Protein AF-A0A852RSP9-F1 (afdb_monomer_lite)

Organism: NCBI:txid349522

Sequence (579 aa):
MTDPERLFARLVAGRPARLRELGADLVLEDTKITEAVDQLTAGLAGVRWNGGIAVLACLGAGQRVFVASCLTSWRLYRTGRVLDRLAGQVDAIEEWARSTIKVWRRRDPALDAGQVDSLRAAVNFALVQEYVVYAALLASARTEVTTADDELLDWLEDGAADDYRWALAYGGGRGPRVPDAAVNGDDGGWTPQGLGYDPASGNYLTTSYRTNVGDPEEADDDYDDSQLTITDPRTGEVVNQVRLGGAGNLSLGPSHAGGVEVVGNHVYVVGGGKLYDYDLAKINAAAPGATVHPTVVNESLPATSYATAADGKLYLGKWDKEGKEDAVWVYDIGPDGRPDLSSGQRYDAPAGANGVAVLPGNRLVFSVNHGRGESGALESYVVRDGELDHAGSIPVANLPEELIVTDDGRLVGINESGATDYAPWDTDGGERDGTYGDEDDGVGDTGGSEGRDLEDFWARTHLFDLPVGAFDSEGYYVEPITLDQGALDAFAAADGLDAVRARLSGLHLPASLLGEVGGADELSAAVDAALESARSDLAKLAPAADRMGSELRATSSDYSAADIASGLLLNLLLTRILQ

Structure (mmCIF, N/CA/C/O backbone):
data_AF-A0A852RSP9-F1
#
_entry.id   AF-A0A852RSP9-F1
#
loop_
_atom_site.group_PDB
_atom_site.id
_atom_site.type_symbol
_atom_site.label_atom_id
_atom_site.label_alt_id
_atom_site.label_comp_id
_atom_site.label_asym_id
_atom_site.label_entity_id
_atom_site.label_seq_id
_atom_site.pdbx_PDB_ins_code
_atom_site.Cartn_x
_atom_site.Cartn_y
_atom_site.Cartn_z
_atom_site.occupancy
_atom_site.B_iso_or_equiv
_atom_site.auth_seq_id
_atom_site.auth_comp_id
_atom_site.auth_asym_id
_atom_site.auth_atom_id
_atom_site.pdbx_PDB_model_num
ATOM 1 N N . MET A 1 1 ? -26.899 10.732 40.893 1.00 59.34 1 MET A N 1
ATOM 2 C CA . MET A 1 1 ? -25.906 10.045 40.039 1.00 59.34 1 MET A CA 1
ATOM 3 C C . MET A 1 1 ? -26.645 9.274 38.963 1.00 59.34 1 MET A C 1
ATOM 5 O O . MET A 1 1 ? -27.692 8.718 39.273 1.00 59.34 1 MET A O 1
ATOM 9 N N . THR A 1 2 ? -26.136 9.279 37.732 1.00 75.19 2 THR A N 1
ATOM 10 C CA . THR A 1 2 ? -26.677 8.500 36.606 1.00 75.19 2 THR A CA 1
ATOM 11 C C . THR A 1 2 ? -26.614 7.000 36.920 1.00 75.19 2 THR A C 1
ATOM 13 O O . THR A 1 2 ? -25.762 6.566 37.693 1.00 75.19 2 THR A O 1
ATOM 16 N N . ASP A 1 3 ? -27.538 6.213 36.378 1.00 88.50 3 ASP A N 1
ATOM 17 C CA . ASP A 1 3 ? -27.479 4.750 36.446 1.00 88.50 3 ASP A CA 1
ATOM 18 C C . ASP A 1 3 ? -26.295 4.237 35.594 1.00 88.50 3 ASP A C 1
ATOM 20 O O . ASP A 1 3 ? -26.243 4.602 34.412 1.00 88.50 3 ASP A O 1
ATOM 24 N N . PRO A 1 4 ? -25.371 3.414 36.141 1.00 94.94 4 PRO A N 1
ATOM 25 C CA . PRO A 1 4 ? -24.279 2.808 35.376 1.00 94.94 4 PRO A CA 1
ATOM 26 C C . PRO A 1 4 ? -24.732 2.107 34.095 1.00 94.94 4 PRO A C 1
ATOM 28 O O . PRO A 1 4 ? -24.025 2.147 33.091 1.00 94.94 4 PRO A O 1
ATOM 31 N N . GLU A 1 5 ? -25.935 1.524 34.090 1.00 96.31 5 GLU A N 1
ATOM 32 C CA . GLU A 1 5 ? -26.492 0.851 32.911 1.00 96.31 5 GLU A CA 1
ATOM 33 C C . GLU A 1 5 ? -26.697 1.806 31.729 1.00 96.31 5 GLU A C 1
ATOM 35 O O . GLU A 1 5 ? -26.507 1.422 30.576 1.00 96.31 5 GLU A O 1
ATOM 40 N N . ARG A 1 6 ? -27.024 3.077 31.997 1.00 93.69 6 ARG A N 1
ATOM 41 C CA . ARG A 1 6 ? -27.204 4.083 30.945 1.00 93.69 6 ARG A CA 1
ATOM 42 C C . ARG A 1 6 ? -25.874 4.501 30.326 1.00 93.69 6 ARG A C 1
ATOM 44 O O . ARG A 1 6 ? -25.823 4.718 29.123 1.00 93.69 6 ARG A O 1
ATOM 51 N N . LEU A 1 7 ? -24.813 4.633 31.124 1.00 92.38 7 LEU A N 1
ATOM 52 C CA . LEU A 1 7 ? -23.476 4.941 30.601 1.00 92.38 7 LEU A CA 1
ATOM 53 C C . LEU A 1 7 ? -22.919 3.764 29.800 1.00 92.38 7 LEU A C 1
ATOM 55 O O . LEU A 1 7 ? -22.446 3.959 28.686 1.00 92.38 7 LEU A O 1
ATOM 59 N N . PHE A 1 8 ? -23.068 2.547 30.329 1.00 95.44 8 PHE A N 1
ATOM 60 C CA . PHE A 1 8 ? -22.711 1.323 29.621 1.00 95.44 8 PHE A CA 1
ATOM 61 C C . PHE A 1 8 ? -23.414 1.227 28.261 1.00 95.44 8 PHE A C 1
ATOM 63 O O . PHE A 1 8 ? -22.747 1.024 27.254 1.00 95.44 8 PHE A O 1
ATOM 70 N N . ALA A 1 9 ? -24.737 1.429 28.215 1.00 94.56 9 ALA A N 1
ATOM 71 C CA . ALA A 1 9 ? -25.510 1.338 26.976 1.00 94.56 9 ALA A CA 1
ATOM 72 C C . ALA A 1 9 ? -25.016 2.297 25.880 1.00 94.56 9 ALA A C 1
ATOM 74 O O . ALA A 1 9 ? -25.044 1.935 24.710 1.00 94.56 9 ALA A O 1
ATOM 75 N N . ARG A 1 10 ? -24.539 3.490 26.255 1.00 92.12 10 ARG A N 1
ATOM 76 C CA . ARG A 1 10 ? -24.008 4.485 25.312 1.00 92.12 10 ARG A CA 1
ATOM 77 C C . ARG A 1 10 ? -22.654 4.083 24.734 1.00 92.12 10 ARG A C 1
ATOM 79 O O . ARG A 1 10 ? -22.448 4.263 23.539 1.00 92.12 10 ARG A O 1
ATOM 86 N N . LEU A 1 11 ? -21.771 3.528 25.569 1.00 91.56 11 LEU A N 1
ATOM 87 C CA . LEU A 1 11 ? -20.441 3.056 25.162 1.00 91.56 11 LEU A CA 1
ATOM 88 C C . LEU A 1 11 ? -20.522 1.872 24.191 1.00 91.56 11 LEU A C 1
ATOM 90 O O . LEU A 1 11 ? -19.771 1.821 23.230 1.00 91.56 11 LEU A O 1
ATOM 94 N N . VAL A 1 12 ? -21.465 0.949 24.405 1.00 94.06 12 VAL A N 1
ATOM 95 C CA . VAL A 1 12 ? -21.597 -0.277 23.588 1.00 94.06 12 VAL A CA 1
ATOM 96 C C . VAL A 1 12 ? -22.614 -0.157 22.446 1.00 94.06 12 VAL A C 1
ATOM 98 O O . VAL A 1 12 ? -23.044 -1.162 21.882 1.00 94.06 12 VAL A O 1
ATOM 101 N N . ALA A 1 13 ? -23.066 1.060 22.135 1.00 93.06 13 ALA A N 1
ATOM 102 C CA . ALA A 1 13 ? -24.007 1.300 21.039 1.00 93.06 13 ALA A CA 1
ATOM 103 C C . ALA A 1 13 ? -23.329 1.309 19.655 1.00 93.06 13 ALA A C 1
ATOM 105 O O . ALA A 1 13 ? -24.030 1.216 18.644 1.00 93.06 13 ALA A O 1
ATOM 106 N N . GLY A 1 14 ? -21.995 1.412 19.613 1.00 91.31 14 GLY A N 1
ATOM 107 C CA . GLY A 1 14 ? -21.205 1.391 18.384 1.00 91.31 14 GLY A CA 1
ATOM 108 C C . GLY A 1 14 ? -21.302 0.072 17.610 1.00 91.31 14 GLY A C 1
ATOM 109 O O . GLY A 1 14 ? -21.803 -0.945 18.095 1.00 91.31 14 GLY A O 1
ATOM 110 N N . ARG A 1 15 ? -20.856 0.102 16.351 1.00 95.19 15 ARG A N 1
ATOM 111 C CA . ARG A 1 15 ? -20.900 -1.027 15.410 1.00 95.19 15 ARG A CA 1
ATOM 112 C C . ARG A 1 15 ? -19.532 -1.225 14.742 1.00 95.19 15 ARG A C 1
ATOM 114 O O . ARG A 1 15 ? -19.425 -0.995 13.539 1.00 95.19 15 ARG A O 1
ATOM 121 N N . PRO A 1 16 ? -18.509 -1.687 15.481 1.00 94.38 16 PRO A N 1
ATOM 122 C CA . PRO A 1 16 ? -17.137 -1.813 14.977 1.00 94.38 16 PRO A CA 1
ATOM 123 C C . PRO A 1 16 ? -17.039 -2.655 13.698 1.00 94.38 16 PRO A C 1
ATOM 125 O O . PRO A 1 16 ? -16.385 -2.245 12.749 1.00 94.38 16 PRO A O 1
ATOM 128 N N . ALA A 1 17 ? -17.792 -3.754 13.588 1.00 95.06 17 ALA A N 1
ATOM 129 C CA . ALA A 1 17 ? -17.849 -4.541 12.350 1.00 95.06 17 ALA A CA 1
ATOM 130 C C . ALA A 1 17 ? -18.277 -3.721 11.114 1.00 95.06 17 ALA A C 1
ATOM 132 O O . ALA A 1 17 ? -17.710 -3.889 10.044 1.00 95.06 17 ALA A O 1
ATOM 133 N N . ARG A 1 18 ? -19.233 -2.791 11.260 1.00 95.88 18 ARG A N 1
ATOM 134 C CA . ARG A 1 18 ? -19.660 -1.917 10.154 1.00 95.88 18 ARG A CA 1
ATOM 135 C C . ARG A 1 18 ? -18.637 -0.830 9.832 1.00 95.88 18 ARG A C 1
ATOM 137 O O . ARG A 1 18 ? -18.562 -0.416 8.684 1.00 95.88 18 ARG A O 1
ATOM 144 N N . LEU A 1 19 ? -17.870 -0.374 10.825 1.00 95.56 19 LEU A N 1
ATOM 145 C CA . LEU A 1 19 ? -16.755 0.550 10.594 1.00 95.56 19 LEU A CA 1
ATOM 146 C C . LEU A 1 19 ? -15.660 -0.126 9.760 1.00 95.56 19 LEU A C 1
ATOM 148 O O . LEU A 1 19 ? -15.193 0.478 8.802 1.00 95.56 19 LEU A O 1
ATOM 152 N N . ARG A 1 20 ? -15.333 -1.392 10.062 1.00 94.56 20 ARG A N 1
ATOM 153 C CA . ARG A 1 20 ? -14.396 -2.196 9.257 1.00 94.56 20 ARG A CA 1
ATOM 154 C C . ARG A 1 20 ? -14.881 -2.410 7.837 1.00 94.56 20 ARG A C 1
ATOM 156 O O . ARG A 1 20 ? -14.113 -2.211 6.912 1.00 94.56 20 ARG A O 1
ATOM 163 N N . GLU A 1 21 ? -16.147 -2.788 7.665 1.00 95.06 21 GLU A N 1
ATOM 164 C CA . GLU A 1 21 ? -16.733 -2.970 6.331 1.00 95.06 21 GLU A CA 1
ATOM 165 C C . GLU A 1 21 ? -16.636 -1.684 5.501 1.00 95.06 21 GLU A C 1
ATOM 167 O O . GLU A 1 21 ? -16.167 -1.729 4.371 1.00 95.06 21 GLU A O 1
ATOM 172 N N . LEU A 1 22 ? -16.999 -0.530 6.078 1.00 96.06 22 LEU A N 1
ATOM 173 C CA . LEU A 1 22 ? -16.849 0.752 5.390 1.00 96.06 22 LEU A CA 1
ATOM 174 C C . LEU A 1 22 ? -15.375 1.065 5.097 1.00 96.06 22 LEU A C 1
ATOM 176 O O . LEU A 1 22 ? -15.063 1.518 4.003 1.00 96.06 22 LEU A O 1
ATOM 180 N N . GLY A 1 23 ? -14.470 0.818 6.046 1.00 94.38 23 GLY A N 1
ATOM 181 C CA . GLY A 1 23 ? -13.035 1.008 5.838 1.00 94.38 23 GLY A CA 1
ATOM 182 C C . GLY A 1 23 ? -12.486 0.152 4.692 1.00 94.38 23 GLY A C 1
ATOM 183 O O . GLY A 1 23 ? -11.782 0.670 3.828 1.00 94.38 23 GLY A O 1
ATOM 184 N N . ALA A 1 24 ? -12.877 -1.122 4.637 1.00 92.31 24 ALA A N 1
ATOM 185 C CA . ALA A 1 24 ? -12.516 -2.057 3.575 1.00 92.31 24 ALA A CA 1
ATOM 186 C C . ALA A 1 24 ? -13.104 -1.649 2.216 1.00 92.31 24 ALA A C 1
ATOM 188 O O . ALA A 1 24 ? -12.398 -1.702 1.212 1.00 92.31 24 ALA A O 1
ATOM 189 N N . ASP A 1 25 ? -14.354 -1.175 2.177 1.00 94.69 25 ASP A N 1
ATOM 190 C CA . ASP A 1 25 ? -14.963 -0.642 0.954 1.00 94.69 25 ASP A CA 1
ATOM 191 C C . ASP A 1 25 ? -14.161 0.555 0.408 1.00 94.69 25 ASP A C 1
ATOM 193 O O . ASP A 1 25 ? -13.967 0.660 -0.801 1.00 94.69 25 ASP A O 1
ATOM 197 N N . LEU A 1 26 ? -13.649 1.442 1.272 1.00 95.00 26 LEU A N 1
ATOM 198 C CA . LEU A 1 26 ? -12.832 2.586 0.841 1.00 95.00 26 LEU A CA 1
ATOM 199 C C . LEU A 1 26 ? -11.457 2.174 0.311 1.00 95.00 26 LEU A C 1
ATOM 201 O O . LEU A 1 26 ? -11.027 2.718 -0.705 1.00 95.00 26 LEU A O 1
ATOM 205 N N . VAL A 1 27 ? -10.797 1.207 0.952 1.00 92.00 27 VAL A N 1
ATOM 206 C CA . VAL A 1 27 ? -9.530 0.639 0.456 1.00 92.00 27 VAL A CA 1
ATOM 207 C C . VAL A 1 27 ? -9.746 -0.068 -0.886 1.00 92.00 27 VAL A C 1
ATOM 209 O O . VAL A 1 27 ? -8.961 0.103 -1.810 1.00 92.00 27 VAL A O 1
ATOM 212 N N . LEU A 1 28 ? -10.861 -0.780 -1.055 1.00 91.94 28 LEU A N 1
ATOM 213 C CA . LEU A 1 28 ? -11.203 -1.403 -2.332 1.00 91.94 28 LEU A CA 1
ATOM 214 C C . LEU A 1 28 ? -11.433 -0.368 -3.447 1.00 91.94 28 LEU A C 1
ATOM 216 O O . LEU A 1 28 ? -11.097 -0.619 -4.606 1.00 91.94 28 LEU A O 1
ATOM 220 N N . GLU A 1 29 ? -12.046 0.776 -3.140 1.00 94.56 29 GLU A N 1
ATOM 221 C CA . GLU A 1 29 ? -12.207 1.850 -4.123 1.00 94.56 29 GLU A CA 1
ATOM 222 C C . GLU A 1 29 ? -10.884 2.570 -4.440 1.00 94.56 29 GLU A C 1
ATOM 224 O O . GLU A 1 29 ? -10.704 2.961 -5.592 1.00 94.56 29 GLU A O 1
ATOM 229 N N . ASP A 1 30 ? -9.950 2.682 -3.488 1.00 93.88 30 ASP A N 1
ATOM 230 C CA . ASP A 1 30 ? -8.555 3.086 -3.745 1.00 93.88 30 ASP A CA 1
ATOM 231 C C . ASP A 1 30 ? -7.888 2.152 -4.768 1.00 93.88 30 ASP A C 1
ATOM 233 O O . ASP A 1 30 ? -7.460 2.624 -5.821 1.00 93.88 30 ASP A O 1
ATOM 237 N N . THR A 1 31 ? -7.916 0.831 -4.552 1.00 91.44 31 THR A N 1
ATOM 238 C CA . THR A 1 31 ? -7.343 -0.149 -5.497 1.00 91.44 31 THR A CA 1
ATOM 239 C C . THR A 1 31 ? -7.889 0.038 -6.918 1.00 91.44 31 THR A C 1
ATOM 241 O O . THR A 1 31 ? -7.130 0.067 -7.884 1.00 91.44 31 THR A O 1
ATOM 244 N N . LYS A 1 32 ? -9.201 0.262 -7.069 1.00 93.75 32 LYS A N 1
ATOM 245 C CA . LYS A 1 32 ? -9.833 0.462 -8.388 1.00 93.75 32 LYS A CA 1
ATOM 246 C C . LYS A 1 32 ? -9.451 1.782 -9.062 1.00 93.75 32 LYS A C 1
ATOM 248 O O . LYS A 1 32 ? -9.444 1.849 -10.291 1.00 93.75 32 LYS A O 1
ATOM 253 N N . ILE A 1 33 ? -9.174 2.841 -8.295 1.00 95.31 33 ILE A N 1
ATOM 254 C CA . ILE A 1 33 ? -8.622 4.086 -8.852 1.00 95.31 33 ILE A CA 1
ATOM 255 C C . ILE A 1 33 ? -7.197 3.828 -9.343 1.00 95.31 33 ILE A C 1
ATOM 257 O O . ILE A 1 33 ? -6.879 4.210 -10.469 1.00 95.31 33 ILE A O 1
ATOM 261 N N . THR A 1 34 ? -6.365 3.158 -8.541 1.00 92.94 34 THR A N 1
ATOM 262 C CA . THR A 1 34 ? -4.991 2.797 -8.917 1.00 92.94 34 THR A CA 1
ATOM 263 C C . THR A 1 34 ? -4.964 1.978 -10.208 1.00 92.94 34 THR A C 1
ATOM 265 O O . THR A 1 34 ? -4.282 2.382 -11.148 1.00 92.94 34 THR A O 1
ATOM 268 N N . GLU A 1 35 ? -5.785 0.928 -10.318 1.00 92.12 35 GLU A N 1
ATOM 269 C CA . GLU A 1 35 ? -5.919 0.105 -11.533 1.00 92.12 35 GLU A CA 1
ATOM 270 C C . GLU A 1 35 ? -6.304 0.934 -12.770 1.00 92.12 35 GLU A C 1
ATOM 272 O O . GLU A 1 35 ? -5.680 0.817 -13.826 1.00 92.12 35 GLU A O 1
ATOM 277 N N . ALA A 1 36 ? -7.319 1.799 -12.651 1.00 94.00 36 ALA A N 1
ATOM 278 C CA . ALA A 1 36 ? -7.775 2.636 -13.761 1.00 94.00 36 ALA A CA 1
ATOM 279 C C . ALA A 1 36 ? -6.674 3.596 -14.243 1.00 94.00 36 ALA A C 1
ATOM 281 O O . ALA A 1 36 ? -6.517 3.844 -15.438 1.00 94.00 36 ALA A O 1
ATOM 282 N N . VAL A 1 37 ? -5.901 4.142 -13.309 1.00 92.19 37 VAL A N 1
ATOM 283 C CA . VAL A 1 37 ? -4.845 5.115 -13.593 1.00 92.19 37 VAL A CA 1
ATOM 284 C C . VAL A 1 37 ? -3.585 4.441 -14.139 1.00 92.19 37 VAL A C 1
ATOM 286 O O . VAL A 1 37 ? -2.944 5.004 -15.024 1.00 92.19 37 VAL A O 1
ATOM 289 N N . ASP A 1 38 ? -3.269 3.229 -13.686 1.00 90.62 38 ASP A N 1
ATOM 290 C CA . ASP A 1 38 ? -2.176 2.420 -14.234 1.00 90.62 38 ASP A CA 1
ATOM 291 C C . ASP A 1 38 ? -2.481 1.946 -15.653 1.00 90.62 38 ASP A C 1
ATOM 293 O O . ASP A 1 38 ? -1.607 1.941 -16.521 1.00 90.62 38 ASP A O 1
ATOM 297 N N . GLN A 1 39 ? -3.744 1.621 -15.936 1.00 89.38 39 GLN A N 1
ATOM 298 C CA . GLN A 1 39 ? -4.170 1.349 -17.303 1.00 89.38 39 GLN A CA 1
ATOM 299 C C . GLN A 1 39 ? -3.977 2.579 -18.201 1.00 89.38 39 GLN A C 1
ATOM 301 O O . GLN A 1 39 ? -3.492 2.452 -19.327 1.00 89.38 39 GLN A O 1
ATOM 306 N N . LEU A 1 40 ? -4.310 3.777 -17.708 1.00 89.00 40 LEU A N 1
ATOM 307 C CA . LEU A 1 40 ? -4.083 5.017 -18.445 1.00 89.00 40 LEU A CA 1
ATOM 308 C C . LEU A 1 40 ? -2.592 5.229 -18.754 1.00 89.00 40 LEU A C 1
ATOM 310 O O . LEU A 1 40 ? -2.252 5.527 -19.901 1.00 89.00 40 LEU A O 1
ATOM 314 N N . THR A 1 41 ? -1.700 5.093 -17.770 1.00 89.00 41 THR A N 1
ATOM 315 C CA . THR A 1 41 ? -0.255 5.275 -17.993 1.00 89.00 41 THR A CA 1
ATOM 316 C C . THR A 1 41 ? 0.330 4.208 -18.897 1.00 89.00 41 THR A C 1
ATOM 318 O O . THR A 1 41 ? 1.095 4.562 -19.791 1.00 89.00 41 THR A O 1
ATOM 321 N N . ALA A 1 42 ? -0.063 2.943 -18.745 1.00 83.75 42 ALA A N 1
ATOM 322 C CA . ALA A 1 42 ? 0.347 1.870 -19.647 1.00 83.75 42 ALA A CA 1
ATOM 323 C C . ALA A 1 42 ? -0.085 2.157 -21.094 1.00 83.75 42 ALA A C 1
ATOM 325 O O . ALA A 1 42 ? 0.718 2.040 -22.025 1.00 83.75 42 ALA A O 1
ATOM 326 N N . GLY A 1 43 ? -1.327 2.619 -21.276 1.00 80.62 43 GLY A N 1
ATOM 327 C CA . GLY A 1 43 ? -1.841 3.064 -22.567 1.00 80.62 43 GLY A CA 1
ATOM 328 C C . GLY A 1 43 ? -0.985 4.181 -23.160 1.00 80.62 43 GLY A C 1
ATOM 329 O O . GLY A 1 43 ? -0.524 4.067 -24.293 1.00 80.62 43 GLY A O 1
ATOM 330 N N . LEU A 1 44 ? -0.707 5.234 -22.384 1.00 81.62 44 LEU A N 1
ATOM 331 C CA . LEU A 1 44 ? 0.101 6.380 -22.816 1.00 81.62 44 LEU A CA 1
ATOM 332 C C . LEU A 1 44 ? 1.568 6.025 -23.099 1.00 81.62 44 LEU A C 1
ATOM 334 O O . LEU A 1 44 ? 2.129 6.550 -24.061 1.00 81.62 44 LEU A O 1
ATOM 338 N N . ALA A 1 45 ? 2.174 5.129 -22.318 1.00 78.44 45 ALA A N 1
ATOM 339 C CA . ALA A 1 45 ? 3.533 4.629 -22.536 1.00 78.44 45 ALA A CA 1
ATOM 340 C C . ALA A 1 45 ? 3.645 3.858 -23.864 1.00 78.44 45 ALA A C 1
ATOM 342 O O . ALA A 1 45 ? 4.662 3.927 -24.556 1.00 78.44 45 ALA A O 1
ATOM 343 N N . GLY A 1 46 ? 2.572 3.163 -24.259 1.00 72.19 46 GLY A N 1
ATOM 344 C CA . GLY A 1 46 ? 2.475 2.473 -25.545 1.00 72.19 46 GLY A CA 1
ATOM 345 C C . GLY A 1 46 ? 2.240 3.399 -26.747 1.00 72.19 46 GLY A C 1
ATOM 346 O O . GLY A 1 46 ? 2.492 3.001 -27.893 1.00 72.19 46 GLY A O 1
ATOM 347 N N . VAL A 1 47 ? 1.780 4.637 -26.527 1.00 71.31 47 VAL A N 1
ATOM 348 C CA . VAL A 1 47 ? 1.490 5.590 -27.607 1.00 71.31 47 VAL A CA 1
ATOM 349 C C . VAL A 1 47 ? 2.776 6.137 -28.213 1.00 71.31 47 VAL A C 1
ATOM 351 O O . VAL A 1 47 ? 3.742 6.486 -27.538 1.00 71.31 47 VAL A O 1
ATOM 354 N N . ARG A 1 48 ? 2.766 6.287 -29.537 1.00 72.12 48 ARG A N 1
ATOM 355 C CA . ARG A 1 48 ? 3.870 6.879 -30.284 1.00 72.12 48 ARG A CA 1
ATOM 356 C C . ARG A 1 48 ? 3.405 8.047 -31.112 1.00 72.12 48 ARG A C 1
ATOM 358 O O . ARG A 1 48 ? 2.331 8.031 -31.705 1.00 72.12 48 ARG A O 1
ATOM 365 N N . TRP A 1 49 ? 4.262 9.052 -31.173 1.00 62.28 49 TRP A N 1
ATOM 366 C CA . TRP A 1 49 ? 3.891 10.366 -31.651 1.00 62.28 49 TRP A CA 1
ATOM 367 C C . TRP A 1 49 ? 4.852 10.867 -32.725 1.00 62.28 49 TRP A C 1
ATOM 369 O O . TRP A 1 49 ? 6.063 10.716 -32.590 1.00 62.28 49 TRP A O 1
ATOM 379 N N . ASN A 1 50 ? 4.327 11.547 -33.748 1.00 49.69 50 ASN A N 1
ATOM 380 C CA . ASN A 1 50 ? 5.126 12.232 -34.768 1.00 49.69 50 ASN A CA 1
ATOM 381 C C . ASN A 1 50 ? 4.868 13.756 -34.737 1.00 49.69 50 ASN A C 1
ATOM 383 O O . ASN A 1 50 ? 4.154 14.286 -35.586 1.00 49.69 50 ASN A O 1
ATOM 387 N N . GLY A 1 51 ? 5.455 14.483 -33.776 1.00 49.31 51 GLY A N 1
ATOM 388 C CA . GLY A 1 51 ? 5.438 15.961 -33.729 1.00 49.31 51 GLY A CA 1
ATOM 389 C C . GLY A 1 51 ? 5.311 16.546 -32.316 1.00 49.31 51 GLY A C 1
ATOM 390 O O . GLY A 1 51 ? 4.431 16.156 -31.572 1.00 49.31 51 GLY A O 1
ATOM 391 N N . GLY A 1 52 ? 6.164 17.502 -31.930 1.00 48.09 52 GLY A N 1
ATOM 392 C CA . GLY A 1 52 ? 6.448 17.794 -30.510 1.00 48.09 52 GLY A CA 1
ATOM 393 C C . GLY A 1 52 ? 5.369 18.474 -29.646 1.00 48.09 52 GLY A C 1
ATOM 394 O O . GLY A 1 52 ? 5.413 18.318 -28.435 1.00 48.09 52 GLY A O 1
ATOM 395 N N . ILE A 1 53 ? 4.405 19.224 -30.196 1.00 52.84 53 ILE A N 1
ATOM 396 C CA . ILE A 1 53 ? 3.509 20.063 -29.357 1.00 52.84 53 ILE A CA 1
ATOM 397 C C . ILE A 1 53 ? 2.276 19.300 -28.839 1.00 52.84 53 ILE A C 1
ATOM 399 O O . ILE A 1 53 ? 1.918 19.453 -27.674 1.00 52.84 53 ILE A O 1
ATOM 403 N N . ALA A 1 54 ? 1.640 18.463 -29.668 1.00 57.28 54 ALA A N 1
ATOM 404 C CA . ALA A 1 54 ? 0.461 17.686 -29.257 1.00 57.28 54 ALA A CA 1
ATOM 405 C C . ALA A 1 54 ? 0.804 16.638 -28.179 1.00 57.28 54 ALA A C 1
ATOM 407 O O . ALA A 1 54 ? 0.023 16.406 -27.261 1.00 57.28 54 ALA A O 1
ATOM 408 N N . VAL A 1 55 ? 2.021 16.092 -28.242 1.00 65.25 55 VAL A N 1
ATOM 409 C CA . VAL A 1 55 ? 2.575 15.142 -27.265 1.00 65.25 55 VAL A CA 1
ATOM 410 C C . VAL A 1 55 ? 2.679 15.765 -25.890 1.00 65.25 55 VAL A C 1
ATOM 412 O O . VAL A 1 55 ? 2.179 15.208 -24.924 1.00 65.25 55 VAL A O 1
ATOM 415 N N . LEU A 1 56 ? 3.298 16.943 -25.801 1.00 64.12 56 LEU A N 1
ATOM 416 C CA . LEU A 1 56 ? 3.507 17.619 -24.523 1.00 64.12 56 LEU A CA 1
ATOM 417 C C . LEU A 1 56 ? 2.174 17.991 -23.863 1.00 64.12 56 LEU A C 1
ATOM 419 O O . LEU A 1 56 ? 2.040 17.886 -22.646 1.00 64.12 56 LEU A O 1
ATOM 423 N N . ALA A 1 57 ? 1.172 18.375 -24.659 1.00 64.88 57 ALA A N 1
ATOM 424 C CA . ALA A 1 57 ? -0.168 18.651 -24.153 1.00 64.88 57 ALA A CA 1
ATOM 425 C C . ALA A 1 57 ? -0.860 17.384 -23.617 1.00 64.88 57 ALA A C 1
ATOM 427 O O . ALA A 1 57 ? -1.395 17.424 -22.507 1.00 64.88 57 ALA A O 1
ATOM 428 N N . CYS A 1 58 ? -0.807 16.270 -24.359 1.00 73.12 58 CYS A N 1
ATOM 429 C CA . CYS A 1 58 ? -1.402 14.996 -23.948 1.00 73.12 58 CYS A CA 1
ATOM 430 C C . CYS A 1 58 ? -0.692 14.403 -22.725 1.00 73.12 58 CYS A C 1
ATOM 432 O O . CYS A 1 58 ? -1.349 14.057 -21.749 1.00 73.12 58 CYS A O 1
ATOM 434 N N . LEU A 1 59 ? 0.643 14.343 -22.731 1.00 79.62 59 LEU A N 1
ATOM 435 C CA . LEU A 1 59 ? 1.418 13.820 -21.606 1.00 79.62 59 LEU A CA 1
ATOM 436 C C . LEU A 1 59 ? 1.263 14.695 -20.359 1.00 79.62 59 LEU A C 1
ATOM 438 O O . LEU A 1 59 ? 1.128 14.163 -19.263 1.00 79.62 59 LEU A O 1
ATOM 442 N N . GLY A 1 60 ? 1.202 16.021 -20.509 1.00 77.38 60 GLY A N 1
ATOM 443 C CA . GLY A 1 60 ? 0.919 16.917 -19.388 1.00 77.38 60 GLY A CA 1
ATOM 444 C C . GLY A 1 60 ? -0.518 16.794 -18.865 1.00 77.38 60 GLY A C 1
ATOM 445 O O . GLY A 1 60 ? -0.760 16.980 -17.674 1.00 77.38 60 GLY A O 1
ATOM 446 N N . ALA A 1 61 ? -1.494 16.487 -19.726 1.00 80.19 61 ALA A N 1
ATOM 447 C CA . ALA A 1 61 ? -2.859 16.180 -19.296 1.00 80.19 61 ALA A CA 1
ATOM 448 C C . ALA A 1 61 ? -2.934 14.836 -18.561 1.00 80.19 61 ALA A C 1
ATOM 450 O O . ALA A 1 61 ? -3.557 14.777 -17.502 1.00 80.19 61 ALA A O 1
ATOM 451 N N . GLY A 1 62 ? -2.248 13.810 -19.073 1.00 85.56 62 GLY A N 1
ATOM 452 C CA . GLY A 1 62 ? -2.100 12.508 -18.428 1.00 85.56 62 GLY A CA 1
ATOM 453 C C . GLY A 1 62 ? -1.481 12.625 -17.040 1.00 85.56 62 GLY A C 1
ATOM 454 O O . GLY A 1 62 ? -2.063 12.118 -16.089 1.00 85.56 62 GLY A O 1
ATOM 455 N N . GLN A 1 63 ? -0.404 13.404 -16.890 1.00 89.94 63 GLN A N 1
ATOM 456 C CA . GLN A 1 63 ? 0.230 13.648 -15.590 1.00 89.94 63 GLN A CA 1
ATOM 457 C C . GLN A 1 63 ? -0.747 14.272 -14.588 1.00 89.94 63 GLN A C 1
ATOM 459 O O . GLN A 1 63 ? -0.845 13.815 -13.456 1.00 89.94 63 GLN A O 1
ATOM 464 N N . ARG A 1 64 ? -1.519 15.288 -15.001 1.00 89.94 64 ARG A N 1
ATOM 465 C CA . ARG A 1 64 ? -2.517 15.917 -14.118 1.00 89.94 64 ARG A CA 1
ATOM 466 C C . ARG A 1 64 ? -3.604 14.939 -13.682 1.00 89.94 64 ARG A C 1
ATOM 468 O O . ARG A 1 64 ? -4.021 14.989 -12.531 1.00 89.94 64 ARG A O 1
ATOM 475 N N . VAL A 1 65 ? -4.077 14.082 -14.591 1.00 90.81 65 VAL A N 1
ATOM 476 C CA . VAL A 1 65 ? -5.058 13.040 -14.250 1.00 90.81 65 VAL A CA 1
ATOM 477 C C . VAL A 1 65 ? -4.434 12.021 -13.302 1.00 90.81 65 VAL A C 1
ATOM 479 O O . VAL A 1 65 ? -5.067 11.681 -12.308 1.00 90.81 65 VAL A O 1
ATOM 482 N N . PHE A 1 66 ? -3.202 11.584 -13.569 1.00 92.31 66 PHE A N 1
ATOM 483 C CA . PHE A 1 66 ? -2.467 10.629 -12.746 1.00 92.31 66 PHE A CA 1
ATOM 484 C C . PHE A 1 66 ? -2.282 11.146 -11.317 1.00 92.31 66 PHE A C 1
ATOM 486 O O . PHE A 1 66 ? -2.834 10.561 -10.392 1.00 92.31 66 PHE A O 1
ATOM 493 N N . VAL A 1 67 ? -1.615 12.293 -11.146 1.00 93.69 67 VAL A N 1
ATOM 494 C CA . VAL A 1 67 ? -1.302 12.882 -9.831 1.00 93.69 67 VAL A CA 1
ATOM 495 C C . VAL A 1 67 ? -2.573 13.137 -9.018 1.00 93.69 67 VAL A C 1
ATOM 497 O O . VAL A 1 67 ? -2.695 12.676 -7.886 1.00 93.69 67 VAL A O 1
ATOM 500 N N . ALA A 1 68 ? -3.579 13.792 -9.606 1.00 94.75 68 ALA A N 1
ATOM 501 C CA . ALA A 1 68 ? -4.827 14.070 -8.895 1.00 94.75 68 ALA A CA 1
ATOM 502 C C . ALA A 1 68 ? -5.600 12.790 -8.526 1.00 94.75 68 ALA A C 1
ATOM 504 O O . ALA A 1 68 ? -6.270 12.744 -7.489 1.00 94.75 68 ALA A O 1
ATOM 505 N N . SER A 1 69 ? -5.498 11.739 -9.346 1.00 95.62 69 SER A N 1
ATOM 506 C CA . SER A 1 69 ? -6.069 10.438 -9.002 1.00 95.62 69 SER A CA 1
ATOM 507 C C . SER A 1 69 ? -5.290 9.773 -7.870 1.00 95.62 69 SER A C 1
ATOM 509 O O . SER A 1 69 ? -5.934 9.280 -6.952 1.00 95.62 69 SER A O 1
ATOM 511 N N . CYS A 1 70 ? -3.951 9.832 -7.856 1.00 94.00 70 CYS A N 1
ATOM 512 C CA . CYS A 1 70 ? -3.118 9.333 -6.752 1.00 94.00 70 CYS A CA 1
ATOM 513 C C . CYS A 1 70 ? -3.499 9.970 -5.412 1.00 94.00 70 CYS A C 1
ATOM 515 O O . CYS A 1 70 ? -3.714 9.252 -4.438 1.00 94.00 70 CYS A O 1
ATOM 517 N N . LEU A 1 71 ? -3.669 11.296 -5.374 1.00 93.69 71 LEU A N 1
ATOM 518 C CA . LEU A 1 71 ? -4.106 12.006 -4.167 1.00 93.69 71 LEU A CA 1
ATOM 519 C C . LEU A 1 71 ? -5.521 11.610 -3.737 1.00 93.69 71 LEU A C 1
ATOM 521 O O . LEU A 1 71 ? -5.792 11.439 -2.549 1.00 93.69 71 LEU A O 1
ATOM 525 N N . THR A 1 72 ? -6.437 11.456 -4.696 1.00 95.31 72 THR A N 1
ATOM 526 C CA . THR A 1 72 ? -7.809 11.007 -4.414 1.00 95.31 72 THR A CA 1
ATOM 527 C C . THR A 1 72 ? -7.801 9.600 -3.815 1.00 95.31 72 THR A C 1
ATOM 529 O O . THR A 1 72 ? -8.434 9.368 -2.786 1.00 95.31 72 THR A O 1
ATOM 532 N N . SER A 1 73 ? -7.036 8.695 -4.426 1.00 94.88 73 SER A N 1
ATOM 533 C CA . SER A 1 73 ? -6.807 7.320 -3.978 1.00 94.88 73 SER A CA 1
ATOM 534 C C . SER A 1 73 ? -6.243 7.290 -2.556 1.00 94.88 73 SER A C 1
ATOM 536 O O . SER A 1 73 ? -6.813 6.673 -1.659 1.00 94.88 73 SER A O 1
ATOM 538 N N . TRP A 1 74 ? -5.188 8.071 -2.308 1.00 93.62 74 TRP A N 1
ATOM 539 C CA . TRP A 1 74 ? -4.545 8.191 -1.002 1.00 93.62 74 TRP A CA 1
ATOM 540 C C . TRP A 1 74 ? -5.507 8.663 0.096 1.00 93.62 74 TRP A C 1
ATOM 542 O O . TRP A 1 74 ? -5.540 8.074 1.175 1.00 93.62 74 TRP A O 1
ATOM 552 N N . ARG A 1 75 ? -6.358 9.663 -0.176 1.00 93.12 75 ARG A N 1
ATOM 553 C CA . ARG A 1 75 ? -7.367 10.131 0.796 1.00 93.12 75 ARG A CA 1
ATOM 554 C C . ARG A 1 75 ? -8.372 9.035 1.155 1.00 93.12 75 ARG A C 1
ATOM 556 O O . ARG A 1 75 ? -8.756 8.926 2.323 1.00 93.12 75 ARG A O 1
ATOM 563 N N . LEU A 1 76 ? -8.806 8.238 0.174 1.00 94.50 76 LEU A N 1
ATOM 564 C CA . LEU A 1 76 ? -9.715 7.110 0.407 1.00 94.50 76 LEU A CA 1
ATOM 565 C C . LEU A 1 76 ? -9.039 6.027 1.244 1.00 94.50 76 LEU A C 1
ATOM 567 O O . LEU A 1 76 ? -9.604 5.624 2.261 1.00 94.50 76 LEU A O 1
ATOM 571 N N . TYR A 1 77 ? -7.820 5.630 0.868 1.00 93.19 77 TYR A N 1
ATOM 572 C CA . TYR A 1 77 ? -7.026 4.660 1.615 1.00 93.19 77 TYR A CA 1
ATOM 573 C C . TYR A 1 77 ? -6.846 5.093 3.072 1.00 93.19 77 TYR A C 1
ATOM 575 O O . TYR A 1 77 ? -7.241 4.373 3.989 1.00 93.19 77 TYR A O 1
ATOM 583 N N . ARG A 1 78 ? -6.347 6.316 3.294 1.00 91.38 78 ARG A N 1
ATOM 584 C CA . ARG A 1 78 ? -6.127 6.876 4.631 1.00 91.38 78 ARG A CA 1
ATOM 585 C C . ARG A 1 78 ? -7.409 6.888 5.460 1.00 91.38 78 ARG A C 1
ATOM 587 O O . ARG A 1 78 ? -7.407 6.429 6.599 1.00 91.38 78 ARG A O 1
ATOM 594 N N . THR A 1 79 ? -8.522 7.345 4.884 1.00 94.44 79 THR A N 1
ATOM 595 C CA . THR A 1 79 ? -9.829 7.329 5.566 1.00 94.44 79 THR A CA 1
ATOM 596 C C . THR A 1 79 ? -10.239 5.902 5.937 1.00 94.44 79 THR A C 1
ATOM 598 O O . THR A 1 79 ? -10.685 5.663 7.059 1.00 94.44 79 THR A O 1
ATOM 601 N N . GLY A 1 80 ? -10.048 4.940 5.030 1.00 94.12 80 GLY A N 1
ATOM 602 C CA . GLY A 1 80 ? -10.335 3.531 5.281 1.00 94.12 80 GLY A CA 1
ATOM 603 C C . GLY A 1 80 ? -9.521 2.952 6.440 1.00 94.12 80 GLY A C 1
ATOM 604 O O . GLY A 1 80 ? -10.092 2.322 7.333 1.00 94.12 80 GLY A O 1
ATOM 605 N N . ARG A 1 81 ? -8.212 3.235 6.488 1.00 91.00 81 ARG A N 1
ATOM 606 C CA . ARG A 1 81 ? -7.317 2.795 7.575 1.00 91.00 81 ARG A CA 1
ATOM 607 C C . ARG A 1 81 ? -7.677 3.419 8.924 1.00 91.00 81 ARG A C 1
ATOM 609 O O . ARG A 1 81 ? -7.698 2.707 9.927 1.00 91.00 81 ARG A O 1
ATOM 616 N N . VAL A 1 82 ? -8.044 4.704 8.959 1.00 92.38 82 VAL A N 1
ATOM 617 C CA . VAL A 1 82 ? -8.518 5.365 10.190 1.00 92.38 82 VAL A CA 1
ATOM 618 C C . VAL A 1 82 ? -9.771 4.674 10.740 1.00 92.38 82 VAL A C 1
ATOM 620 O O . VAL A 1 82 ? -9.866 4.433 11.945 1.00 92.38 82 VAL A O 1
ATOM 623 N N . LEU A 1 83 ? -10.726 4.316 9.875 1.00 95.12 83 LEU A N 1
ATOM 624 C CA . LEU A 1 83 ? -11.949 3.622 10.294 1.00 95.12 83 LEU A CA 1
ATOM 625 C C . LEU A 1 83 ? -11.683 2.205 10.807 1.00 95.12 83 LEU A C 1
ATOM 627 O O . LEU A 1 83 ? -12.305 1.794 11.788 1.00 95.12 83 LEU A O 1
ATOM 631 N N . ASP A 1 84 ? -10.759 1.478 10.181 1.00 92.12 84 ASP A N 1
ATOM 632 C CA . ASP A 1 84 ? -10.354 0.142 10.621 1.00 92.12 84 ASP A CA 1
ATOM 633 C C . ASP A 1 84 ? -9.664 0.181 11.997 1.00 92.12 84 ASP A C 1
ATOM 635 O O . ASP A 1 84 ? -10.066 -0.534 12.923 1.00 92.12 84 ASP A O 1
ATOM 639 N N . ARG A 1 85 ? -8.713 1.110 12.192 1.00 90.75 85 ARG A N 1
ATOM 640 C CA . ARG A 1 85 ? -8.047 1.319 13.490 1.00 90.75 85 ARG A CA 1
ATOM 641 C C . ARG A 1 85 ? -9.053 1.695 14.576 1.00 90.75 85 ARG A C 1
ATOM 643 O O . ARG A 1 85 ? -9.057 1.104 15.660 1.00 90.75 85 ARG A O 1
ATOM 650 N N . LEU A 1 86 ? -9.951 2.633 14.270 1.00 94.31 86 LEU A N 1
ATOM 651 C CA . LEU A 1 86 ? -11.017 3.038 15.180 1.00 94.31 86 LEU A CA 1
ATOM 652 C C . LEU A 1 86 ? -11.919 1.852 15.535 1.00 94.31 86 LEU A C 1
ATOM 654 O O . LEU A 1 86 ? -12.271 1.687 16.698 1.00 94.31 86 LEU A O 1
ATOM 658 N N . ALA A 1 87 ? -12.266 0.987 14.580 1.00 95.06 87 ALA A N 1
ATOM 659 C CA . ALA A 1 87 ? -13.067 -0.200 14.858 1.00 95.06 87 ALA A CA 1
ATOM 660 C C . ALA A 1 87 ? -12.405 -1.131 15.887 1.00 95.06 87 ALA A C 1
ATOM 662 O O . ALA A 1 87 ? -13.087 -1.624 16.787 1.00 95.06 87 ALA A O 1
ATOM 663 N N . GLY A 1 88 ? -11.085 -1.335 15.791 1.00 92.25 88 GLY A N 1
ATOM 664 C CA . GLY A 1 88 ? -10.308 -2.076 16.790 1.00 92.25 88 GLY A CA 1
ATOM 665 C C . GLY A 1 88 ? -10.386 -1.451 18.185 1.00 92.25 88 GLY A C 1
ATOM 666 O O . GLY A 1 88 ? -10.647 -2.143 19.169 1.00 92.25 88 GLY A O 1
ATOM 667 N N . GLN A 1 89 ? -10.252 -0.127 18.272 1.00 92.25 89 GLN A N 1
ATOM 668 C CA . GLN A 1 89 ? -10.365 0.599 19.540 1.00 92.25 89 GLN A CA 1
ATOM 669 C C . GLN A 1 89 ? -11.782 0.534 20.130 1.00 92.25 89 GLN A C 1
ATOM 671 O O . GLN A 1 89 ? -11.948 0.389 21.341 1.00 92.25 89 GLN A O 1
ATOM 676 N N . VAL A 1 90 ? -12.814 0.591 19.285 1.00 92.75 90 VAL A N 1
ATOM 677 C CA . VAL A 1 90 ? -14.215 0.461 19.711 1.00 92.75 90 VAL A CA 1
ATOM 678 C C . VAL A 1 90 ? -14.502 -0.933 20.269 1.00 92.75 90 VAL A C 1
ATOM 680 O O . VAL A 1 90 ? -15.181 -1.036 21.291 1.00 92.75 90 VAL A O 1
ATOM 683 N N . ASP A 1 91 ? -13.959 -1.993 19.664 1.00 94.19 91 ASP A N 1
ATOM 684 C CA . ASP A 1 91 ? -14.061 -3.350 20.216 1.00 94.19 91 ASP A CA 1
ATOM 685 C C . ASP A 1 91 ? -13.401 -3.450 21.600 1.00 94.19 91 ASP A C 1
ATOM 687 O O . ASP A 1 91 ? -14.001 -3.995 22.532 1.00 94.19 91 ASP A O 1
ATOM 691 N N . ALA A 1 92 ? -12.210 -2.865 21.769 1.00 92.56 92 ALA A N 1
ATOM 692 C CA . ALA A 1 92 ? -11.510 -2.844 23.055 1.00 92.56 92 ALA A CA 1
ATOM 693 C C . ALA A 1 92 ? -12.310 -2.094 24.138 1.00 92.56 92 ALA A C 1
ATOM 695 O O . ALA A 1 92 ? -12.474 -2.594 25.256 1.00 92.56 92 ALA A O 1
ATOM 696 N N . ILE A 1 93 ? -12.883 -0.934 23.797 1.00 93.31 93 ILE A N 1
ATOM 697 C CA . ILE A 1 93 ? -13.766 -0.162 24.687 1.00 93.31 93 ILE A CA 1
ATOM 698 C C . ILE A 1 93 ? -15.011 -0.973 25.055 1.00 93.31 93 ILE A C 1
ATOM 700 O O . ILE A 1 93 ? -15.431 -0.986 26.217 1.00 93.31 93 ILE A O 1
ATOM 704 N N . GLU A 1 94 ? -15.620 -1.664 24.090 1.00 93.56 94 GLU A N 1
ATOM 705 C CA . GLU A 1 94 ? -16.794 -2.496 24.335 1.00 93.56 94 GLU A CA 1
ATOM 706 C C . GLU A 1 94 ? -16.469 -3.647 25.299 1.00 93.56 94 GLU A C 1
ATOM 708 O O . GLU A 1 94 ? -17.212 -3.884 26.263 1.00 93.56 94 GLU A O 1
ATOM 713 N N . GLU A 1 95 ? -15.359 -4.352 25.078 1.00 95.00 95 GLU A N 1
ATOM 714 C CA . GLU A 1 95 ? -14.900 -5.427 25.954 1.00 95.00 95 GLU A CA 1
ATOM 715 C C . GLU A 1 95 ? -14.627 -4.917 27.375 1.00 95.00 95 GLU A C 1
ATOM 717 O O . GLU A 1 95 ? -15.115 -5.496 28.362 1.00 95.00 95 GLU A O 1
ATOM 722 N N . TRP A 1 96 ? -13.919 -3.793 27.487 1.00 95.69 96 TRP A N 1
ATOM 723 C CA . TRP A 1 96 ? -13.631 -3.149 28.760 1.00 95.69 96 TRP A CA 1
ATOM 724 C C . TRP A 1 96 ? -14.922 -2.743 29.486 1.00 95.69 96 TRP A C 1
ATOM 726 O O . TRP A 1 96 ? -15.138 -3.112 30.647 1.00 95.69 96 TRP A O 1
ATOM 736 N N . ALA A 1 97 ? -15.857 -2.081 28.796 1.00 95.56 97 ALA A N 1
ATOM 737 C CA . ALA A 1 97 ? -17.125 -1.633 29.370 1.00 95.56 97 ALA A CA 1
ATOM 738 C C . ALA A 1 97 ? -17.985 -2.817 29.841 1.00 95.56 97 ALA A C 1
ATOM 740 O O . ALA A 1 97 ? -18.612 -2.760 30.909 1.00 95.56 97 ALA A O 1
ATOM 741 N N . ARG A 1 98 ? -17.987 -3.926 29.085 1.00 96.62 98 ARG A N 1
ATOM 742 C CA . ARG A 1 98 ? -18.646 -5.187 29.468 1.00 96.62 98 ARG A CA 1
ATOM 743 C C . ARG A 1 98 ? -18.031 -5.787 30.725 1.00 96.62 98 ARG A C 1
ATOM 745 O O . ARG A 1 98 ? -18.764 -6.354 31.540 1.00 96.62 98 ARG A O 1
ATOM 752 N N . SER A 1 99 ? -16.721 -5.688 30.895 1.00 96.38 99 SER A N 1
ATOM 753 C CA . SER A 1 99 ? -16.026 -6.152 32.097 1.00 96.38 99 SER A CA 1
ATOM 754 C C . SER A 1 99 ? -16.335 -5.266 33.306 1.00 96.38 99 SER A C 1
ATOM 756 O O . SER A 1 99 ? -16.719 -5.783 34.358 1.00 96.38 99 SER A O 1
ATOM 758 N N . THR A 1 100 ? -16.328 -3.947 33.133 1.00 97.12 100 THR A N 1
ATOM 759 C CA . THR A 1 100 ? -16.648 -2.971 34.184 1.00 97.12 100 THR A CA 1
ATOM 760 C C . THR A 1 100 ? -18.098 -3.088 34.672 1.00 97.12 100 THR A C 1
ATOM 762 O O . THR A 1 100 ? -18.347 -3.198 35.876 1.00 97.12 100 THR A O 1
ATOM 765 N N . ILE A 1 101 ? -19.089 -3.161 33.771 1.00 97.88 101 ILE A N 1
ATOM 766 C CA . ILE A 1 101 ? -20.507 -3.245 34.175 1.00 97.88 101 ILE A CA 1
ATOM 767 C C . ILE A 1 101 ? -20.852 -4.572 34.874 1.00 97.88 101 ILE A C 1
ATOM 769 O O . ILE A 1 101 ? -21.785 -4.626 35.682 1.00 97.88 101 ILE A O 1
ATOM 773 N N . LYS A 1 102 ? -20.101 -5.659 34.619 1.00 97.25 102 LYS A N 1
ATOM 774 C CA . LYS A 1 102 ? -20.294 -6.941 35.326 1.00 97.25 102 LYS A CA 1
ATOM 775 C C . LYS A 1 102 ? -20.131 -6.772 36.835 1.00 97.25 102 LYS A C 1
ATOM 777 O O . LYS A 1 102 ? -20.859 -7.437 37.568 1.00 97.25 102 LYS A O 1
ATOM 782 N N . VAL A 1 103 ? -19.254 -5.878 37.297 1.00 95.44 103 VAL A N 1
ATOM 783 C CA . VAL A 1 103 ? -19.066 -5.590 38.729 1.00 95.44 103 VAL A CA 1
ATOM 784 C C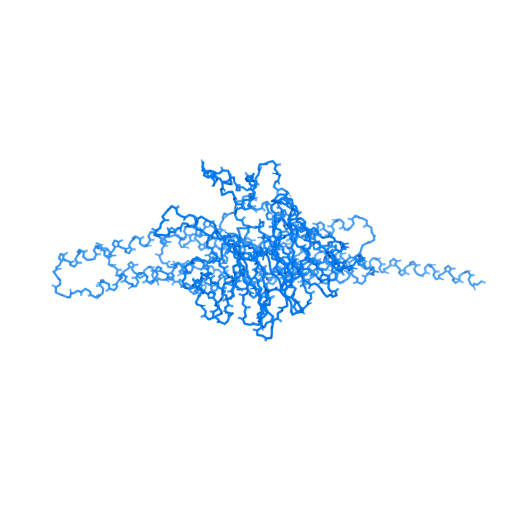 . VAL A 1 103 ? -20.355 -5.032 39.344 1.00 95.44 103 VAL A C 1
ATOM 786 O O . VAL A 1 103 ? -20.807 -5.508 40.383 1.00 95.44 103 VAL A O 1
ATOM 789 N N . TRP A 1 104 ? -21.013 -4.089 38.664 1.00 96.56 104 TRP A N 1
ATOM 790 C CA . TRP A 1 104 ? -22.299 -3.527 39.097 1.00 96.56 104 TRP A CA 1
ATOM 791 C C . TRP A 1 104 ? -23.438 -4.557 39.088 1.00 96.56 104 TRP A C 1
ATOM 793 O O . TRP A 1 104 ? -24.241 -4.636 40.027 1.00 96.56 104 TRP A O 1
ATOM 803 N N . ARG A 1 105 ? -23.507 -5.368 38.026 1.00 96.88 105 ARG A N 1
ATOM 804 C CA . ARG A 1 105 ? -24.556 -6.382 37.829 1.00 96.88 105 ARG A CA 1
ATOM 805 C C . ARG A 1 105 ? -24.424 -7.574 38.776 1.00 96.88 105 ARG A C 1
ATOM 807 O O . ARG A 1 105 ? -25.439 -8.150 39.151 1.00 96.88 105 ARG A O 1
ATOM 814 N N . ARG A 1 106 ? -23.198 -7.933 39.168 1.00 95.62 106 ARG A N 1
ATOM 815 C CA . ARG A 1 106 ? -22.885 -9.048 40.083 1.00 95.62 106 ARG A CA 1
ATOM 816 C C . ARG A 1 106 ? -22.657 -8.608 41.529 1.00 95.62 106 ARG A C 1
ATOM 818 O O . ARG A 1 106 ? -22.112 -9.380 42.313 1.00 95.62 106 ARG A O 1
ATOM 825 N N . ARG A 1 107 ? -23.039 -7.378 41.882 1.00 94.81 107 ARG A N 1
ATOM 826 C CA . ARG A 1 107 ? -22.899 -6.876 43.252 1.00 94.81 107 ARG A CA 1
ATOM 827 C C . ARG A 1 107 ? -23.570 -7.817 44.256 1.00 94.81 107 ARG A C 1
ATOM 829 O O . ARG A 1 107 ? -24.624 -8.387 43.964 1.00 94.81 107 ARG A O 1
ATOM 836 N N . ASP A 1 108 ? -22.976 -7.933 45.438 1.00 94.00 108 ASP A N 1
ATOM 837 C CA . ASP A 1 108 ? -23.540 -8.735 46.519 1.00 94.00 108 ASP A CA 1
ATOM 838 C C . ASP A 1 108 ? -24.897 -8.137 46.954 1.00 94.00 108 ASP A C 1
ATOM 840 O O . ASP A 1 108 ? -24.965 -6.948 47.288 1.00 94.00 108 ASP A O 1
ATOM 844 N N . PRO A 1 109 ? -25.998 -8.911 46.932 1.00 92.19 109 PRO A N 1
ATOM 845 C CA . PRO A 1 109 ? -27.296 -8.434 47.402 1.00 92.19 109 PRO A CA 1
ATOM 846 C C . PRO A 1 109 ? -27.319 -8.083 48.900 1.00 92.19 109 PRO A C 1
ATOM 848 O O . PRO A 1 109 ? -28.271 -7.440 49.335 1.00 92.19 109 PRO A O 1
ATOM 851 N N . ALA A 1 110 ? -26.311 -8.487 49.681 1.00 95.12 110 ALA A N 1
ATOM 852 C CA . ALA A 1 110 ? -26.181 -8.174 51.102 1.00 95.12 110 ALA A CA 1
ATOM 853 C C . ALA A 1 110 ? -25.566 -6.790 51.399 1.00 95.12 110 ALA A C 1
ATOM 855 O O . ALA A 1 110 ? -25.522 -6.402 52.567 1.00 95.12 110 ALA A O 1
ATOM 856 N N . LEU A 1 111 ? -25.099 -6.047 50.384 1.00 94.19 111 LEU A N 1
ATOM 857 C CA . LEU A 1 111 ? -24.543 -4.701 50.575 1.00 94.19 111 LEU A CA 1
ATOM 858 C C . LEU A 1 111 ? -25.583 -3.735 51.158 1.00 94.19 111 LEU A C 1
ATOM 860 O O . LEU A 1 111 ? -26.738 -3.703 50.724 1.00 94.19 111 LEU A O 1
ATOM 864 N N . ASP A 1 112 ? -25.154 -2.891 52.097 1.00 96.12 112 ASP A N 1
ATOM 865 C CA . ASP A 1 112 ? -25.989 -1.805 52.605 1.00 96.12 112 ASP A CA 1
ATOM 866 C C . ASP A 1 112 ? -26.135 -0.658 51.584 1.00 96.12 112 ASP A C 1
ATOM 868 O O . ASP A 1 112 ? -25.447 -0.590 50.561 1.00 96.12 112 ASP A O 1
ATOM 872 N N . ALA A 1 113 ? -27.055 0.272 51.853 1.00 93.69 113 ALA A N 1
ATOM 873 C CA . ALA A 1 113 ? -27.349 1.371 50.934 1.00 93.69 113 ALA A CA 1
ATOM 874 C C . ALA A 1 113 ? -26.130 2.273 50.650 1.00 93.69 113 ALA A C 1
ATOM 876 O O . ALA A 1 113 ? -25.934 2.686 49.508 1.00 93.69 113 ALA A O 1
ATOM 877 N N . GLY A 1 114 ? -25.290 2.547 51.655 1.00 95.12 114 GLY A N 1
ATOM 878 C CA . GLY A 1 114 ? -24.091 3.373 51.489 1.00 95.12 114 GLY A CA 1
ATOM 879 C C . GLY A 1 114 ? -23.015 2.671 50.659 1.00 95.12 114 GLY A C 1
ATOM 880 O O . GLY A 1 114 ? -22.363 3.293 49.817 1.00 95.12 114 GLY A O 1
ATOM 881 N N . GLN A 1 115 ? -22.865 1.359 50.838 1.00 95.62 115 GLN A N 1
ATOM 882 C CA . GLN A 1 115 ? -21.972 0.527 50.034 1.00 95.62 115 GLN A CA 1
ATOM 883 C C . GLN A 1 115 ? -22.438 0.424 48.575 1.00 95.62 115 GLN A C 1
ATOM 885 O O . GLN A 1 115 ? -21.621 0.556 47.662 1.00 95.62 115 GLN A O 1
ATOM 890 N N . VAL A 1 116 ? -23.743 0.254 48.330 1.00 94.69 116 VAL A N 1
ATOM 891 C CA . VAL A 1 116 ? -24.316 0.261 46.972 1.00 94.69 116 VAL A CA 1
ATOM 892 C C . VAL A 1 116 ? -24.095 1.610 46.289 1.00 94.69 116 VAL A C 1
ATOM 894 O O . VAL A 1 116 ? -23.736 1.648 45.111 1.00 94.69 116 VAL A O 1
ATOM 897 N N . ASP A 1 117 ? -24.278 2.718 47.009 1.00 94.75 117 ASP A N 1
ATOM 898 C CA . ASP A 1 117 ? -24.045 4.060 46.474 1.00 94.75 117 ASP A CA 1
ATOM 899 C C . ASP A 1 117 ? -22.567 4.292 46.133 1.00 94.75 117 ASP A C 1
ATOM 901 O O . ASP A 1 117 ? -22.267 4.855 45.077 1.00 94.75 117 ASP A O 1
ATOM 905 N N . SER A 1 118 ? -21.656 3.792 46.972 1.00 94.81 118 SER A N 1
ATOM 906 C CA . SER A 1 118 ? -20.207 3.860 46.745 1.00 94.81 118 SER A CA 1
ATOM 907 C C . SER A 1 118 ? -19.786 3.031 45.528 1.00 94.81 118 SER A C 1
ATOM 909 O O . SER A 1 118 ? -19.048 3.519 44.673 1.00 94.81 118 SER A O 1
ATOM 911 N N . LEU A 1 119 ? -20.316 1.810 45.386 1.00 95.44 119 LEU A N 1
ATOM 912 C CA . LEU A 1 119 ? -20.084 0.973 44.207 1.00 95.44 119 LEU A CA 1
ATOM 913 C C . LEU A 1 119 ? -20.636 1.629 42.935 1.00 95.44 119 LEU A C 1
ATOM 915 O O . LEU A 1 119 ? -19.969 1.635 41.902 1.00 95.44 119 LEU A O 1
ATOM 919 N N . ARG A 1 120 ? -21.837 2.221 43.009 1.00 96.25 120 ARG A N 1
ATOM 920 C CA . ARG A 1 120 ? -22.428 2.958 41.885 1.00 96.25 120 ARG A CA 1
ATOM 921 C C . ARG A 1 120 ? -21.532 4.119 41.463 1.00 96.25 120 ARG A C 1
ATOM 923 O O . ARG A 1 120 ? -21.332 4.320 40.270 1.00 96.25 120 ARG A O 1
ATOM 930 N N . ALA A 1 121 ? -21.007 4.879 42.425 1.00 95.75 121 ALA A N 1
ATOM 931 C CA . ALA A 1 121 ? -20.098 5.988 42.159 1.00 95.75 121 ALA A CA 1
ATOM 932 C C . ALA A 1 121 ? -18.801 5.511 41.490 1.00 95.75 121 ALA A C 1
ATOM 934 O O . ALA A 1 121 ? -18.402 6.095 40.488 1.00 95.75 121 ALA A O 1
ATOM 935 N N . ALA A 1 122 ? -18.197 4.424 41.983 1.00 96.31 122 ALA A N 1
ATOM 936 C CA . ALA A 1 122 ? -16.970 3.860 41.423 1.00 96.31 122 ALA A CA 1
ATOM 937 C C . ALA A 1 122 ? -17.155 3.355 39.981 1.00 96.31 122 ALA A C 1
ATOM 939 O O . ALA A 1 122 ? -16.369 3.701 39.102 1.00 96.31 122 ALA A O 1
ATOM 940 N N . VAL A 1 123 ? -18.224 2.596 39.710 1.00 97.38 123 VAL A N 1
ATOM 941 C CA . VAL A 1 123 ? -18.511 2.094 38.354 1.00 97.38 123 VAL A CA 1
ATOM 942 C C . VAL A 1 123 ? -18.848 3.243 37.405 1.00 97.38 123 VAL A C 1
ATOM 944 O O . VAL A 1 123 ? -18.351 3.271 36.284 1.00 97.38 123 VAL A O 1
ATOM 947 N N . ASN A 1 124 ? -19.647 4.220 37.845 1.00 97.25 124 ASN A N 1
ATOM 948 C CA . ASN A 1 124 ? -19.909 5.416 37.045 1.00 97.25 124 ASN A CA 1
ATOM 949 C C . ASN A 1 124 ? -18.627 6.185 36.738 1.00 97.25 124 ASN A C 1
ATOM 951 O O . ASN A 1 124 ? -18.455 6.618 35.607 1.00 97.25 124 ASN A O 1
ATOM 955 N N . PHE A 1 125 ? -17.747 6.367 37.725 1.00 96.25 125 PHE A N 1
ATOM 956 C CA . PHE A 1 125 ? -16.476 7.053 37.526 1.00 96.25 125 PHE A CA 1
ATOM 957 C C . PHE A 1 125 ? -15.644 6.351 36.453 1.00 96.25 125 PHE A C 1
ATOM 959 O O . PHE A 1 125 ? -15.232 7.005 35.503 1.00 96.25 125 PHE A O 1
ATOM 966 N N . ALA A 1 126 ? -15.489 5.028 36.551 1.00 96.44 126 ALA A N 1
ATOM 967 C CA . ALA A 1 126 ? -14.778 4.240 35.551 1.00 96.44 126 ALA A CA 1
ATOM 968 C C . ALA A 1 126 ? -15.399 4.405 34.149 1.00 96.44 126 ALA A C 1
ATOM 970 O O . ALA A 1 126 ? -14.704 4.781 33.213 1.00 96.44 126 ALA A O 1
ATOM 971 N N . LEU A 1 127 ? -16.714 4.202 34.001 1.00 96.31 127 LEU A N 1
ATOM 972 C CA . LEU A 1 127 ? -17.391 4.336 32.701 1.00 96.31 127 LEU A CA 1
ATOM 973 C C . LEU A 1 127 ? -17.317 5.766 32.130 1.00 96.31 127 LEU A C 1
ATOM 975 O O . LEU A 1 127 ? -17.296 5.936 30.916 1.00 96.31 127 LEU A O 1
ATOM 979 N N . VAL A 1 128 ? -17.294 6.800 32.980 1.00 95.31 128 VAL A N 1
ATOM 980 C CA . VAL A 1 128 ? -17.119 8.194 32.538 1.00 95.31 128 VAL A CA 1
ATOM 981 C C . VAL A 1 128 ? -15.702 8.445 32.028 1.00 95.31 128 VAL A C 1
ATOM 983 O O . VAL A 1 128 ? -15.567 9.148 31.033 1.00 95.31 128 VAL A O 1
ATOM 986 N N . GLN A 1 129 ? -14.668 7.884 32.666 1.00 94.62 129 GLN A N 1
ATOM 987 C CA . GLN A 1 129 ? -13.294 7.991 32.156 1.00 94.62 129 GLN A CA 1
ATOM 988 C C . GLN A 1 129 ? -13.194 7.382 30.757 1.00 94.62 129 GLN A C 1
ATOM 990 O O . GLN A 1 129 ? -12.725 8.045 29.837 1.00 94.62 129 GLN A O 1
ATOM 995 N N . GLU A 1 130 ? -13.756 6.188 30.565 1.00 94.50 130 GLU A N 1
ATOM 996 C CA . GLU A 1 130 ? -13.740 5.529 29.256 1.00 94.50 130 GLU A CA 1
ATOM 997 C C . GLU A 1 130 ? -14.525 6.305 28.194 1.00 94.50 130 GLU A C 1
ATOM 999 O O . GLU A 1 130 ? -14.127 6.390 27.039 1.00 94.50 130 GLU A O 1
ATOM 1004 N N . TYR A 1 131 ? -15.629 6.945 28.584 1.00 94.06 131 TYR A N 1
ATOM 1005 C CA . TYR A 1 131 ? -16.376 7.822 27.685 1.00 94.06 131 TYR A CA 1
ATOM 1006 C C . TYR A 1 131 ? -15.533 9.016 27.207 1.00 94.06 131 TYR A C 1
ATOM 1008 O O . TYR A 1 131 ? -15.663 9.433 26.057 1.00 94.06 131 TYR A O 1
ATOM 1016 N N . VAL A 1 132 ? -14.678 9.573 28.071 1.00 94.38 132 VAL A N 1
ATOM 1017 C CA . VAL A 1 132 ? -13.751 10.656 27.700 1.00 94.38 132 VAL A CA 1
ATOM 1018 C C . VAL A 1 132 ? -12.662 10.142 26.760 1.00 94.38 132 VAL A C 1
ATOM 1020 O O . VAL A 1 132 ? -12.383 10.809 25.767 1.00 94.38 132 VAL A O 1
ATOM 1023 N N . VAL A 1 133 ? -12.106 8.954 27.026 1.00 94.44 133 VAL A N 1
ATOM 1024 C CA . VAL A 1 133 ? -11.137 8.295 26.132 1.00 94.44 133 VAL A CA 1
ATOM 1025 C C . VAL A 1 133 ? -11.754 8.083 24.753 1.00 94.44 133 VAL A C 1
ATOM 1027 O O . VAL A 1 133 ? -11.193 8.530 23.758 1.00 94.44 133 VAL A O 1
ATOM 1030 N N . TYR A 1 134 ? -12.955 7.506 24.684 1.00 95.69 134 TYR A N 1
ATOM 1031 C CA . TYR A 1 134 ? -13.627 7.272 23.409 1.00 95.69 134 TYR A CA 1
ATOM 1032 C C . TYR A 1 134 ? -13.902 8.587 22.656 1.00 95.69 134 TYR A C 1
ATOM 1034 O O . TYR A 1 134 ? -13.611 8.694 21.467 1.00 95.69 134 TYR A O 1
ATOM 1042 N N . ALA A 1 135 ? -14.374 9.636 23.336 1.00 95.62 135 ALA A N 1
ATOM 1043 C CA . ALA A 1 135 ? -14.563 10.942 22.700 1.00 95.62 135 ALA A CA 1
ATOM 1044 C C . ALA A 1 135 ? -13.251 11.532 22.140 1.00 95.62 135 ALA A C 1
ATOM 1046 O O . ALA A 1 135 ? -13.259 12.137 21.068 1.00 95.62 135 ALA A O 1
ATOM 1047 N N . ALA A 1 136 ? -12.124 11.341 22.834 1.00 95.44 136 ALA A N 1
ATOM 1048 C CA . ALA A 1 136 ? -10.810 11.766 22.355 1.00 95.44 136 ALA A CA 1
ATOM 1049 C C . ALA A 1 136 ? -10.353 10.964 21.124 1.00 95.44 136 ALA A C 1
ATOM 1051 O O . ALA A 1 136 ? -9.835 11.556 20.181 1.00 95.44 136 ALA A O 1
ATOM 1052 N N . LEU A 1 137 ? -10.614 9.653 21.085 1.00 95.31 137 LEU A N 1
ATOM 1053 C CA . LEU A 1 137 ? -10.329 8.814 19.915 1.00 95.31 137 LEU A CA 1
ATOM 1054 C C . LEU A 1 137 ? -11.140 9.246 18.687 1.00 95.31 137 LEU A C 1
ATOM 1056 O O . LEU A 1 137 ? -10.584 9.371 17.600 1.00 95.31 137 LEU A O 1
ATOM 1060 N N . LEU A 1 138 ? -12.433 9.551 18.859 1.00 96.88 138 LEU A N 1
ATOM 1061 C CA . LEU A 1 138 ? -13.266 10.088 17.775 1.00 96.88 138 LEU A CA 1
ATOM 1062 C C . LEU A 1 138 ? -12.741 11.439 17.267 1.00 96.88 138 LEU A C 1
ATOM 1064 O O . LEU A 1 138 ? -12.764 11.700 16.064 1.00 96.88 138 LEU A O 1
ATOM 1068 N N . ALA A 1 139 ? -12.244 12.291 18.168 1.00 95.50 139 ALA A N 1
ATOM 1069 C CA . ALA A 1 139 ? -11.619 13.557 17.797 1.00 95.50 139 ALA A CA 1
ATOM 1070 C C . ALA A 1 139 ? -10.287 13.360 17.047 1.00 95.50 139 ALA A C 1
ATOM 1072 O O . ALA A 1 139 ? -10.063 14.061 16.063 1.00 95.50 139 ALA A O 1
ATOM 1073 N N . SER A 1 140 ? -9.448 12.401 17.458 1.00 93.50 140 SER A N 1
ATOM 1074 C CA . SER A 1 140 ? -8.208 12.039 16.748 1.00 93.50 140 SER A CA 1
ATOM 1075 C C . SER A 1 140 ? -8.508 11.550 15.336 1.00 93.50 140 SER A C 1
ATOM 1077 O O . SER A 1 140 ? -8.033 12.143 14.372 1.00 93.50 140 SER A O 1
ATOM 1079 N N . ALA A 1 141 ? -9.406 10.568 15.205 1.00 94.62 141 ALA A N 1
ATOM 1080 C CA . ALA A 1 141 ? -9.825 10.029 13.915 1.00 94.62 141 ALA A CA 1
ATOM 1081 C C . ALA A 1 141 ? -10.372 11.125 12.987 1.00 94.62 141 ALA A C 1
ATOM 1083 O O . ALA A 1 141 ? -10.088 11.145 11.792 1.00 94.62 141 ALA A O 1
ATOM 1084 N N . ARG A 1 142 ? -11.130 12.084 13.533 1.00 95.94 142 ARG A N 1
ATOM 1085 C CA . ARG A 1 142 ? -11.625 13.228 12.761 1.00 95.94 142 ARG A CA 1
ATOM 1086 C C . ARG A 1 142 ? -10.477 14.090 12.242 1.00 95.94 142 ARG A C 1
ATOM 1088 O O . ARG A 1 142 ? -10.517 14.496 11.082 1.00 95.94 142 ARG A O 1
ATOM 1095 N N . THR A 1 143 ? -9.510 14.418 13.094 1.00 93.06 143 THR A N 1
ATOM 1096 C CA . THR A 1 143 ? -8.330 15.192 12.693 1.00 93.06 143 THR A CA 1
ATOM 1097 C C . THR A 1 143 ? -7.603 14.459 11.573 1.00 93.06 143 THR A C 1
ATOM 1099 O O . THR A 1 143 ? -7.468 15.013 10.491 1.00 93.06 143 THR A O 1
ATOM 1102 N N . GLU A 1 144 ? -7.296 13.177 11.751 1.00 89.94 144 GLU A N 1
ATOM 1103 C CA . GLU A 1 144 ? -6.616 12.356 10.742 1.00 89.94 144 GLU A CA 1
ATOM 1104 C C . GLU A 1 144 ? -7.361 12.297 9.395 1.00 89.94 144 GLU A C 1
ATOM 1106 O O . GLU A 1 144 ? -6.734 12.356 8.343 1.00 89.94 144 GLU A O 1
ATOM 1111 N N . VAL A 1 145 ? -8.697 12.251 9.396 1.00 92.19 145 VAL A N 1
ATOM 1112 C CA . VAL A 1 145 ? -9.498 12.289 8.155 1.00 92.19 145 VAL A CA 1
ATOM 1113 C C . VAL A 1 145 ? -9.492 13.670 7.487 1.00 92.19 145 VAL A C 1
ATOM 1115 O O . VAL A 1 145 ? -9.614 13.764 6.267 1.00 92.19 145 VAL A O 1
ATOM 1118 N N . THR A 1 146 ? -9.390 14.755 8.258 1.00 89.00 146 THR A N 1
ATOM 1119 C CA . THR A 1 146 ? -9.594 16.126 7.745 1.00 89.00 146 THR A CA 1
ATOM 1120 C C . THR A 1 146 ? -8.319 16.917 7.508 1.00 89.00 146 THR A C 1
ATOM 1122 O O . THR A 1 146 ? -8.364 17.901 6.771 1.00 89.00 146 THR A O 1
ATOM 1125 N N . THR A 1 147 ? -7.202 16.517 8.108 1.00 83.06 147 THR A N 1
ATOM 1126 C CA . THR A 1 147 ? -5.937 17.247 8.030 1.00 83.06 147 THR A CA 1
ATOM 1127 C C . THR A 1 147 ? -4.863 16.379 7.397 1.00 83.06 147 THR A C 1
ATOM 1129 O O . THR A 1 147 ? -4.564 15.288 7.886 1.00 83.06 147 THR A O 1
ATOM 1132 N N . ALA A 1 148 ? -4.263 16.872 6.324 1.00 78.44 148 ALA A N 1
ATOM 1133 C CA . ALA A 1 148 ? -2.977 16.421 5.812 1.00 78.44 148 ALA A CA 1
ATOM 1134 C C . ALA A 1 148 ? -2.015 17.606 5.921 1.00 78.44 148 ALA A C 1
ATOM 1136 O O . ALA A 1 148 ? -2.467 18.742 5.775 1.00 78.44 148 ALA A O 1
ATOM 1137 N N . ASP A 1 149 ? -0.752 17.338 6.234 1.00 79.81 149 ASP A N 1
ATOM 1138 C CA . ASP A 1 149 ? 0.291 18.359 6.172 1.00 79.81 149 ASP A CA 1
ATOM 1139 C C . ASP A 1 149 ? 0.462 18.815 4.715 1.00 79.81 149 ASP A C 1
ATOM 1141 O O . ASP A 1 149 ? 0.388 17.979 3.811 1.00 79.81 149 ASP A O 1
ATOM 1145 N N . ASP A 1 150 ? 0.654 20.113 4.488 1.00 81.75 150 ASP A N 1
ATOM 1146 C CA . ASP A 1 150 ? 0.910 20.644 3.147 1.00 81.75 150 ASP A CA 1
ATOM 1147 C C . ASP A 1 150 ? 2.235 20.068 2.608 1.00 81.75 150 ASP A C 1
ATOM 1149 O O . ASP A 1 150 ? 2.288 19.677 1.446 1.00 81.75 150 ASP A O 1
ATOM 1153 N N . GLU A 1 151 ? 3.251 19.879 3.462 1.00 80.56 151 GLU A N 1
ATOM 1154 C CA . GLU A 1 151 ? 4.529 19.263 3.061 1.00 80.56 151 GLU A CA 1
ATOM 1155 C C . GLU A 1 151 ? 4.365 17.787 2.662 1.00 80.56 151 GLU A C 1
ATOM 1157 O O . GLU A 1 151 ? 4.948 17.333 1.679 1.00 80.56 151 GLU A O 1
ATOM 1162 N N . LEU A 1 152 ? 3.507 17.036 3.364 1.00 82.62 152 LEU A N 1
ATOM 1163 C CA . LEU A 1 152 ? 3.151 15.662 2.985 1.00 82.62 152 LEU A CA 1
ATOM 1164 C C . LEU A 1 152 ? 2.413 15.626 1.642 1.00 82.62 152 LEU A C 1
ATOM 1166 O O . LEU A 1 152 ? 2.613 14.703 0.853 1.00 82.62 152 LEU A O 1
ATOM 1170 N N . LEU A 1 153 ? 1.524 16.589 1.390 1.00 86.56 153 LEU A N 1
ATOM 1171 C CA . LEU A 1 153 ? 0.802 16.665 0.122 1.00 86.56 153 LEU A CA 1
ATOM 1172 C C . LEU A 1 153 ? 1.742 16.996 -1.038 1.00 86.56 153 LEU A C 1
ATOM 1174 O O . LEU A 1 153 ? 1.644 16.331 -2.066 1.00 86.56 153 LEU A O 1
ATOM 1178 N N . ASP A 1 154 ? 2.663 17.941 -0.860 1.00 86.50 154 ASP A N 1
ATOM 1179 C CA . ASP A 1 154 ? 3.671 18.283 -1.868 1.00 86.50 154 ASP A CA 1
ATOM 1180 C C . ASP A 1 154 ? 4.577 17.073 -2.163 1.00 86.50 154 ASP A C 1
ATOM 1182 O O . ASP A 1 154 ? 4.753 16.694 -3.321 1.00 86.50 154 ASP A O 1
ATOM 1186 N N . TRP A 1 155 ? 5.030 16.363 -1.123 1.00 85.06 155 TRP A N 1
ATOM 1187 C CA . TRP A 1 155 ? 5.823 15.137 -1.266 1.00 85.06 155 TRP A CA 1
ATOM 1188 C C . TRP A 1 155 ? 5.108 14.043 -2.075 1.00 85.06 155 TRP A C 1
ATOM 1190 O O . TRP A 1 155 ? 5.690 13.394 -2.949 1.00 85.06 155 TRP A O 1
ATOM 1200 N N . LEU A 1 156 ? 3.810 13.855 -1.815 1.00 89.06 156 LEU A N 1
ATOM 1201 C CA . LEU A 1 156 ? 2.957 12.928 -2.559 1.00 89.06 156 LEU A CA 1
ATOM 1202 C C . LEU A 1 156 ? 2.746 13.367 -4.014 1.00 89.06 156 LEU A C 1
ATOM 1204 O O . LEU A 1 156 ? 2.676 12.516 -4.906 1.00 89.06 156 LEU A O 1
ATOM 1208 N N . GLU A 1 157 ? 2.586 14.669 -4.253 1.00 90.44 157 GLU A N 1
ATOM 1209 C CA . GLU A 1 157 ? 2.393 15.238 -5.587 1.00 90.44 157 GLU A CA 1
ATOM 1210 C C . GLU A 1 157 ? 3.635 15.056 -6.462 1.00 90.44 157 GLU A C 1
ATOM 1212 O O . GLU A 1 157 ? 3.511 14.578 -7.599 1.00 90.44 157 GLU A O 1
ATOM 1217 N N . ASP A 1 158 ? 4.813 15.359 -5.919 1.00 89.12 158 ASP A N 1
ATOM 1218 C CA . ASP A 1 158 ? 6.093 15.229 -6.611 1.00 89.12 158 ASP A CA 1
ATOM 1219 C C . ASP A 1 158 ? 6.434 13.758 -6.877 1.00 89.12 158 ASP A C 1
ATOM 1221 O O . ASP A 1 158 ? 6.674 13.380 -8.030 1.00 89.12 158 ASP A O 1
ATOM 1225 N N . GLY A 1 159 ? 6.297 12.888 -5.868 1.00 89.81 159 GLY A N 1
ATOM 1226 C CA . GLY A 1 159 ? 6.504 11.448 -6.033 1.00 89.81 159 GLY A CA 1
ATOM 1227 C C . GLY A 1 159 ? 5.561 10.820 -7.069 1.00 89.81 159 GLY A C 1
ATOM 1228 O O . GLY A 1 159 ? 5.988 10.039 -7.922 1.00 89.81 159 GLY A O 1
ATOM 1229 N N . ALA A 1 160 ? 4.283 11.220 -7.093 1.00 92.00 160 ALA A N 1
ATOM 1230 C CA . ALA A 1 160 ? 3.342 10.768 -8.121 1.00 92.00 160 ALA A CA 1
ATOM 1231 C C . ALA A 1 160 ? 3.692 11.307 -9.522 1.00 92.00 160 ALA A C 1
ATOM 1233 O O . ALA A 1 160 ? 3.441 10.644 -10.535 1.00 92.00 160 ALA A O 1
ATOM 1234 N N . ALA A 1 161 ? 4.253 12.512 -9.615 1.00 90.88 161 ALA A N 1
ATOM 1235 C CA . ALA A 1 161 ? 4.713 13.067 -10.880 1.00 90.88 161 ALA A CA 1
ATOM 1236 C C . ALA A 1 161 ? 5.945 12.324 -11.421 1.00 90.88 161 ALA A C 1
ATOM 1238 O O . ALA A 1 161 ? 6.055 12.151 -12.642 1.00 90.88 161 ALA A O 1
ATOM 1239 N N . ASP A 1 162 ? 6.844 11.882 -10.544 1.00 90.69 162 ASP A N 1
ATOM 1240 C CA . ASP A 1 162 ? 8.003 11.062 -10.897 1.00 90.69 162 ASP A CA 1
ATOM 1241 C C . ASP A 1 162 ? 7.593 9.638 -11.286 1.00 90.69 162 ASP A C 1
ATOM 1243 O O . ASP A 1 162 ? 8.029 9.146 -12.329 1.00 90.69 162 ASP A O 1
ATOM 1247 N N . ASP A 1 163 ? 6.657 9.023 -10.556 1.00 91.06 163 ASP A N 1
ATOM 1248 C CA . ASP A 1 163 ? 6.059 7.727 -10.905 1.00 91.06 163 ASP A CA 1
ATOM 1249 C C . ASP A 1 163 ? 5.456 7.740 -12.307 1.00 91.06 163 ASP A C 1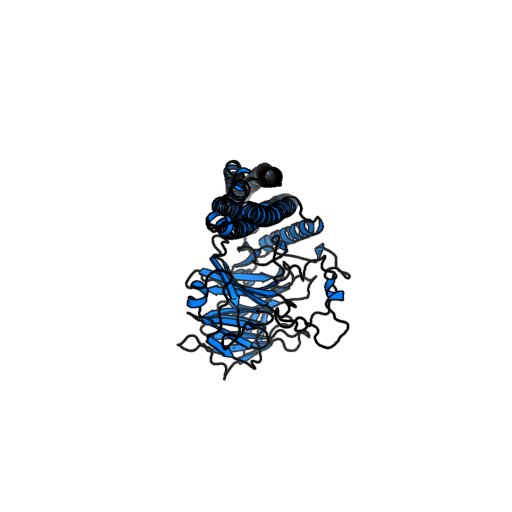
ATOM 1251 O O . ASP A 1 163 ? 5.692 6.828 -13.101 1.00 91.06 163 ASP A O 1
ATOM 1255 N N . TYR A 1 164 ? 4.723 8.803 -12.647 1.00 90.50 164 TYR A N 1
ATOM 1256 C CA . TYR A 1 164 ? 4.164 8.979 -13.982 1.00 90.50 164 TYR A CA 1
ATOM 1257 C C . TYR A 1 164 ? 5.257 9.020 -15.059 1.00 90.50 164 TYR A C 1
ATOM 1259 O O . TYR A 1 164 ? 5.160 8.335 -16.080 1.00 90.50 164 TYR A O 1
ATOM 1267 N N . ARG A 1 165 ? 6.313 9.815 -14.845 1.00 87.50 165 ARG A N 1
ATOM 1268 C CA . ARG A 1 165 ? 7.426 9.941 -15.800 1.00 87.50 165 ARG A CA 1
ATOM 1269 C C . ARG A 1 165 ? 8.175 8.621 -15.958 1.00 87.50 165 ARG A C 1
ATOM 1271 O O . ARG A 1 165 ? 8.503 8.236 -17.080 1.00 87.50 165 ARG A O 1
ATOM 1278 N N . TRP A 1 166 ? 8.397 7.922 -14.854 1.00 87.06 166 TRP A N 1
ATOM 1279 C CA . TRP A 1 166 ? 9.051 6.624 -14.827 1.00 87.06 166 TRP A CA 1
ATOM 1280 C C . TRP A 1 166 ? 8.222 5.542 -15.528 1.00 87.06 166 TRP A C 1
ATOM 1282 O O . TRP A 1 166 ? 8.754 4.813 -16.365 1.00 87.06 166 TRP A O 1
ATOM 1292 N N . ALA A 1 167 ? 6.910 5.492 -15.282 1.00 86.94 167 ALA A N 1
ATOM 1293 C CA . ALA A 1 167 ? 5.996 4.567 -15.948 1.00 86.94 167 ALA A CA 1
ATOM 1294 C C . ALA A 1 167 ? 6.003 4.761 -17.472 1.00 86.94 167 ALA A C 1
ATOM 1296 O O . ALA A 1 167 ? 6.090 3.792 -18.225 1.00 86.94 167 ALA A O 1
ATOM 1297 N N . LEU A 1 168 ? 5.996 6.013 -17.944 1.00 82.81 168 LEU A N 1
ATOM 1298 C CA . LEU A 1 168 ? 6.097 6.313 -19.375 1.00 82.81 168 LEU A CA 1
ATOM 1299 C C . LEU A 1 168 ? 7.446 5.912 -19.986 1.00 82.81 168 LEU A C 1
ATOM 1301 O O . LEU A 1 168 ? 7.493 5.522 -21.153 1.00 82.81 168 LEU A O 1
ATOM 1305 N N . ALA A 1 169 ? 8.537 6.039 -19.230 1.00 81.56 169 ALA A N 1
ATOM 1306 C CA . ALA A 1 169 ? 9.880 5.744 -19.715 1.00 81.56 169 ALA A CA 1
ATOM 1307 C C . ALA A 1 169 ? 10.172 4.236 -19.768 1.00 81.56 169 ALA A C 1
ATOM 1309 O O . ALA A 1 169 ? 10.783 3.770 -20.731 1.00 81.56 169 ALA A O 1
ATOM 1310 N N . TYR A 1 170 ? 9.718 3.481 -18.763 1.00 81.50 170 TYR A N 1
ATOM 1311 C CA . TYR A 1 170 ? 10.133 2.090 -18.543 1.00 81.50 170 TYR A CA 1
ATOM 1312 C C . TYR A 1 170 ? 8.986 1.071 -18.620 1.00 81.50 170 TYR A C 1
ATOM 1314 O O . TYR A 1 170 ? 9.239 -0.131 -18.631 1.00 81.50 170 TYR A O 1
ATOM 1322 N N . GLY A 1 171 ? 7.730 1.519 -18.731 1.00 75.94 171 GLY A N 1
ATOM 1323 C CA . GLY A 1 171 ? 6.555 0.640 -18.794 1.00 75.94 171 GLY A CA 1
ATOM 1324 C C . GLY A 1 171 ? 6.196 -0.013 -17.456 1.00 75.94 171 GLY A C 1
ATOM 1325 O O . GLY A 1 171 ? 5.544 -1.057 -17.446 1.00 75.94 171 GLY A O 1
ATOM 1326 N N . GLY A 1 172 ? 6.656 0.565 -16.345 1.00 72.75 172 GLY A N 1
ATOM 1327 C CA . GLY A 1 172 ? 6.342 0.090 -15.003 1.00 72.75 172 GLY A CA 1
ATOM 1328 C C . GLY A 1 172 ? 4.994 0.589 -14.480 1.00 72.75 172 GLY A C 1
ATOM 1329 O O . GLY A 1 172 ? 4.471 1.601 -14.945 1.00 72.75 172 GLY A O 1
ATOM 1330 N N . GLY A 1 173 ? 4.439 -0.139 -13.517 1.00 81.75 173 GLY A N 1
ATOM 1331 C CA . GLY A 1 173 ? 3.186 0.172 -12.831 1.00 81.75 173 GLY A CA 1
ATOM 1332 C C . GLY A 1 173 ? 3.367 0.251 -11.318 1.00 81.75 173 GLY A C 1
ATOM 1333 O O . GLY A 1 173 ? 4.494 0.223 -10.808 1.00 81.75 173 GLY A O 1
ATOM 1334 N N . ARG A 1 174 ? 2.245 0.351 -10.607 1.00 88.94 174 ARG A N 1
ATOM 1335 C CA . ARG A 1 174 ? 2.201 0.304 -9.148 1.00 88.94 174 ARG A CA 1
ATOM 1336 C C . ARG A 1 174 ? 1.672 -1.059 -8.707 1.00 88.94 174 ARG A C 1
ATOM 1338 O O . ARG A 1 174 ? 0.650 -1.531 -9.195 1.00 88.94 174 ARG A O 1
ATOM 1345 N N . GLY A 1 175 ? 2.391 -1.692 -7.786 1.00 87.12 175 GLY A N 1
ATOM 1346 C CA . GLY A 1 175 ? 1.911 -2.844 -7.030 1.00 87.12 175 GLY A CA 1
ATOM 1347 C C . GLY A 1 175 ? 0.954 -2.414 -5.909 1.00 87.12 175 GLY A C 1
ATOM 1348 O O . GLY A 1 175 ? 0.449 -1.290 -5.926 1.00 87.12 175 GLY A O 1
ATOM 1349 N N . PRO A 1 176 ? 0.698 -3.268 -4.902 1.00 89.75 176 PRO A N 1
ATOM 1350 C CA . PRO A 1 176 ? -0.042 -2.856 -3.713 1.00 89.75 176 PRO A CA 1
ATOM 1351 C C . PRO A 1 176 ? 0.695 -1.737 -2.960 1.00 89.75 176 PRO A C 1
ATOM 1353 O O . PRO A 1 176 ? 1.898 -1.515 -3.141 1.00 89.75 176 PRO A O 1
ATOM 1356 N N . ARG A 1 177 ? -0.033 -1.026 -2.091 1.00 91.44 177 ARG A N 1
ATOM 1357 C CA . ARG A 1 177 ? 0.569 -0.023 -1.204 1.00 91.44 177 ARG A CA 1
ATOM 1358 C C . ARG A 1 177 ? 1.656 -0.649 -0.338 1.00 91.44 177 ARG A C 1
ATOM 1360 O O . ARG A 1 177 ? 1.491 -1.770 0.141 1.00 91.44 177 ARG A O 1
ATOM 1367 N N . VAL A 1 178 ? 2.734 0.099 -0.118 1.00 90.69 178 VAL A N 1
ATOM 1368 C CA . VAL A 1 178 ? 3.778 -0.291 0.835 1.00 90.69 178 VAL A CA 1
ATOM 1369 C C . VAL A 1 178 ? 3.147 -0.296 2.233 1.00 90.69 178 VAL A C 1
ATOM 1371 O O . VAL A 1 178 ? 2.645 0.752 2.664 1.00 90.69 178 VAL A O 1
ATOM 1374 N N . PRO A 1 179 ? 3.076 -1.445 2.928 1.00 86.25 179 PRO A N 1
ATOM 1375 C CA . PRO A 1 179 ? 2.574 -1.456 4.293 1.00 86.25 179 PRO A CA 1
ATOM 1376 C C . PRO A 1 179 ? 3.526 -0.655 5.182 1.00 86.25 179 PRO A C 1
ATOM 1378 O O . PRO A 1 179 ? 4.691 -0.479 4.839 1.00 86.25 179 PRO A O 1
ATOM 1381 N N . ASP A 1 180 ? 3.025 -0.180 6.322 1.00 84.56 180 ASP A N 1
ATOM 1382 C CA . ASP A 1 180 ? 3.891 0.392 7.355 1.00 84.56 180 ASP A CA 1
ATOM 1383 C C . ASP A 1 180 ? 4.712 1.613 6.876 1.00 84.56 180 ASP A C 1
ATOM 1385 O O . ASP A 1 180 ? 5.814 1.842 7.346 1.00 84.56 180 ASP A O 1
ATOM 1389 N N . ALA A 1 181 ? 4.178 2.403 5.934 1.00 84.75 181 ALA A N 1
ATOM 1390 C CA . ALA A 1 181 ? 4.829 3.599 5.393 1.00 84.75 181 ALA A CA 1
ATOM 1391 C C . ALA A 1 181 ? 4.058 4.881 5.764 1.00 84.75 181 ALA A C 1
ATOM 1393 O O . ALA A 1 181 ? 2.854 4.991 5.502 1.00 84.75 181 ALA A O 1
ATOM 1394 N N . ALA A 1 182 ? 4.747 5.880 6.319 1.00 80.75 182 ALA A N 1
ATOM 1395 C CA . ALA A 1 182 ? 4.177 7.162 6.745 1.00 80.75 182 ALA A CA 1
ATOM 1396 C C . ALA A 1 182 ? 3.488 7.910 5.609 1.00 80.75 182 ALA A C 1
ATOM 1398 O O . ALA A 1 182 ? 2.426 8.507 5.792 1.00 80.75 182 ALA A O 1
ATOM 1399 N N . VAL A 1 183 ? 4.050 7.812 4.404 1.00 81.00 183 VAL A N 1
ATOM 1400 C CA . VAL A 1 183 ? 3.496 8.386 3.177 1.00 81.00 183 VAL A CA 1
ATOM 1401 C C . VAL A 1 183 ? 2.091 7.841 2.870 1.00 81.00 183 VAL A C 1
ATOM 1403 O O . VAL A 1 183 ? 1.303 8.491 2.190 1.00 81.00 183 VAL A O 1
ATOM 1406 N N . ASN A 1 184 ? 1.709 6.685 3.428 1.00 84.50 184 ASN A N 1
ATOM 1407 C CA . ASN A 1 184 ? 0.358 6.120 3.353 1.00 84.50 184 ASN A CA 1
ATOM 1408 C C . ASN A 1 184 ? -0.586 6.587 4.485 1.00 84.50 184 ASN A C 1
ATOM 1410 O O . ASN A 1 184 ? -1.760 6.208 4.509 1.00 84.50 184 ASN A O 1
ATOM 1414 N N . GLY A 1 185 ? -0.117 7.472 5.368 1.00 67.75 185 GLY A N 1
ATOM 1415 C CA . GLY A 1 185 ? -0.908 8.233 6.336 1.00 67.75 185 GLY A CA 1
ATOM 1416 C C . GLY A 1 185 ? -0.815 7.774 7.794 1.00 67.75 185 GLY A C 1
ATOM 1417 O O . GLY A 1 185 ? -1.399 8.453 8.638 1.00 67.75 185 GLY A O 1
ATOM 1418 N N . ASP A 1 186 ? -0.144 6.652 8.071 1.00 71.81 186 ASP A N 1
ATOM 1419 C CA . ASP A 1 186 ? 0.286 6.175 9.398 1.00 71.81 186 ASP A CA 1
ATOM 1420 C C . ASP A 1 186 ? 1.126 4.897 9.221 1.00 71.81 186 ASP A C 1
ATOM 1422 O O . ASP A 1 186 ? 0.608 3.888 8.736 1.00 71.81 186 ASP A O 1
ATOM 1426 N N . ASP A 1 187 ? 2.393 4.927 9.624 1.00 7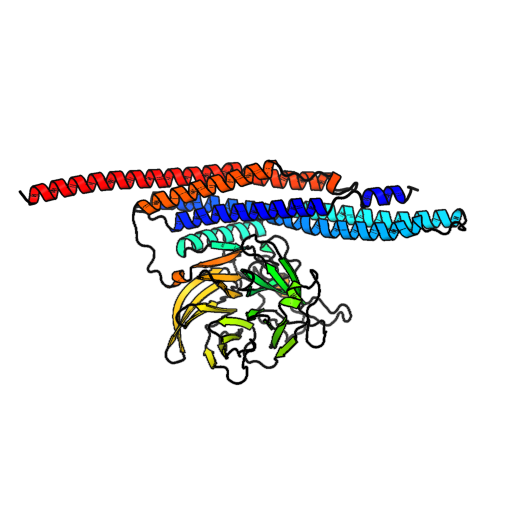3.75 187 ASP A N 1
ATOM 1427 C CA . ASP A 1 187 ? 3.260 3.745 9.725 1.00 73.75 187 ASP A CA 1
ATOM 1428 C C . ASP A 1 187 ? 3.252 3.129 11.130 1.00 73.75 187 ASP A C 1
ATOM 1430 O O . ASP A 1 187 ? 3.830 2.072 11.363 1.00 73.75 187 ASP A O 1
ATOM 1434 N N . GLY A 1 188 ? 2.619 3.779 12.108 1.00 75.06 188 GLY A N 1
ATOM 1435 C CA . GLY A 1 188 ? 2.717 3.406 13.510 1.00 75.06 188 GLY A CA 1
ATOM 1436 C C . GLY A 1 188 ? 4.143 3.463 14.064 1.00 75.06 188 GLY A C 1
ATOM 1437 O O . GLY A 1 188 ? 4.375 2.831 15.095 1.00 75.06 188 GLY A O 1
ATOM 1438 N N . GLY A 1 189 ? 5.072 4.165 13.408 1.00 78.31 189 GLY A N 1
ATOM 1439 C CA . GLY A 1 189 ? 6.504 4.199 13.710 1.00 78.31 189 GLY A CA 1
ATOM 1440 C C . GLY A 1 189 ? 7.304 3.022 13.147 1.00 78.31 189 GLY A C 1
ATOM 1441 O O . GLY A 1 189 ? 8.370 2.732 13.672 1.00 78.31 189 GLY A O 1
ATOM 1442 N N . TRP A 1 190 ? 6.762 2.285 12.174 1.00 86.75 190 TRP A N 1
ATOM 1443 C CA . TRP A 1 190 ? 7.481 1.241 11.439 1.00 86.75 190 TRP A CA 1
ATOM 1444 C C . TRP A 1 190 ? 8.201 1.786 10.210 1.00 86.75 190 TRP A C 1
ATOM 1446 O O . TRP A 1 190 ? 7.721 2.702 9.553 1.00 86.75 190 TRP A O 1
ATOM 1456 N N . THR A 1 191 ? 9.288 1.114 9.854 1.00 89.06 191 THR A N 1
ATOM 1457 C CA . THR A 1 191 ? 10.049 1.363 8.636 1.00 89.06 191 THR A CA 1
ATOM 1458 C C . THR A 1 191 ? 10.075 0.077 7.805 1.00 89.06 191 THR A C 1
ATOM 1460 O O . THR A 1 191 ? 10.573 -0.944 8.288 1.00 89.06 191 THR A O 1
ATOM 1463 N N . PRO A 1 192 ? 9.465 0.054 6.604 1.00 92.00 192 PRO A N 1
ATOM 1464 C CA . PRO A 1 192 ? 9.400 -1.132 5.763 1.00 92.00 192 PRO A CA 1
ATOM 1465 C C . PRO A 1 192 ? 10.701 -1.296 4.978 1.00 92.00 192 PRO A C 1
ATOM 1467 O O . PRO A 1 192 ? 11.143 -0.348 4.341 1.00 92.00 192 PRO A O 1
ATOM 1470 N N . GLN A 1 193 ? 11.270 -2.501 4.982 1.00 90.62 193 GLN A N 1
ATOM 1471 C CA . GLN A 1 193 ? 12.607 -2.743 4.433 1.00 90.62 193 GLN A CA 1
ATOM 1472 C C . GLN A 1 193 ? 12.640 -3.962 3.506 1.00 90.62 193 GLN A C 1
ATOM 1474 O O . GLN A 1 193 ? 12.976 -3.845 2.329 1.00 90.62 193 GLN A O 1
ATOM 1479 N N . GLY A 1 194 ? 12.247 -5.142 3.992 1.00 94.62 194 GLY A N 1
ATOM 1480 C CA . GLY A 1 194 ? 12.298 -6.358 3.182 1.00 94.62 194 GLY A CA 1
ATOM 1481 C C . GLY A 1 194 ? 11.048 -6.608 2.346 1.00 94.62 194 GLY A C 1
ATOM 1482 O O . GLY A 1 194 ? 9.938 -6.222 2.714 1.00 94.62 194 GLY A O 1
ATOM 1483 N N . LEU A 1 195 ? 11.215 -7.329 1.238 1.00 96.75 195 LEU A N 1
ATOM 1484 C CA . LEU A 1 195 ? 10.139 -7.778 0.358 1.00 96.75 195 LEU A CA 1
ATOM 1485 C C . LEU A 1 195 ? 10.415 -9.207 -0.121 1.00 96.75 195 LEU A C 1
ATOM 1487 O O . LEU A 1 195 ? 11.499 -9.496 -0.609 1.00 96.75 195 LEU A O 1
ATOM 1491 N N . GLY A 1 196 ? 9.406 -10.069 -0.017 1.00 96.38 196 GLY A N 1
ATOM 1492 C CA . GLY A 1 196 ? 9.442 -11.474 -0.413 1.00 96.38 196 GLY A CA 1
ATOM 1493 C C . GLY A 1 196 ? 8.149 -11.902 -1.108 1.00 96.38 196 GLY A C 1
ATOM 1494 O O . GLY A 1 196 ? 7.116 -11.235 -1.004 1.00 96.38 196 GLY A O 1
ATOM 1495 N N . TYR A 1 197 ? 8.193 -13.036 -1.806 1.00 95.88 197 TYR A N 1
ATOM 1496 C CA . TYR A 1 197 ? 7.066 -13.593 -2.557 1.00 95.88 197 TYR A CA 1
ATOM 1497 C C . TYR A 1 197 ? 6.799 -15.039 -2.140 1.00 95.88 197 TYR A C 1
ATOM 1499 O O . TYR A 1 197 ? 7.702 -15.866 -2.195 1.00 95.88 197 TYR A O 1
ATOM 1507 N N . ASP A 1 198 ? 5.562 -15.365 -1.756 1.00 95.94 198 ASP A N 1
ATOM 1508 C CA . ASP A 1 198 ? 5.139 -16.759 -1.604 1.00 95.94 198 ASP A CA 1
ATOM 1509 C C . ASP A 1 198 ? 4.507 -17.258 -2.917 1.00 95.94 198 ASP A C 1
ATOM 1511 O O . ASP A 1 198 ? 3.340 -16.949 -3.180 1.00 95.94 198 ASP A O 1
ATOM 1515 N N . PRO A 1 199 ? 5.205 -18.083 -3.721 1.00 91.88 199 PRO A N 1
ATOM 1516 C CA . PRO A 1 199 ? 4.674 -18.575 -4.993 1.00 91.88 199 PRO A CA 1
ATOM 1517 C C . PRO A 1 199 ? 3.466 -19.509 -4.823 1.00 91.88 199 PRO A C 1
ATOM 1519 O O . PRO A 1 199 ? 2.691 -19.705 -5.758 1.00 91.88 199 PRO A O 1
ATOM 1522 N N . ALA A 1 200 ? 3.264 -20.109 -3.642 1.00 92.94 200 ALA A N 1
ATOM 1523 C CA . ALA A 1 200 ? 2.144 -21.021 -3.424 1.00 92.94 200 ALA A CA 1
ATOM 1524 C C . ALA A 1 200 ? 0.807 -20.281 -3.270 1.00 92.94 200 ALA A C 1
ATOM 1526 O O . ALA A 1 200 ? -0.225 -20.771 -3.741 1.00 92.94 200 ALA A O 1
ATOM 1527 N N . SER A 1 201 ? 0.814 -19.129 -2.596 1.00 93.19 201 SER A N 1
ATOM 1528 C CA . SER A 1 201 ? -0.377 -18.291 -2.402 1.00 93.19 201 SER A CA 1
ATOM 1529 C C . SER A 1 201 ? -0.454 -17.110 -3.369 1.00 93.19 201 SER A C 1
ATOM 1531 O O . SER A 1 201 ? -1.551 -16.621 -3.636 1.00 93.19 201 SER A O 1
ATOM 1533 N N . GLY A 1 202 ? 0.683 -16.682 -3.918 1.00 94.62 202 GLY A N 1
ATOM 1534 C CA . GLY A 1 202 ? 0.824 -15.455 -4.690 1.00 94.62 202 GLY A CA 1
ATOM 1535 C C . GLY A 1 202 ? 0.916 -14.192 -3.829 1.00 94.62 202 GLY A C 1
ATOM 1536 O O . GLY A 1 202 ? 0.818 -13.102 -4.383 1.00 94.62 202 GLY A O 1
ATOM 1537 N N . ASN A 1 203 ? 1.068 -14.317 -2.506 1.00 96.38 203 ASN A N 1
ATOM 1538 C CA . ASN A 1 203 ? 1.113 -13.179 -1.589 1.00 96.38 203 ASN A CA 1
ATOM 1539 C C . ASN A 1 203 ? 2.513 -12.566 -1.483 1.00 96.38 203 ASN A C 1
ATOM 1541 O O . ASN A 1 203 ? 3.526 -13.248 -1.658 1.00 96.38 203 ASN A O 1
ATOM 1545 N N . TYR A 1 204 ? 2.556 -11.285 -1.125 1.00 96.94 204 TYR A N 1
ATOM 1546 C CA . TYR A 1 204 ? 3.787 -10.573 -0.789 1.00 96.94 204 TYR A CA 1
ATOM 1547 C C . TYR A 1 204 ? 4.010 -10.587 0.717 1.00 96.94 204 TYR A C 1
ATOM 1549 O O . TYR A 1 204 ? 3.057 -10.495 1.491 1.00 96.94 204 TYR A O 1
ATOM 1557 N N . LEU A 1 205 ? 5.269 -10.716 1.123 1.00 97.62 205 LEU A N 1
ATOM 1558 C CA . LEU A 1 205 ? 5.713 -10.643 2.507 1.00 97.62 205 LEU A CA 1
ATOM 1559 C C . LEU A 1 205 ? 6.589 -9.402 2.636 1.00 97.62 205 LEU A C 1
ATOM 1561 O O . LEU A 1 205 ? 7.566 -9.275 1.909 1.00 97.62 205 LEU A O 1
ATOM 1565 N N . THR A 1 206 ? 6.256 -8.504 3.551 1.00 97.00 206 THR A N 1
ATOM 1566 C CA . THR A 1 206 ? 7.049 -7.306 3.832 1.00 97.00 206 THR A CA 1
ATOM 1567 C C . THR A 1 206 ? 7.510 -7.347 5.272 1.00 97.00 206 THR A C 1
ATOM 1569 O O . THR A 1 206 ? 6.688 -7.532 6.171 1.00 97.00 206 THR A O 1
ATOM 1572 N N . THR A 1 207 ? 8.809 -7.193 5.498 1.00 96.06 207 THR A N 1
ATOM 1573 C CA . THR A 1 207 ? 9.350 -6.985 6.841 1.00 96.06 207 THR A CA 1
ATOM 1574 C C . THR A 1 207 ? 9.488 -5.501 7.122 1.00 96.06 207 THR A C 1
ATOM 1576 O O . THR A 1 207 ? 9.801 -4.700 6.239 1.00 96.06 207 THR A O 1
ATOM 1579 N N . SER A 1 208 ? 9.240 -5.141 8.374 1.00 93.62 208 SER A N 1
ATOM 1580 C CA . SER A 1 208 ? 9.407 -3.777 8.863 1.00 93.62 208 SER A CA 1
ATOM 1581 C C . SER A 1 208 ? 10.046 -3.810 10.238 1.00 93.62 208 SER A C 1
ATOM 1583 O O . SER A 1 208 ? 9.791 -4.746 11.004 1.00 93.62 208 SER A O 1
ATOM 1585 N N . TYR A 1 209 ? 10.815 -2.778 10.568 1.00 89.88 209 TYR A N 1
ATOM 1586 C CA . TYR A 1 209 ? 11.444 -2.621 11.876 1.00 89.88 209 TYR A CA 1
ATOM 1587 C C . TYR A 1 209 ? 11.024 -1.316 12.564 1.00 89.88 209 TYR A C 1
ATOM 1589 O O . TYR A 1 209 ? 10.490 -0.410 11.926 1.00 89.88 209 TYR A O 1
ATOM 1597 N N . ARG A 1 210 ? 11.244 -1.236 13.876 1.00 85.00 210 ARG A N 1
ATOM 1598 C CA . ARG A 1 210 ? 11.279 0.017 14.644 1.00 85.00 210 ARG A CA 1
ATOM 1599 C C . ARG A 1 210 ? 12.510 0.008 15.511 1.00 85.00 210 ARG A C 1
ATOM 1601 O O . ARG A 1 210 ? 12.751 -1.011 16.148 1.00 85.00 210 ARG A O 1
ATOM 1608 N N . THR A 1 211 ? 13.197 1.131 15.602 1.00 75.12 211 THR A N 1
ATOM 1609 C CA . THR A 1 211 ? 14.321 1.303 16.522 1.00 75.12 211 THR A CA 1
ATOM 1610 C C . THR A 1 211 ? 13.860 1.892 17.855 1.00 75.12 211 THR A C 1
ATOM 1612 O O . THR A 1 211 ? 12.769 2.465 17.952 1.00 75.12 211 THR A O 1
ATOM 1615 N N . ASN A 1 212 ? 14.682 1.738 18.896 1.00 66.38 212 ASN A N 1
ATOM 1616 C CA . ASN A 1 212 ? 14.538 2.412 20.195 1.00 66.38 212 ASN A CA 1
ATOM 1617 C C . ASN A 1 212 ? 13.155 2.244 20.855 1.00 66.38 212 ASN A C 1
ATOM 1619 O O . ASN A 1 212 ? 12.627 3.158 21.494 1.00 66.38 212 ASN A O 1
ATOM 1623 N N . VAL A 1 213 ? 12.530 1.071 20.712 1.00 60.72 213 VAL A N 1
ATOM 1624 C CA . VAL A 1 213 ? 11.216 0.806 21.334 1.00 60.72 213 VAL A CA 1
ATOM 1625 C C . VAL A 1 213 ? 11.298 0.612 22.855 1.00 60.72 213 VAL A C 1
ATOM 1627 O O . VAL A 1 213 ? 10.255 0.633 23.517 1.00 60.72 213 VAL A O 1
ATOM 1630 N N . GLY A 1 214 ? 12.515 0.478 23.397 1.00 54.28 214 GLY A N 1
ATOM 1631 C CA . GLY A 1 214 ? 12.814 0.201 24.803 1.00 54.28 214 GLY A CA 1
ATOM 1632 C C . GLY A 1 214 ? 12.386 -1.204 25.240 1.00 54.28 214 GLY A C 1
ATOM 1633 O O . GLY A 1 214 ? 11.370 -1.734 24.779 1.00 54.28 214 GLY A O 1
ATOM 1634 N N . ASP A 1 215 ? 13.112 -1.824 26.172 1.00 50.81 215 ASP A N 1
ATOM 1635 C CA . ASP A 1 215 ? 12.562 -2.973 26.899 1.00 50.81 215 ASP A CA 1
ATOM 1636 C C . ASP A 1 215 ? 11.492 -2.467 27.896 1.00 50.81 215 ASP A C 1
ATOM 1638 O O . ASP A 1 215 ? 11.795 -1.645 28.770 1.00 50.81 215 ASP A O 1
ATOM 1642 N N . PRO A 1 216 ? 10.225 -2.931 27.837 1.00 46.16 216 PRO A N 1
ATOM 1643 C CA . PRO A 1 216 ? 9.238 -2.615 28.870 1.00 46.16 216 PRO A CA 1
ATOM 1644 C C . PRO A 1 216 ? 9.663 -3.045 30.290 1.00 46.16 216 PRO A C 1
ATOM 1646 O O . PRO A 1 216 ? 9.069 -2.563 31.262 1.00 46.16 216 PRO A O 1
ATOM 1649 N N . GLU A 1 217 ? 10.654 -3.932 30.433 1.00 50.12 217 GLU A N 1
ATOM 1650 C CA . GLU A 1 217 ? 11.254 -4.343 31.707 1.00 50.12 217 GLU A CA 1
ATOM 1651 C C . GLU A 1 217 ? 12.567 -3.604 32.054 1.00 50.12 217 GLU A C 1
ATOM 1653 O O . GLU A 1 217 ? 12.879 -3.488 33.244 1.00 50.12 217 GLU A O 1
ATOM 1658 N N . GLU A 1 218 ? 13.274 -3.020 31.077 1.00 51.91 218 GLU A N 1
ATOM 1659 C CA . GLU A 1 218 ? 14.524 -2.263 31.262 1.00 51.91 218 GLU A CA 1
ATOM 1660 C C . GLU A 1 218 ? 14.565 -1.007 30.363 1.00 51.91 218 GLU A C 1
ATOM 1662 O O . GLU A 1 218 ? 14.962 -1.035 29.206 1.00 51.91 218 GLU A O 1
ATOM 1667 N N . ALA A 1 219 ? 14.188 0.143 30.931 1.00 45.88 219 ALA A N 1
ATOM 1668 C CA . ALA A 1 219 ? 14.071 1.425 30.221 1.00 45.88 219 ALA A CA 1
ATOM 1669 C C . ALA A 1 219 ? 15.398 2.037 29.705 1.00 45.88 219 ALA A C 1
ATOM 1671 O O . ALA A 1 219 ? 15.363 3.147 29.180 1.00 45.88 219 ALA A O 1
ATOM 1672 N N . ASP A 1 220 ? 16.530 1.349 29.893 1.00 49.97 220 ASP A N 1
ATOM 1673 C CA . ASP A 1 220 ? 17.874 1.788 29.485 1.00 49.97 220 ASP A CA 1
ATOM 1674 C C . ASP A 1 220 ? 18.451 0.931 28.328 1.00 49.97 220 ASP A C 1
ATOM 1676 O O . ASP A 1 220 ? 19.607 1.138 27.966 1.00 49.97 220 ASP A O 1
ATOM 1680 N N . ASP A 1 221 ? 17.694 -0.032 27.775 1.00 52.22 221 ASP A N 1
ATOM 1681 C CA . ASP A 1 221 ? 18.129 -0.875 26.646 1.00 52.22 221 ASP A CA 1
ATOM 1682 C C . ASP A 1 221 ? 17.321 -0.512 25.385 1.00 52.22 221 ASP A C 1
ATOM 1684 O O . ASP A 1 221 ? 16.107 -0.749 25.308 1.00 52.22 221 ASP A O 1
ATOM 1688 N N . ASP A 1 222 ? 17.986 0.112 24.412 1.00 55.91 222 ASP A N 1
ATOM 1689 C CA . ASP A 1 222 ? 17.426 0.409 23.095 1.00 55.91 222 ASP A CA 1
ATOM 1690 C C . ASP A 1 222 ? 17.347 -0.900 22.288 1.00 55.91 222 ASP A C 1
ATOM 1692 O O . ASP A 1 222 ? 18.356 -1.495 21.913 1.00 55.91 222 ASP A O 1
ATOM 1696 N N . TYR A 1 223 ? 16.128 -1.399 22.065 1.00 66.06 223 TYR A N 1
ATOM 1697 C CA . TYR A 1 223 ? 15.853 -2.604 21.273 1.00 66.06 223 TYR A CA 1
ATOM 1698 C C . TYR A 1 223 ? 15.139 -2.249 19.964 1.00 66.06 223 TYR A C 1
ATOM 1700 O O . TYR A 1 223 ? 14.331 -1.318 19.936 1.00 66.06 223 TYR A O 1
ATOM 1708 N N . ASP A 1 224 ? 15.377 -3.052 18.922 1.00 73.88 224 ASP A N 1
ATOM 1709 C CA . ASP A 1 224 ? 14.667 -2.980 17.645 1.00 73.88 224 ASP A CA 1
ATOM 1710 C C . ASP A 1 224 ? 13.554 -4.027 17.542 1.00 73.88 224 ASP A C 1
ATOM 1712 O O . ASP A 1 224 ? 13.830 -5.225 17.509 1.00 73.88 224 ASP A O 1
ATOM 1716 N N . ASP A 1 225 ? 12.297 -3.608 17.395 1.00 83.94 225 ASP A N 1
ATOM 1717 C CA . ASP A 1 225 ? 11.197 -4.535 17.102 1.00 83.94 225 ASP A CA 1
ATOM 1718 C C . ASP A 1 225 ? 11.107 -4.811 15.600 1.00 83.94 225 ASP A C 1
ATOM 1720 O O . ASP A 1 225 ? 11.398 -3.942 14.782 1.00 83.94 225 ASP A O 1
ATOM 1724 N N . SER A 1 226 ? 10.643 -6.007 15.241 1.00 91.31 226 SER A N 1
ATOM 1725 C CA . SER A 1 226 ? 10.474 -6.426 13.851 1.00 91.31 226 SER A CA 1
ATOM 1726 C C . SER A 1 226 ? 9.154 -7.146 13.638 1.00 91.31 226 SER A C 1
ATOM 1728 O O . SER A 1 226 ? 8.685 -7.939 14.463 1.00 91.31 226 SER A O 1
ATOM 1730 N N . GLN A 1 227 ? 8.550 -6.910 12.482 1.00 93.75 227 GLN A N 1
ATOM 1731 C CA . GLN A 1 227 ? 7.301 -7.542 12.089 1.00 93.75 227 GLN A CA 1
ATOM 1732 C C . GLN A 1 227 ? 7.339 -8.029 10.647 1.00 93.75 227 GLN A C 1
ATOM 1734 O O . GLN A 1 227 ? 8.212 -7.658 9.867 1.00 93.75 227 GLN A O 1
ATOM 1739 N N . LEU A 1 228 ? 6.363 -8.867 10.310 1.00 96.88 228 LEU A N 1
ATOM 1740 C CA . LEU A 1 228 ? 6.128 -9.342 8.958 1.00 96.88 228 LEU A CA 1
ATOM 1741 C C . LEU A 1 228 ? 4.652 -9.175 8.603 1.00 96.88 228 LEU A C 1
ATOM 1743 O O . LEU A 1 228 ? 3.776 -9.703 9.295 1.00 96.88 228 LEU A O 1
ATOM 1747 N N . THR A 1 229 ? 4.398 -8.459 7.515 1.00 96.38 229 THR A N 1
ATOM 1748 C CA . THR A 1 229 ? 3.080 -8.196 6.939 1.00 96.38 229 THR A CA 1
ATOM 1749 C C . THR A 1 229 ? 2.910 -9.047 5.679 1.00 96.38 229 THR A C 1
ATOM 1751 O O . THR A 1 229 ? 3.781 -9.056 4.816 1.00 96.38 229 THR A O 1
ATOM 1754 N N . ILE A 1 230 ? 1.797 -9.776 5.566 1.00 97.00 230 ILE A N 1
ATOM 1755 C CA . ILE A 1 230 ? 1.421 -10.543 4.372 1.00 97.00 230 ILE A CA 1
ATOM 1756 C C . ILE A 1 230 ? 0.316 -9.789 3.644 1.00 97.00 230 ILE A C 1
ATOM 1758 O O . ILE A 1 230 ? -0.750 -9.567 4.221 1.00 97.00 230 ILE A O 1
ATOM 1762 N N . THR A 1 231 ? 0.538 -9.470 2.375 1.00 94.88 231 THR A N 1
ATOM 1763 C CA . THR A 1 231 ? -0.395 -8.713 1.535 1.00 94.88 231 THR A CA 1
ATOM 1764 C C . THR A 1 231 ? -0.796 -9.537 0.317 1.00 94.88 231 THR A C 1
ATOM 1766 O O . THR A 1 231 ? 0.065 -10.087 -0.369 1.00 94.88 231 THR A O 1
ATOM 1769 N N . ASP A 1 232 ? -2.093 -9.605 0.019 1.00 92.88 232 ASP A N 1
ATOM 1770 C CA . ASP A 1 232 ? -2.574 -10.104 -1.272 1.00 92.88 232 ASP A CA 1
ATOM 1771 C C . ASP A 1 232 ? -2.375 -9.001 -2.323 1.00 92.88 232 ASP A C 1
ATOM 1773 O O . ASP A 1 232 ? -3.062 -7.974 -2.272 1.00 92.88 232 ASP A O 1
ATOM 1777 N N . PRO A 1 233 ? -1.467 -9.175 -3.299 1.00 89.00 233 PRO A N 1
ATOM 1778 C CA . PRO A 1 233 ? -1.162 -8.125 -4.263 1.00 89.00 233 PRO A CA 1
ATOM 1779 C C . PRO A 1 233 ? -2.319 -7.815 -5.213 1.00 89.00 233 PRO A C 1
ATOM 1781 O O . PRO A 1 233 ? -2.324 -6.755 -5.831 1.00 89.00 233 PRO A O 1
ATOM 1784 N N . ARG A 1 234 ? -3.311 -8.707 -5.347 1.00 84.75 234 ARG A N 1
ATOM 1785 C CA . ARG A 1 234 ? -4.464 -8.487 -6.232 1.00 84.75 234 ARG A CA 1
ATOM 1786 C C . ARG A 1 234 ? -5.484 -7.539 -5.626 1.00 84.75 234 ARG A C 1
ATOM 1788 O O . ARG A 1 234 ? -6.192 -6.856 -6.358 1.00 84.75 234 ARG A O 1
ATOM 1795 N N . THR A 1 235 ? -5.636 -7.581 -4.310 1.00 80.94 235 THR A N 1
ATOM 1796 C CA . THR A 1 235 ? -6.647 -6.802 -3.587 1.00 80.94 235 THR A CA 1
ATOM 1797 C C . THR A 1 235 ? -6.028 -5.639 -2.819 1.00 80.94 235 THR A C 1
ATOM 1799 O O . THR A 1 235 ? -6.721 -4.657 -2.552 1.00 80.94 235 THR A O 1
ATOM 1802 N N . GLY A 1 236 ? -4.735 -5.732 -2.493 1.00 81.44 236 GLY A N 1
ATOM 1803 C CA . GLY A 1 236 ? -4.043 -4.851 -1.556 1.00 81.44 236 GLY A CA 1
ATOM 1804 C C . GLY A 1 236 ? -4.392 -5.140 -0.092 1.00 81.44 236 GLY A C 1
ATOM 1805 O O . GLY A 1 236 ? -4.009 -4.370 0.785 1.00 81.44 236 GLY A O 1
ATOM 1806 N N . GLU A 1 237 ? -5.139 -6.214 0.190 1.00 85.56 237 GLU A N 1
ATOM 1807 C CA . GLU A 1 237 ? -5.557 -6.568 1.545 1.00 85.56 237 GLU A CA 1
ATOM 1808 C C . GLU A 1 237 ? -4.385 -7.145 2.347 1.00 85.56 237 GLU A C 1
ATOM 1810 O O . GLU A 1 237 ? -3.684 -8.051 1.891 1.00 85.56 237 GLU A O 1
ATOM 1815 N N . VAL A 1 238 ? -4.214 -6.658 3.578 1.00 89.31 238 VAL A N 1
ATOM 1816 C CA . VAL A 1 238 ? -3.322 -7.281 4.561 1.00 89.31 238 VAL A CA 1
ATOM 1817 C C . VAL A 1 238 ? -3.987 -8.554 5.080 1.00 89.31 238 VAL A C 1
ATOM 1819 O O . VAL A 1 238 ? -4.938 -8.504 5.860 1.00 89.31 238 VAL A O 1
ATOM 1822 N N . VAL A 1 239 ? -3.472 -9.702 4.648 1.00 92.88 239 VAL A N 1
ATOM 1823 C CA . VAL A 1 239 ? -3.963 -11.043 4.994 1.00 92.88 239 VAL A CA 1
ATOM 1824 C C . VAL A 1 239 ? -3.589 -11.410 6.428 1.00 92.88 239 VAL A C 1
ATOM 1826 O O . VAL A 1 239 ? -4.387 -12.006 7.153 1.00 92.88 239 VAL A O 1
ATOM 1829 N N . ASN A 1 240 ? -2.365 -11.080 6.840 1.00 94.75 240 ASN A N 1
ATOM 1830 C CA . ASN A 1 240 ? -1.904 -11.271 8.209 1.00 94.75 240 ASN A CA 1
ATOM 1831 C C . ASN A 1 240 ? -0.759 -10.308 8.535 1.00 94.75 240 ASN A C 1
ATOM 1833 O O . ASN A 1 240 ? -0.067 -9.832 7.641 1.00 94.75 240 ASN A O 1
ATOM 1837 N N . GLN A 1 241 ? -0.528 -10.064 9.819 1.00 95.06 241 GLN A N 1
ATOM 1838 C CA . GLN A 1 241 ? 0.626 -9.316 10.308 1.00 95.06 241 GLN A CA 1
ATOM 1839 C C . GLN A 1 241 ? 1.070 -9.935 11.631 1.00 95.06 241 GLN A C 1
ATOM 1841 O O . GLN A 1 241 ? 0.243 -10.143 12.517 1.00 95.06 241 GLN A O 1
ATOM 1846 N N . VAL A 1 242 ? 2.352 -10.257 11.774 1.00 95.62 242 VAL A N 1
ATOM 1847 C CA . VAL A 1 242 ? 2.905 -10.935 12.959 1.00 95.62 242 VAL A CA 1
ATOM 1848 C C . VAL A 1 242 ? 4.164 -10.240 13.453 1.00 95.62 242 VAL A C 1
ATOM 1850 O O . VAL A 1 242 ? 4.878 -9.617 12.673 1.00 95.62 242 VAL A O 1
ATOM 1853 N N . ARG A 1 243 ? 4.468 -10.384 14.744 1.00 94.12 243 ARG A N 1
ATOM 1854 C CA . ARG A 1 243 ? 5.770 -9.998 15.304 1.00 94.12 243 ARG A CA 1
ATOM 1855 C C . ARG A 1 243 ? 6.797 -11.101 15.068 1.00 94.12 243 ARG A C 1
ATOM 1857 O O . ARG A 1 243 ? 6.474 -12.284 15.214 1.00 94.12 243 ARG A O 1
ATOM 1864 N N . LEU A 1 244 ? 8.028 -10.725 14.747 1.00 93.75 244 LEU A N 1
ATOM 1865 C CA . LEU A 1 244 ? 9.143 -11.649 14.566 1.00 93.75 244 LEU A CA 1
ATOM 1866 C C . LEU A 1 244 ? 9.948 -11.730 15.866 1.00 93.75 244 LEU A C 1
ATOM 1868 O O . LEU A 1 244 ? 10.501 -10.737 16.314 1.00 93.75 244 LEU A O 1
ATOM 1872 N N . GLY A 1 245 ? 9.989 -12.908 16.488 1.00 90.81 245 GLY A N 1
ATOM 1873 C CA . GLY A 1 245 ? 10.731 -13.143 17.730 1.00 90.81 245 GLY A CA 1
ATOM 1874 C C . GLY A 1 245 ? 12.082 -13.831 17.521 1.00 90.81 245 GLY A C 1
ATOM 1875 O O . GLY A 1 245 ? 12.424 -14.267 16.428 1.00 90.81 245 GLY A O 1
ATOM 1876 N N . GLY A 1 246 ? 12.842 -14.002 18.599 1.00 85.81 246 GLY A N 1
ATOM 1877 C CA . GLY A 1 246 ? 14.162 -14.637 18.595 1.00 85.81 246 GLY A CA 1
ATOM 1878 C C . GLY A 1 246 ? 14.164 -16.145 18.831 1.00 85.81 246 GLY A C 1
ATOM 1879 O O . GLY A 1 246 ? 13.145 -16.769 19.155 1.00 85.81 246 GLY A O 1
ATOM 1880 N N . ALA A 1 247 ? 15.353 -16.746 18.723 1.00 79.69 247 ALA A N 1
ATOM 1881 C CA . ALA A 1 247 ? 15.574 -18.153 19.057 1.00 79.69 247 ALA A CA 1
ATOM 1882 C C . ALA A 1 247 ? 15.194 -18.461 20.516 1.00 79.69 247 ALA A C 1
ATOM 1884 O O . ALA A 1 247 ? 15.377 -17.644 21.412 1.00 79.69 247 ALA A O 1
ATOM 1885 N N . GLY A 1 248 ? 14.700 -19.676 20.779 1.00 69.25 248 GLY A N 1
ATOM 1886 C CA . GLY A 1 248 ? 14.434 -20.132 22.150 1.00 69.25 248 GLY A CA 1
ATOM 1887 C C . GLY A 1 248 ? 13.252 -19.448 22.850 1.00 69.25 248 GLY A C 1
ATOM 1888 O O . GLY A 1 248 ? 13.203 -19.470 24.077 1.00 69.25 248 GLY A O 1
ATOM 1889 N N . ASN A 1 249 ? 12.300 -18.892 22.090 1.00 63.53 249 ASN A N 1
ATOM 1890 C CA . ASN A 1 249 ? 11.174 -18.076 22.576 1.00 63.53 249 ASN A CA 1
ATOM 1891 C C . ASN A 1 249 ? 11.597 -16.750 23.229 1.00 63.53 249 ASN A C 1
ATOM 1893 O O . ASN A 1 249 ? 10.890 -16.234 24.093 1.00 63.53 249 ASN A O 1
ATOM 1897 N N . LEU A 1 250 ? 12.754 -16.214 22.843 1.00 67.56 250 LEU A N 1
ATOM 1898 C CA . LEU A 1 250 ? 13.135 -14.856 23.212 1.00 67.56 250 LEU A CA 1
ATOM 1899 C C . LEU A 1 250 ? 12.289 -13.854 22.419 1.00 67.56 250 LEU A C 1
ATOM 1901 O O . LEU A 1 250 ? 11.923 -14.119 21.272 1.00 67.56 250 LEU A O 1
ATOM 1905 N N . SER A 1 251 ? 11.975 -12.714 23.031 1.00 62.59 251 SER A N 1
ATOM 1906 C CA . SER A 1 251 ? 11.278 -11.603 22.373 1.00 62.59 251 SER A CA 1
ATOM 1907 C C . SER A 1 251 ? 12.108 -11.003 21.239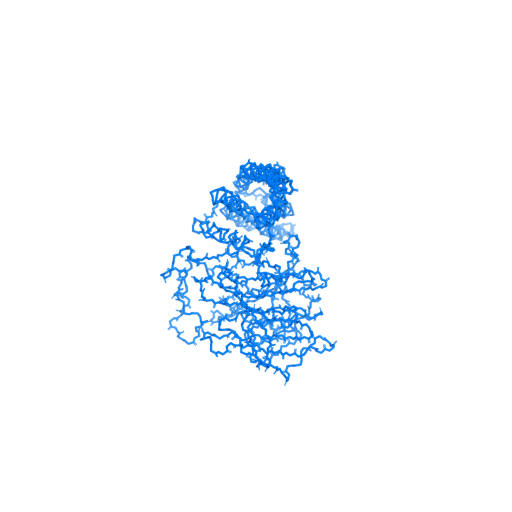 1.00 62.59 251 SER A C 1
ATOM 1909 O O . SER A 1 251 ? 11.538 -10.668 20.211 1.00 62.59 251 SER A O 1
ATOM 1911 N N . LEU A 1 252 ? 13.433 -10.948 21.406 1.00 72.50 252 LEU A N 1
ATOM 1912 C CA . LEU A 1 252 ? 14.347 -10.230 20.515 1.00 72.50 252 LEU A CA 1
ATOM 1913 C C . LEU A 1 252 ? 14.485 -10.922 19.151 1.00 72.50 252 LEU A C 1
ATOM 1915 O O . LEU A 1 252 ? 15.193 -11.926 19.027 1.00 72.50 252 LEU A O 1
ATOM 1919 N N . GLY A 1 253 ? 13.768 -10.409 18.155 1.00 81.31 253 GLY A N 1
ATOM 1920 C CA . GLY A 1 253 ? 13.800 -10.874 16.771 1.00 81.31 253 GLY A CA 1
ATOM 1921 C C . GLY A 1 253 ? 15.014 -10.384 15.975 1.00 81.31 253 GLY A C 1
ATOM 1922 O O . GLY A 1 253 ? 16.035 -10.007 16.552 1.00 81.31 253 GLY A O 1
ATOM 1923 N N . PRO A 1 254 ? 14.937 -10.413 14.634 1.00 85.94 254 PRO A N 1
ATOM 1924 C CA . PRO A 1 254 ? 15.895 -9.720 13.783 1.00 85.94 254 PRO A CA 1
ATOM 1925 C C . PRO A 1 254 ? 15.871 -8.220 14.110 1.00 85.94 254 PRO A C 1
ATOM 1927 O O . PRO A 1 254 ? 14.800 -7.625 14.109 1.00 85.94 254 PRO A O 1
ATOM 1930 N N . SER A 1 255 ? 17.029 -7.620 14.381 1.00 81.88 255 SER A N 1
ATOM 1931 C CA . SER A 1 255 ? 17.204 -6.158 14.389 1.00 81.88 255 SER A CA 1
ATOM 1932 C C . SER A 1 255 ? 17.409 -5.702 12.946 1.00 81.88 255 SER A C 1
ATOM 1934 O O . SER A 1 255 ? 18.089 -6.418 12.200 1.00 81.88 255 SER A O 1
ATOM 1936 N N . HIS A 1 256 ? 16.770 -4.594 12.549 1.00 82.31 256 HIS A N 1
ATOM 1937 C CA . HIS A 1 256 ? 16.650 -4.159 11.150 1.00 82.31 256 HIS A CA 1
ATOM 1938 C C . HIS A 1 256 ? 16.324 -5.343 10.228 1.00 82.31 256 HIS A C 1
ATOM 1940 O O . HIS A 1 256 ? 17.193 -5.870 9.528 1.00 82.31 256 HIS A O 1
ATOM 1946 N N . ALA A 1 257 ? 15.093 -5.862 10.341 1.00 84.62 257 ALA A N 1
ATOM 1947 C CA . ALA A 1 257 ? 14.637 -6.991 9.536 1.00 84.62 257 ALA A CA 1
ATOM 1948 C C . ALA A 1 257 ? 14.607 -6.618 8.047 1.00 84.62 257 ALA A C 1
ATOM 1950 O O . ALA A 1 257 ? 13.571 -6.202 7.524 1.00 84.62 257 ALA A O 1
ATOM 1951 N N . GLY A 1 258 ? 15.749 -6.823 7.396 1.00 84.00 258 GLY A N 1
ATOM 1952 C CA . GLY A 1 258 ? 15.965 -6.612 5.978 1.00 84.00 258 GLY A CA 1
ATOM 1953 C C . GLY A 1 258 ? 15.337 -7.725 5.160 1.00 84.00 258 GLY A C 1
ATOM 1954 O O . GLY A 1 258 ? 14.155 -8.026 5.312 1.00 84.00 258 GLY A O 1
ATOM 1955 N N . GLY A 1 259 ? 16.120 -8.356 4.293 1.00 92.00 259 GLY A N 1
ATOM 1956 C CA . GLY A 1 259 ? 15.601 -9.312 3.317 1.00 92.00 259 GLY A CA 1
ATOM 1957 C C . GLY A 1 259 ? 14.734 -10.441 3.861 1.00 92.00 259 GLY A C 1
ATOM 1958 O O . GLY A 1 259 ? 15.056 -11.068 4.875 1.00 92.00 259 GLY A O 1
ATOM 1959 N N . VAL A 1 260 ? 13.653 -10.739 3.136 1.00 97.00 260 VAL A N 1
ATOM 1960 C CA . VAL A 1 260 ? 12.728 -11.837 3.426 1.00 97.00 260 VAL A CA 1
ATOM 1961 C C . VAL A 1 260 ? 12.468 -12.675 2.180 1.00 97.00 260 VAL A C 1
ATOM 1963 O O . VAL A 1 260 ? 12.150 -12.153 1.122 1.00 97.00 260 VAL A O 1
ATOM 1966 N N . GLU A 1 261 ? 12.554 -13.995 2.313 1.00 96.56 261 GLU A N 1
ATOM 1967 C CA . GLU A 1 261 ? 12.448 -14.925 1.190 1.00 96.56 261 GLU A CA 1
ATOM 1968 C C . GLU A 1 261 ? 11.682 -16.194 1.581 1.00 96.56 261 GLU A C 1
ATOM 1970 O O . GLU A 1 261 ? 11.798 -16.678 2.711 1.00 96.56 261 GLU A O 1
ATOM 1975 N N . VAL A 1 262 ? 10.913 -16.764 0.649 1.00 96.88 262 VAL A N 1
ATOM 1976 C CA . VAL A 1 262 ? 10.089 -17.953 0.893 1.00 96.88 262 VAL A CA 1
ATOM 1977 C C . VAL A 1 262 ? 10.587 -19.129 0.061 1.00 96.88 262 VAL A C 1
ATOM 1979 O O . VAL A 1 262 ? 10.438 -19.187 -1.154 1.00 96.88 262 VAL A O 1
ATOM 1982 N N . VAL A 1 263 ? 11.095 -20.157 0.741 1.00 95.56 263 VAL A N 1
ATOM 1983 C CA . VAL A 1 263 ? 11.546 -21.404 0.111 1.00 95.56 263 VAL A CA 1
ATOM 1984 C C . VAL A 1 263 ? 10.715 -22.570 0.638 1.00 95.56 263 VAL A C 1
ATOM 1986 O O . VAL A 1 263 ? 10.979 -23.156 1.692 1.00 95.56 263 VAL A O 1
ATOM 1989 N N . GLY A 1 264 ? 9.673 -22.937 -0.106 1.00 93.44 264 GLY A N 1
ATOM 1990 C CA . GLY A 1 264 ? 8.746 -23.990 0.309 1.00 93.44 264 GLY A CA 1
ATOM 1991 C C . GLY A 1 264 ? 7.951 -23.578 1.552 1.00 93.44 264 GLY A C 1
ATOM 1992 O O . GLY A 1 264 ? 7.084 -22.722 1.463 1.00 93.44 264 GLY A O 1
ATOM 1993 N N . ASN A 1 265 ? 8.212 -24.204 2.705 1.00 95.38 265 ASN A N 1
ATOM 1994 C CA . ASN A 1 265 ? 7.581 -23.827 3.984 1.00 95.38 265 ASN A CA 1
ATOM 1995 C C . ASN A 1 265 ? 8.514 -22.996 4.890 1.00 95.38 265 ASN A C 1
ATOM 1997 O O . ASN A 1 265 ? 8.160 -22.711 6.035 1.00 95.38 265 ASN A O 1
ATOM 2001 N N . HIS A 1 266 ? 9.706 -22.653 4.402 1.00 97.31 266 HIS A N 1
ATOM 2002 C CA . HIS A 1 266 ? 10.682 -21.836 5.113 1.00 97.31 266 HIS A CA 1
ATOM 2003 C C . HIS A 1 266 ? 10.505 -20.372 4.725 1.00 97.31 266 HIS A C 1
ATOM 2005 O O . HIS A 1 266 ? 10.463 -20.058 3.539 1.00 97.31 266 HIS A O 1
ATOM 2011 N N . VAL A 1 267 ? 10.420 -19.495 5.723 1.00 97.94 267 VAL A N 1
ATOM 2012 C CA . VAL A 1 267 ? 10.503 -18.041 5.547 1.00 97.94 267 VAL A CA 1
ATOM 2013 C C . VAL A 1 267 ? 11.829 -17.597 6.136 1.00 97.94 267 VAL A C 1
ATOM 2015 O O . VAL A 1 267 ? 12.010 -17.593 7.356 1.00 97.94 267 VAL A O 1
ATOM 2018 N N . TYR A 1 268 ? 12.769 -17.281 5.259 1.00 97.62 268 TYR A N 1
ATOM 2019 C CA . TYR A 1 268 ? 14.075 -16.768 5.618 1.00 97.62 268 TYR A CA 1
ATOM 2020 C C . TYR A 1 268 ? 13.987 -15.267 5.822 1.00 97.62 268 TYR A C 1
ATOM 2022 O O . TYR A 1 268 ? 13.514 -14.574 4.936 1.00 97.62 268 TYR A O 1
ATOM 2030 N N . VAL A 1 269 ? 14.442 -14.775 6.971 1.00 97.06 269 VAL A N 1
ATOM 2031 C CA . VAL A 1 269 ? 14.581 -13.338 7.240 1.00 97.06 269 VAL A CA 1
ATOM 2032 C C . VAL A 1 269 ? 16.023 -13.068 7.632 1.00 97.06 269 VAL A C 1
ATOM 2034 O O . VAL A 1 269 ? 16.576 -13.804 8.455 1.00 97.06 269 VAL A O 1
ATOM 2037 N N . VAL A 1 270 ? 16.642 -12.041 7.064 1.00 94.50 270 VAL A N 1
ATOM 2038 C CA . VAL A 1 270 ? 17.969 -11.572 7.474 1.00 94.50 270 VAL A CA 1
ATOM 2039 C C . VAL A 1 270 ? 17.869 -10.273 8.270 1.00 94.50 270 VAL A C 1
ATOM 2041 O O . VAL A 1 270 ? 16.924 -9.510 8.116 1.00 94.50 270 VAL A O 1
ATOM 2044 N N . GLY A 1 271 ? 18.813 -10.066 9.182 1.00 89.56 271 GLY A N 1
ATOM 2045 C CA . GLY A 1 271 ? 18.883 -8.868 10.020 1.00 89.56 271 GLY A CA 1
ATOM 2046 C C . GLY A 1 271 ? 19.847 -9.063 11.187 1.00 89.56 271 GLY A C 1
ATOM 2047 O O . GLY A 1 271 ? 20.068 -10.195 11.637 1.00 89.56 271 GLY A O 1
ATOM 2048 N N . GLY A 1 272 ? 20.472 -7.984 11.659 1.00 81.62 272 GLY A N 1
ATOM 2049 C CA . GLY A 1 272 ? 21.372 -8.002 12.820 1.00 81.62 272 GLY A CA 1
ATOM 2050 C C . GLY A 1 272 ? 22.515 -9.029 12.738 1.00 81.62 272 GLY A C 1
ATOM 2051 O O . GLY A 1 272 ? 22.848 -9.674 13.735 1.00 81.62 272 GLY A O 1
ATOM 2052 N N . GLY A 1 273 ? 23.078 -9.265 11.546 1.00 86.81 273 GLY A N 1
ATOM 2053 C CA . GLY A 1 273 ? 24.178 -10.226 11.350 1.00 86.81 273 GLY A CA 1
ATOM 2054 C C . GLY A 1 273 ? 23.760 -11.704 11.311 1.00 86.81 273 GLY A C 1
ATOM 2055 O O . GLY A 1 273 ? 24.617 -12.592 11.422 1.00 86.81 273 GLY A O 1
ATOM 2056 N N . LYS A 1 274 ? 22.456 -11.999 11.213 1.00 91.88 274 LYS A N 1
ATOM 2057 C CA . LYS A 1 274 ? 21.898 -13.357 11.325 1.00 91.88 274 LYS A CA 1
ATOM 2058 C C . LYS A 1 274 ? 20.913 -13.683 10.201 1.00 91.88 274 LYS A C 1
ATOM 2060 O O . LYS A 1 274 ? 20.334 -12.798 9.582 1.00 91.88 274 LYS A O 1
ATOM 2065 N N . LEU A 1 275 ? 20.715 -14.984 9.976 1.00 95.00 275 LEU A N 1
ATOM 2066 C CA . LEU A 1 275 ? 19.664 -15.545 9.121 1.00 95.00 275 LEU A CA 1
ATOM 2067 C C . LEU A 1 275 ? 18.700 -16.371 9.979 1.00 95.00 275 LEU A C 1
ATOM 2069 O O . LEU A 1 275 ? 19.102 -17.351 10.615 1.00 95.00 275 LEU A O 1
ATOM 2073 N N . TYR A 1 276 ? 17.428 -16.000 9.955 1.00 96.06 276 TYR A N 1
ATOM 2074 C CA . TYR A 1 276 ? 16.342 -16.600 10.719 1.00 96.06 276 TYR A CA 1
ATOM 2075 C C . TYR A 1 276 ? 15.469 -17.461 9.801 1.00 96.06 276 TYR A C 1
ATOM 2077 O O . TYR A 1 276 ? 15.057 -17.007 8.743 1.00 96.06 276 TYR A O 1
ATOM 2085 N N . ASP A 1 277 ? 15.178 -18.698 10.203 1.00 96.38 277 ASP A N 1
ATOM 2086 C CA . ASP A 1 277 ? 14.321 -19.647 9.473 1.00 96.38 277 ASP A CA 1
ATOM 2087 C C . ASP A 1 277 ? 12.981 -19.804 10.204 1.00 96.38 277 ASP A C 1
ATOM 2089 O O . ASP A 1 277 ? 12.888 -20.551 11.187 1.00 96.38 277 ASP A O 1
ATOM 2093 N N . TYR A 1 278 ? 11.944 -19.105 9.748 1.00 97.31 278 TYR A N 1
ATOM 2094 C CA . TYR A 1 278 ? 10.578 -19.223 10.255 1.00 97.31 278 TYR A CA 1
ATOM 2095 C C . TYR A 1 278 ? 9.757 -20.251 9.471 1.00 97.31 278 TYR A C 1
ATOM 2097 O O . TYR A 1 278 ? 10.044 -20.599 8.332 1.00 97.31 278 TYR A O 1
ATOM 2105 N N . ASP A 1 279 ? 8.684 -20.729 10.098 1.00 96.69 279 ASP A N 1
ATOM 2106 C CA . ASP A 1 279 ? 7.743 -21.670 9.492 1.00 96.69 279 ASP A CA 1
ATOM 2107 C C . ASP A 1 279 ? 6.541 -20.904 8.920 1.00 96.69 279 ASP A C 1
ATOM 2109 O O . ASP A 1 279 ? 5.765 -20.312 9.680 1.00 96.69 279 ASP A O 1
ATOM 2113 N N . LEU A 1 280 ? 6.372 -20.939 7.594 1.00 97.00 280 LEU A N 1
ATOM 2114 C CA . LEU A 1 280 ? 5.296 -20.231 6.894 1.00 97.00 280 LEU A CA 1
ATOM 2115 C C . LEU A 1 280 ? 3.907 -20.653 7.394 1.00 97.00 280 LEU A C 1
ATOM 2117 O O . LEU A 1 280 ? 3.023 -19.818 7.584 1.00 97.00 280 LEU A O 1
ATOM 2121 N N . ALA A 1 281 ? 3.700 -21.943 7.667 1.00 96.25 281 ALA A N 1
ATOM 2122 C CA . ALA A 1 281 ? 2.425 -22.437 8.174 1.00 96.25 281 ALA A CA 1
ATOM 2123 C C . ALA A 1 281 ? 2.115 -21.894 9.577 1.00 96.25 281 ALA A C 1
ATOM 2125 O O . ALA A 1 281 ? 0.950 -21.644 9.891 1.00 96.25 281 ALA A O 1
ATOM 2126 N N . LYS A 1 282 ? 3.136 -21.680 10.419 1.00 96.75 282 LYS A N 1
ATOM 2127 C CA . LYS A 1 282 ? 2.945 -21.040 11.731 1.00 96.75 282 LYS A CA 1
ATOM 2128 C C . LYS A 1 282 ? 2.631 -19.560 11.604 1.00 96.75 282 LYS A C 1
ATOM 2130 O O . LYS A 1 282 ? 1.760 -19.098 12.331 1.00 96.75 282 LYS A O 1
ATOM 2135 N N . ILE A 1 283 ? 3.296 -18.853 10.690 1.00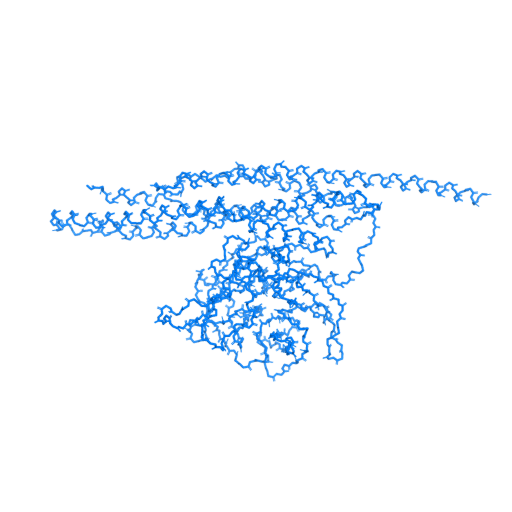 97.25 283 ILE A N 1
ATOM 2136 C CA . ILE A 1 283 ? 2.992 -17.450 10.386 1.00 97.25 283 ILE A CA 1
ATOM 2137 C C . ILE A 1 283 ? 1.530 -17.325 9.947 1.00 97.25 283 ILE A C 1
ATOM 2139 O O . ILE A 1 283 ? 0.768 -16.574 10.545 1.00 97.25 283 ILE A O 1
ATOM 2143 N N . ASN A 1 284 ? 1.097 -18.140 8.987 1.00 96.31 284 ASN A N 1
ATOM 2144 C CA . ASN A 1 284 ? -0.276 -18.112 8.479 1.00 96.31 284 ASN A CA 1
ATOM 2145 C C . ASN A 1 284 ? -1.334 -18.515 9.521 1.00 96.31 284 ASN A C 1
ATOM 2147 O O . ASN A 1 284 ? -2.473 -18.065 9.451 1.00 96.31 284 ASN A O 1
ATOM 2151 N N . ALA A 1 285 ? -0.985 -19.375 10.482 1.00 96.00 285 ALA A N 1
ATOM 2152 C CA . ALA A 1 285 ? -1.896 -19.803 11.545 1.00 96.00 285 ALA A CA 1
ATOM 2153 C C . ALA A 1 285 ? -1.913 -18.865 12.765 1.00 96.00 285 ALA A C 1
ATOM 2155 O O . ALA A 1 285 ? -2.777 -19.018 13.636 1.00 96.00 285 ALA A O 1
ATOM 2156 N N . ALA A 1 286 ? -0.952 -17.946 12.873 1.00 96.50 286 ALA A N 1
ATOM 2157 C CA . ALA A 1 286 ? -0.856 -17.018 13.987 1.00 96.50 286 ALA A CA 1
ATOM 2158 C C . ALA A 1 286 ? -1.995 -15.993 13.936 1.00 96.50 286 ALA A C 1
ATOM 2160 O O . ALA A 1 286 ? -2.396 -15.536 12.866 1.00 96.50 286 ALA A O 1
ATOM 2161 N N . ALA A 1 287 ? -2.511 -15.622 15.109 1.00 93.56 287 ALA A N 1
ATOM 2162 C CA . ALA A 1 287 ? -3.429 -14.495 15.198 1.00 93.56 287 ALA A CA 1
ATOM 2163 C C . ALA A 1 287 ? -2.687 -13.195 14.829 1.00 93.56 287 ALA A C 1
ATOM 2165 O O . ALA A 1 287 ? -1.508 -13.078 15.177 1.00 93.56 287 ALA A O 1
ATOM 2166 N N . PRO A 1 288 ? -3.356 -12.213 14.200 1.00 90.31 288 PRO A N 1
ATOM 2167 C CA . PRO A 1 288 ? -2.741 -10.923 13.911 1.00 90.31 288 PRO A CA 1
ATOM 2168 C C . PRO A 1 288 ? -2.108 -10.294 15.161 1.00 90.31 288 PRO A C 1
ATOM 2170 O O . PRO A 1 288 ? -2.709 -10.293 16.238 1.00 90.31 288 PRO A O 1
ATOM 2173 N N . GLY A 1 289 ? -0.881 -9.798 15.021 1.00 89.31 289 GLY A N 1
ATOM 2174 C CA . GLY A 1 289 ? -0.059 -9.225 16.088 1.00 89.31 289 GLY A CA 1
ATOM 2175 C C . GLY A 1 289 ? 0.628 -10.244 17.004 1.00 89.31 289 GLY A C 1
ATOM 2176 O O . GLY A 1 289 ? 1.404 -9.844 17.868 1.00 89.31 289 GLY A O 1
ATOM 2177 N N . ALA A 1 290 ? 0.382 -11.549 16.850 1.00 92.44 290 ALA A N 1
ATOM 2178 C CA . ALA A 1 290 ? 1.074 -12.559 17.647 1.00 92.44 290 ALA A CA 1
ATOM 2179 C C . ALA A 1 290 ? 2.554 -12.676 17.247 1.00 92.44 290 ALA A C 1
ATOM 2181 O O . ALA A 1 290 ? 2.912 -12.515 16.080 1.00 92.44 290 ALA A O 1
ATOM 2182 N N . THR A 1 291 ? 3.406 -13.011 18.217 1.00 93.56 291 THR A N 1
ATOM 2183 C CA . THR A 1 291 ? 4.829 -13.282 17.980 1.00 93.56 291 THR A CA 1
ATOM 2184 C C . THR A 1 291 ? 5.038 -14.698 17.456 1.00 93.56 291 THR A C 1
ATOM 2186 O O . THR A 1 291 ? 4.563 -15.673 18.047 1.00 93.56 291 THR A O 1
ATOM 2189 N N . VAL A 1 292 ? 5.789 -14.819 16.364 1.00 95.12 292 VAL A N 1
ATOM 2190 C CA . VAL A 1 292 ? 6.246 -16.093 15.804 1.00 95.12 292 VAL A CA 1
ATOM 2191 C C . VAL A 1 292 ? 7.754 -16.197 16.001 1.00 95.12 292 VAL A C 1
ATOM 2193 O O . VAL A 1 292 ? 8.479 -15.238 15.771 1.00 95.12 292 VAL A O 1
ATOM 2196 N N . HIS A 1 293 ? 8.233 -17.368 16.426 1.00 94.94 293 HIS A N 1
ATOM 2197 C CA . HIS A 1 293 ? 9.657 -17.614 16.669 1.00 94.94 293 HIS A CA 1
ATOM 2198 C C . HIS A 1 293 ? 10.278 -18.488 15.568 1.00 94.94 293 HIS A C 1
ATOM 2200 O O . HIS A 1 293 ? 9.610 -19.410 15.073 1.00 94.94 293 HIS A O 1
ATOM 2206 N N . PRO A 1 294 ? 11.556 -18.257 15.220 1.00 95.00 294 PRO A N 1
ATOM 2207 C CA . PRO A 1 294 ? 12.272 -19.024 14.216 1.00 95.00 294 PRO A CA 1
ATOM 2208 C C . PRO A 1 294 ? 12.502 -20.458 14.695 1.00 95.00 294 PRO A C 1
ATOM 2210 O O . PRO A 1 294 ? 12.678 -20.747 15.882 1.00 95.00 294 PRO A O 1
ATOM 2213 N N . THR A 1 295 ? 12.534 -21.380 13.744 1.00 93.25 295 THR A N 1
ATOM 2214 C CA . THR A 1 295 ? 12.925 -22.773 13.966 1.00 93.25 295 THR A CA 1
ATOM 2215 C C . THR A 1 295 ? 14.439 -22.933 14.066 1.00 93.25 295 THR A C 1
ATOM 2217 O O . THR A 1 295 ? 14.911 -23.789 14.816 1.00 93.25 295 THR A O 1
ATOM 2220 N N . VAL A 1 296 ? 15.196 -22.116 13.328 1.00 92.69 296 VAL A N 1
ATOM 2221 C CA . VAL A 1 296 ? 16.662 -22.089 13.310 1.00 92.69 296 VAL A CA 1
ATOM 2222 C C . VAL A 1 296 ? 17.130 -20.646 13.177 1.00 92.69 296 VAL A C 1
ATOM 2224 O O . VAL A 1 296 ? 16.508 -19.850 12.479 1.00 92.69 296 VAL A O 1
ATOM 2227 N N . VAL A 1 297 ? 18.242 -20.328 13.834 1.00 93.25 297 VAL A N 1
ATOM 2228 C CA . VAL A 1 297 ? 18.979 -19.081 13.627 1.00 93.25 297 VAL A CA 1
ATOM 2229 C C . VAL A 1 297 ? 20.415 -19.446 13.288 1.00 93.25 297 VAL A C 1
ATOM 2231 O O . VAL A 1 297 ? 21.051 -20.207 14.020 1.00 93.25 297 VAL A O 1
ATOM 2234 N N . ASN A 1 298 ? 20.899 -18.939 12.158 1.00 91.94 298 ASN A N 1
ATOM 2235 C CA . ASN A 1 298 ? 22.285 -19.068 11.736 1.00 91.94 298 ASN A CA 1
ATOM 2236 C C . ASN A 1 298 ? 23.001 -17.750 12.023 1.00 91.94 298 ASN A C 1
ATOM 2238 O O . ASN A 1 298 ? 22.542 -16.684 11.615 1.00 91.94 298 ASN A O 1
ATOM 2242 N N . GLU A 1 299 ? 24.122 -17.837 12.729 1.00 88.50 299 GLU A N 1
ATOM 2243 C CA . GLU A 1 299 ? 24.915 -16.686 13.155 1.00 88.50 299 GLU A CA 1
ATOM 2244 C C . GLU A 1 299 ? 26.254 -16.646 12.410 1.00 88.50 299 GLU A C 1
ATOM 2246 O O . GLU A 1 299 ? 26.715 -17.667 11.895 1.00 88.50 299 GLU A O 1
ATOM 2251 N N . SER A 1 300 ? 26.919 -15.485 12.426 1.00 81.88 300 SER A N 1
ATOM 2252 C CA . SER A 1 300 ? 28.267 -15.296 11.858 1.00 81.88 300 SER A CA 1
ATOM 2253 C C . SER A 1 300 ? 28.348 -15.543 10.347 1.00 81.88 300 SER A C 1
ATOM 2255 O O . SER A 1 300 ? 29.310 -16.137 9.854 1.00 81.88 300 SER A O 1
ATOM 2257 N N . LEU A 1 301 ? 27.336 -15.090 9.607 1.00 87.88 301 LEU A N 1
ATOM 2258 C CA . LEU A 1 301 ? 27.349 -15.106 8.147 1.00 87.88 301 LEU A CA 1
ATOM 2259 C C . LEU A 1 301 ? 28.038 -13.844 7.606 1.00 87.88 301 LEU A C 1
ATOM 2261 O O . LEU A 1 301 ? 27.946 -12.786 8.223 1.00 87.88 301 LEU A O 1
ATOM 2265 N N . PRO A 1 302 ? 28.724 -13.925 6.452 1.00 88.06 302 PRO A N 1
ATOM 2266 C CA . PRO A 1 302 ? 29.417 -12.774 5.875 1.00 88.06 302 PRO A CA 1
ATOM 2267 C C . PRO A 1 302 ? 28.473 -11.733 5.246 1.00 88.06 302 PRO A C 1
ATOM 2269 O O . PRO A 1 302 ? 28.944 -10.669 4.854 1.00 88.06 302 PRO A O 1
ATOM 2272 N N . ALA A 1 303 ? 27.184 -12.053 5.102 1.00 91.50 303 ALA A N 1
ATOM 2273 C CA . ALA A 1 303 ? 26.178 -11.252 4.414 1.00 91.50 303 ALA A CA 1
ATOM 2274 C C . ALA A 1 303 ? 24.781 -11.569 4.968 1.00 91.50 303 ALA A C 1
ATOM 2276 O O . ALA A 1 303 ? 24.391 -12.739 4.974 1.00 91.50 303 ALA A O 1
ATOM 2277 N N . THR A 1 304 ? 24.069 -10.550 5.463 1.00 91.50 304 THR A N 1
ATOM 2278 C CA . THR A 1 304 ? 22.743 -10.661 6.108 1.00 91.50 304 THR A CA 1
ATOM 2279 C C . THR A 1 304 ? 21.930 -9.356 6.026 1.00 91.50 304 THR A C 1
ATOM 2281 O O . THR A 1 304 ? 21.208 -9.035 6.967 1.00 91.50 304 THR A O 1
ATOM 2284 N N . SER A 1 305 ? 22.096 -8.567 4.966 1.00 91.31 305 SER A N 1
ATOM 2285 C CA . SER A 1 305 ? 21.357 -7.307 4.762 1.00 91.31 305 SER A CA 1
ATOM 2286 C C . SER A 1 305 ? 20.106 -7.536 3.914 1.00 91.31 305 SER A C 1
ATOM 2288 O O . SER A 1 305 ? 19.010 -7.152 4.299 1.00 91.31 305 SER A O 1
ATOM 2290 N N . TYR A 1 306 ? 20.262 -8.261 2.808 1.00 94.81 306 TYR A N 1
ATOM 2291 C CA . TYR A 1 306 ? 19.185 -8.608 1.881 1.00 94.81 306 TYR A CA 1
ATOM 2292 C C . TYR A 1 306 ? 19.276 -10.075 1.456 1.00 94.81 306 TYR A C 1
ATOM 2294 O O . TYR A 1 306 ? 20.331 -10.708 1.602 1.00 94.81 306 TYR A O 1
ATOM 2302 N N . ALA A 1 307 ? 18.175 -10.642 0.970 1.00 95.75 307 ALA A N 1
ATOM 2303 C CA . ALA A 1 307 ? 18.084 -12.044 0.596 1.00 95.75 307 ALA A CA 1
ATOM 2304 C C . ALA A 1 307 ? 17.102 -12.284 -0.556 1.00 95.75 307 ALA A C 1
ATOM 2306 O O . ALA A 1 307 ? 15.984 -11.793 -0.536 1.00 95.75 307 ALA A O 1
ATOM 2307 N N . THR A 1 308 ? 17.491 -13.139 -1.505 1.00 95.81 308 THR A N 1
ATOM 2308 C CA . THR A 1 308 ? 16.575 -13.671 -2.529 1.00 95.81 308 THR A CA 1
ATOM 2309 C C . THR A 1 308 ? 16.869 -15.140 -2.817 1.00 95.81 308 THR A C 1
ATOM 2311 O O . THR A 1 308 ? 18.009 -15.596 -2.668 1.00 95.81 308 THR A O 1
ATOM 2314 N N . ALA A 1 309 ? 15.869 -15.899 -3.258 1.00 94.88 309 ALA A N 1
ATOM 2315 C CA . ALA A 1 309 ? 16.036 -17.264 -3.732 1.00 94.88 309 ALA A CA 1
ATOM 2316 C C . ALA A 1 309 ? 15.627 -17.404 -5.197 1.00 94.88 309 ALA A C 1
ATOM 2318 O O . ALA A 1 309 ? 14.536 -17.033 -5.616 1.00 94.88 309 ALA A O 1
ATOM 2319 N N . ALA A 1 310 ? 16.501 -18.024 -5.982 1.00 93.69 310 ALA A N 1
ATOM 2320 C CA . ALA A 1 310 ? 16.236 -18.323 -7.381 1.00 93.69 310 ALA A CA 1
ATOM 2321 C C . ALA A 1 310 ? 17.043 -19.538 -7.827 1.00 93.69 310 ALA A C 1
ATOM 2323 O O . ALA A 1 310 ? 18.149 -19.779 -7.343 1.00 93.69 310 ALA A O 1
ATOM 2324 N N . ASP A 1 311 ? 16.488 -20.323 -8.752 1.00 91.62 311 ASP A N 1
ATOM 2325 C CA . ASP A 1 311 ? 17.178 -21.452 -9.392 1.00 91.62 311 ASP A CA 1
ATOM 2326 C C . ASP A 1 311 ? 17.819 -22.453 -8.406 1.00 91.62 311 ASP A C 1
ATOM 2328 O O . ASP A 1 311 ? 18.888 -23.018 -8.653 1.00 91.62 311 ASP A O 1
ATOM 2332 N N . GLY A 1 312 ? 17.150 -22.690 -7.270 1.00 93.69 312 GLY A N 1
ATOM 2333 C CA . GLY A 1 312 ? 17.631 -23.591 -6.219 1.00 93.69 312 GLY A CA 1
ATOM 2334 C C . GLY A 1 312 ? 18.828 -23.045 -5.438 1.00 93.69 312 GLY A C 1
ATOM 2335 O O . GLY A 1 312 ? 19.591 -23.828 -4.874 1.00 93.69 312 GLY A O 1
ATOM 2336 N N . LYS A 1 313 ? 19.012 -21.723 -5.417 1.00 95.69 313 LYS A N 1
ATOM 2337 C CA . LYS A 1 313 ? 20.069 -21.029 -4.684 1.00 95.69 313 LYS A CA 1
ATOM 2338 C C . LYS A 1 313 ? 19.484 -19.931 -3.810 1.00 95.69 313 LYS A C 1
ATOM 2340 O O . LYS A 1 313 ? 18.489 -19.320 -4.182 1.00 95.69 313 LYS A O 1
ATOM 2345 N N . LEU A 1 314 ? 20.131 -19.683 -2.677 1.00 96.44 314 LEU A N 1
ATOM 2346 C CA . LEU A 1 314 ? 19.879 -18.545 -1.802 1.00 96.44 314 LEU A CA 1
ATOM 2347 C C . LEU A 1 314 ? 21.026 -17.547 -1.960 1.00 96.44 314 LEU A C 1
ATOM 2349 O O . LEU A 1 314 ? 22.194 -17.911 -1.814 1.00 96.44 314 LEU A O 1
ATOM 2353 N N . TYR A 1 315 ? 20.685 -16.303 -2.249 1.00 96.69 315 TYR A N 1
ATOM 2354 C CA . TYR A 1 315 ? 21.594 -15.177 -2.395 1.00 96.69 315 TYR A CA 1
ATOM 2355 C C . TYR A 1 315 ? 21.468 -14.327 -1.137 1.00 96.69 315 TYR A C 1
ATOM 2357 O O . TYR A 1 315 ? 20.366 -13.906 -0.806 1.00 96.69 315 TYR A O 1
ATOM 2365 N N . LEU A 1 316 ? 22.573 -14.096 -0.433 1.00 96.88 316 LEU A N 1
ATOM 2366 C CA . LEU A 1 316 ? 22.632 -13.250 0.755 1.00 96.88 316 LEU A CA 1
ATOM 2367 C C . LEU A 1 316 ? 23.539 -12.057 0.489 1.00 96.88 316 LEU A C 1
ATOM 2369 O O . LEU A 1 316 ? 24.709 -12.226 0.139 1.00 96.88 316 LEU A O 1
ATOM 2373 N N . GLY A 1 317 ? 22.994 -10.865 0.664 1.00 95.31 317 GLY A N 1
ATOM 2374 C CA . GLY A 1 317 ? 23.657 -9.593 0.449 1.00 95.31 317 GLY A CA 1
ATOM 2375 C C . GLY A 1 317 ? 24.326 -9.025 1.685 1.00 95.31 317 GLY A C 1
ATOM 2376 O O . GLY A 1 317 ? 23.821 -9.165 2.798 1.00 95.31 317 GLY A O 1
ATOM 2377 N N . LYS A 1 318 ? 25.466 -8.374 1.489 1.00 92.75 318 LYS A N 1
ATOM 2378 C CA . LYS A 1 318 ? 26.088 -7.479 2.456 1.00 92.75 318 LYS A CA 1
ATOM 2379 C C . LYS A 1 318 ? 25.963 -6.069 1.903 1.00 92.75 318 LYS A C 1
ATOM 2381 O O . LYS A 1 318 ? 26.500 -5.817 0.827 1.00 92.75 318 LYS A O 1
ATOM 2386 N N . TRP A 1 319 ? 25.299 -5.207 2.660 1.00 87.44 319 TRP A N 1
ATOM 2387 C CA . TRP A 1 319 ? 25.408 -3.765 2.506 1.00 87.44 319 TRP A CA 1
ATOM 2388 C C . TRP A 1 319 ? 26.578 -3.251 3.346 1.00 87.44 319 TRP A C 1
ATOM 2390 O O . TRP A 1 319 ? 26.784 -3.702 4.480 1.00 87.44 319 TRP A O 1
ATOM 2400 N N . ASP A 1 320 ? 27.364 -2.339 2.786 1.00 82.00 320 ASP A N 1
ATOM 2401 C CA . ASP A 1 320 ? 28.471 -1.681 3.474 1.00 82.00 320 ASP A CA 1
ATOM 2402 C C . ASP A 1 320 ? 28.358 -0.156 3.362 1.00 82.00 320 ASP A C 1
ATOM 2404 O O . ASP A 1 320 ? 28.341 0.396 2.265 1.00 82.00 320 ASP A O 1
ATOM 2408 N N . LYS A 1 321 ? 28.369 0.541 4.507 1.00 70.06 321 LYS A N 1
ATOM 2409 C CA . LYS A 1 321 ? 28.263 2.013 4.596 1.00 70.06 321 LYS A CA 1
ATOM 2410 C C . LYS A 1 321 ? 29.247 2.746 3.682 1.00 70.06 321 LYS A C 1
ATOM 2412 O O . LYS A 1 321 ? 28.925 3.794 3.129 1.00 70.06 321 LYS A O 1
ATOM 2417 N N . GLU A 1 322 ? 30.477 2.241 3.560 1.00 72.69 322 GLU A N 1
ATOM 2418 C CA . GLU A 1 322 ? 31.516 2.886 2.750 1.00 72.69 322 GLU A CA 1
ATOM 2419 C C . GLU A 1 322 ? 31.448 2.511 1.263 1.00 72.69 322 GLU A C 1
ATOM 2421 O O . GLU A 1 322 ? 32.223 3.058 0.470 1.00 72.69 322 GLU A O 1
ATOM 2426 N N . GLY A 1 323 ? 30.562 1.590 0.878 1.00 72.12 323 GLY A N 1
ATOM 2427 C CA . GLY A 1 323 ? 30.439 1.109 -0.492 1.00 72.12 323 GLY A CA 1
ATOM 2428 C C . GLY A 1 323 ? 31.585 0.189 -0.933 1.00 72.12 323 GLY A C 1
ATOM 2429 O O . GLY A 1 323 ? 31.807 0.006 -2.132 1.00 72.12 323 GLY A O 1
ATOM 2430 N N . LYS A 1 324 ? 32.436 -0.274 -0.002 1.00 78.31 324 LYS A N 1
ATOM 2431 C CA . LYS A 1 324 ? 33.727 -0.917 -0.328 1.00 78.31 324 LYS A CA 1
ATOM 2432 C C . LYS A 1 324 ? 33.693 -2.424 -0.198 1.00 78.31 324 LYS A C 1
ATOM 2434 O O . LYS A 1 324 ? 34.515 -3.103 -0.816 1.00 78.31 324 LYS A O 1
ATOM 2439 N N . GLU A 1 325 ? 32.803 -2.930 0.643 1.00 86.56 325 GLU A N 1
ATOM 2440 C CA . GLU A 1 325 ? 32.692 -4.355 0.931 1.00 86.56 325 GLU A CA 1
ATOM 2441 C C . GLU A 1 325 ? 31.349 -4.959 0.513 1.00 86.56 325 GLU A C 1
ATOM 2443 O O . GLU A 1 325 ? 31.095 -6.119 0.857 1.00 86.56 325 GLU A O 1
ATOM 2448 N N . ASP A 1 326 ? 30.527 -4.221 -0.244 1.00 92.69 326 ASP A N 1
ATOM 2449 C CA . ASP A 1 326 ? 29.276 -4.737 -0.796 1.00 92.69 326 ASP A CA 1
ATOM 2450 C C . ASP A 1 326 ? 29.528 -6.021 -1.586 1.00 92.69 326 ASP A C 1
ATOM 2452 O O . ASP A 1 326 ? 30.406 -6.128 -2.452 1.00 92.69 326 ASP A O 1
ATOM 2456 N N . ALA A 1 327 ? 28.774 -7.055 -1.236 1.00 95.44 327 ALA A N 1
ATOM 2457 C CA . ALA A 1 327 ? 28.957 -8.376 -1.807 1.00 95.44 327 ALA A CA 1
ATOM 2458 C C . ALA A 1 327 ? 27.678 -9.192 -1.723 1.00 95.44 327 ALA A C 1
ATOM 2460 O O . ALA A 1 327 ? 26.909 -9.063 -0.776 1.00 95.44 327 ALA A O 1
ATOM 2461 N N . VAL A 1 328 ? 27.515 -10.124 -2.658 1.00 96.06 328 VAL A N 1
ATOM 2462 C CA . VAL A 1 328 ? 26.484 -11.159 -2.577 1.00 96.06 328 VAL A CA 1
ATOM 2463 C C . VAL A 1 328 ? 27.130 -12.536 -2.476 1.00 96.06 328 VAL A C 1
ATOM 2465 O O . VAL A 1 328 ? 28.067 -12.867 -3.208 1.00 96.06 328 VAL A O 1
ATOM 2468 N N . TRP A 1 329 ? 26.638 -13.342 -1.543 1.00 96.44 329 TRP A N 1
ATOM 2469 C CA . TRP A 1 329 ? 27.041 -14.724 -1.323 1.00 96.44 329 TRP A CA 1
ATOM 2470 C C . TRP A 1 329 ? 25.937 -15.672 -1.763 1.00 96.44 329 TRP A C 1
ATOM 2472 O O . TRP A 1 329 ? 24.790 -15.518 -1.364 1.00 96.44 329 TRP A O 1
ATOM 2482 N N . VAL A 1 330 ? 26.289 -16.673 -2.560 1.00 96.12 330 VAL A N 1
ATOM 2483 C CA . VAL A 1 330 ? 25.339 -17.589 -3.191 1.00 96.12 330 VAL A CA 1
ATOM 2484 C C . VAL A 1 330 ? 25.542 -18.997 -2.655 1.00 96.12 330 VAL A C 1
ATOM 2486 O O . VAL A 1 330 ? 26.635 -19.554 -2.772 1.00 96.12 330 VAL A O 1
ATOM 2489 N N . TYR A 1 331 ? 24.481 -19.575 -2.102 1.00 96.56 331 TYR A N 1
ATOM 2490 C CA . TYR A 1 331 ? 24.466 -20.889 -1.464 1.00 96.56 331 TYR A CA 1
ATOM 2491 C C . TYR A 1 331 ? 23.480 -21.812 -2.174 1.00 96.56 331 TYR A C 1
ATOM 2493 O O . TYR A 1 331 ? 22.392 -21.383 -2.550 1.00 96.56 331 TYR A O 1
ATOM 2501 N N . ASP A 1 332 ? 23.829 -23.086 -2.342 1.00 96.81 332 ASP A N 1
ATOM 2502 C CA . ASP A 1 332 ? 22.891 -24.075 -2.881 1.00 96.81 332 ASP A CA 1
ATOM 2503 C C . ASP A 1 332 ? 21.810 -24.411 -1.848 1.00 96.81 332 ASP A C 1
ATOM 2505 O O . ASP A 1 332 ? 22.102 -24.622 -0.670 1.00 96.81 332 ASP A O 1
ATOM 2509 N N . ILE A 1 333 ? 20.560 -24.500 -2.299 1.00 95.75 333 ILE A N 1
ATOM 2510 C CA . ILE A 1 333 ? 19.428 -24.941 -1.485 1.00 95.75 333 ILE A CA 1
ATOM 2511 C C . ILE A 1 333 ? 19.310 -26.464 -1.583 1.00 95.75 333 ILE A C 1
ATOM 2513 O O . ILE A 1 333 ? 19.209 -27.052 -2.663 1.00 95.75 333 ILE A O 1
ATOM 2517 N N . GLY A 1 334 ? 19.322 -27.113 -0.424 1.00 93.25 334 GLY A N 1
ATOM 2518 C CA . GLY A 1 334 ? 19.146 -28.546 -0.267 1.00 93.25 334 GLY A CA 1
ATOM 2519 C C . GLY A 1 334 ? 17.717 -29.023 -0.562 1.00 93.25 334 GLY A C 1
ATOM 2520 O O . GLY A 1 334 ? 16.774 -28.238 -0.654 1.00 93.25 334 GLY A O 1
ATOM 2521 N N . PRO A 1 335 ? 17.512 -30.347 -0.680 1.00 90.56 335 PRO A N 1
ATOM 2522 C CA . PRO A 1 335 ? 16.208 -30.930 -1.008 1.00 90.56 335 PRO A CA 1
ATOM 2523 C C . PRO A 1 335 ? 15.141 -30.739 0.082 1.00 90.56 335 PRO A C 1
ATOM 2525 O O . PRO A 1 335 ? 13.962 -30.962 -0.180 1.00 90.56 335 PRO A O 1
ATOM 2528 N N . ASP A 1 336 ? 15.541 -30.381 1.300 1.00 90.38 336 ASP A N 1
ATOM 2529 C CA . ASP A 1 336 ? 14.657 -30.022 2.409 1.00 90.38 336 ASP A CA 1
ATOM 2530 C C . ASP A 1 336 ? 14.305 -28.525 2.435 1.00 90.38 336 ASP A C 1
ATOM 2532 O O . ASP A 1 336 ? 13.595 -28.098 3.336 1.00 90.38 336 ASP A O 1
ATOM 2536 N N . GLY A 1 337 ? 14.770 -27.747 1.451 1.00 90.38 337 GLY A N 1
ATOM 2537 C CA . GLY A 1 337 ? 14.553 -26.304 1.361 1.00 90.38 337 GLY A CA 1
ATOM 2538 C C . GLY A 1 337 ? 15.592 -25.470 2.110 1.00 90.38 337 GLY A C 1
ATOM 2539 O O . GLY A 1 337 ? 15.490 -24.249 2.088 1.00 90.38 337 GLY A O 1
ATOM 2540 N N . ARG A 1 338 ? 16.602 -26.094 2.738 1.00 94.38 338 ARG A N 1
ATOM 2541 C CA . ARG A 1 338 ? 17.605 -25.389 3.549 1.00 94.38 338 ARG A CA 1
ATOM 2542 C C . ARG A 1 338 ? 18.897 -25.102 2.787 1.00 94.38 338 ARG A C 1
ATOM 2544 O O . ARG A 1 338 ? 19.395 -26.000 2.110 1.00 94.38 338 ARG A O 1
ATOM 2551 N N . PRO A 1 339 ? 19.486 -23.900 2.915 1.00 94.31 339 PRO A N 1
ATOM 2552 C CA . PRO A 1 339 ? 20.748 -23.575 2.256 1.00 94.31 339 PRO A CA 1
ATOM 2553 C C . PRO A 1 339 ? 21.941 -24.318 2.885 1.00 94.31 339 PRO A C 1
ATOM 2555 O O . PRO A 1 339 ? 22.041 -24.438 4.109 1.00 94.31 339 PRO A O 1
ATOM 2558 N N . ASP A 1 340 ? 22.891 -24.767 2.060 1.00 94.19 340 ASP A N 1
ATOM 2559 C CA . ASP A 1 340 ? 24.220 -25.196 2.512 1.00 94.19 340 ASP A CA 1
ATOM 2560 C C . ASP A 1 340 ? 25.132 -23.980 2.707 1.00 94.19 340 ASP A C 1
ATOM 2562 O O . ASP A 1 340 ? 25.826 -23.531 1.796 1.00 94.19 340 ASP A O 1
ATOM 2566 N N . LEU A 1 341 ? 25.163 -23.466 3.936 1.00 92.88 341 LEU A N 1
ATOM 2567 C CA . LEU A 1 341 ? 25.935 -22.277 4.306 1.00 92.88 341 LEU A CA 1
ATOM 2568 C C . LEU A 1 341 ? 27.456 -22.523 4.403 1.00 92.88 341 LEU A C 1
ATOM 2570 O O . LEU A 1 341 ? 28.203 -21.616 4.763 1.00 92.88 341 LEU A O 1
ATOM 2574 N N . SER A 1 342 ? 27.948 -23.733 4.100 1.00 88.19 342 SER A N 1
ATOM 2575 C CA . SER A 1 342 ? 29.369 -24.083 4.251 1.00 88.19 342 SER A CA 1
ATOM 2576 C C . SER A 1 342 ? 30.247 -23.781 3.029 1.00 88.19 342 SER A C 1
ATOM 2578 O O . SER A 1 342 ? 31.475 -23.799 3.149 1.00 88.19 342 SER A O 1
ATOM 2580 N N . SER A 1 343 ? 29.651 -23.518 1.861 1.00 77.81 343 SER A N 1
ATOM 2581 C CA . SER A 1 343 ? 30.357 -23.531 0.569 1.00 77.81 343 SER A CA 1
ATOM 2582 C C . SER A 1 343 ? 30.043 -22.346 -0.362 1.00 77.81 343 SER A C 1
ATOM 2584 O O . SER A 1 343 ? 30.312 -22.421 -1.561 1.00 77.81 343 SER A O 1
ATOM 2586 N N . GLY A 1 344 ? 29.515 -21.244 0.183 1.00 87.75 344 GLY A N 1
ATOM 2587 C CA . GLY A 1 344 ? 29.004 -20.114 -0.600 1.00 87.75 344 GLY A CA 1
ATOM 2588 C C . GLY A 1 344 ? 30.008 -19.473 -1.566 1.00 87.75 344 GLY A C 1
ATOM 2589 O O . GLY A 1 344 ? 31.179 -19.270 -1.234 1.00 87.75 344 GLY A O 1
ATOM 2590 N N . GLN A 1 345 ? 29.532 -19.111 -2.759 1.00 92.94 345 GLN A N 1
ATOM 2591 C CA . GLN A 1 345 ? 30.290 -18.345 -3.752 1.00 92.94 345 GLN A CA 1
ATOM 2592 C C . GLN A 1 345 ? 30.051 -16.845 -3.562 1.00 92.94 345 GLN A C 1
ATOM 2594 O O . GLN A 1 345 ? 28.906 -16.421 -3.475 1.00 92.94 345 GLN A O 1
ATOM 2599 N N . ARG A 1 346 ? 31.115 -16.038 -3.560 1.00 94.50 346 ARG A N 1
ATOM 2600 C CA . ARG A 1 346 ? 31.036 -14.576 -3.428 1.00 94.50 346 ARG A CA 1
ATOM 2601 C C . ARG A 1 346 ? 31.128 -13.873 -4.785 1.00 94.50 346 ARG A C 1
ATOM 2603 O O . ARG A 1 346 ? 31.979 -14.240 -5.594 1.00 94.50 346 ARG A O 1
ATOM 2610 N N . TYR A 1 347 ? 30.338 -12.817 -4.956 1.00 94.81 347 TYR A N 1
ATOM 2611 C CA . TYR A 1 347 ? 30.482 -11.795 -5.995 1.00 94.81 347 TYR A CA 1
ATOM 2612 C C . TYR A 1 347 ? 30.582 -10.407 -5.347 1.00 94.81 347 TYR A C 1
ATOM 2614 O O . TYR A 1 347 ? 29.963 -10.177 -4.308 1.00 94.81 347 TYR A O 1
ATOM 2622 N N . ASP A 1 348 ? 31.356 -9.500 -5.944 1.00 94.25 348 ASP A N 1
ATOM 2623 C CA . ASP A 1 348 ? 31.369 -8.084 -5.555 1.00 94.25 348 ASP A CA 1
ATOM 2624 C C . ASP A 1 348 ? 30.082 -7.424 -6.063 1.00 94.25 348 ASP A C 1
ATOM 2626 O O . ASP A 1 348 ? 29.821 -7.455 -7.265 1.00 94.25 348 ASP A O 1
ATOM 2630 N N . ALA A 1 349 ? 29.264 -6.889 -5.158 1.00 94.75 349 ALA A N 1
ATOM 2631 C CA . ALA A 1 349 ? 28.031 -6.186 -5.508 1.00 94.75 349 ALA A CA 1
ATOM 2632 C C . ALA A 1 349 ? 28.340 -4.702 -5.797 1.00 94.75 349 ALA A C 1
ATOM 2634 O O . ALA A 1 349 ? 29.390 -4.208 -5.373 1.00 94.75 349 ALA A O 1
ATOM 2635 N N . PRO A 1 350 ? 27.478 -3.978 -6.536 1.00 94.31 350 PRO A N 1
ATOM 2636 C CA . PRO A 1 350 ? 27.630 -2.532 -6.663 1.00 94.31 350 PRO A CA 1
ATOM 2637 C C . PRO A 1 350 ? 27.565 -1.846 -5.293 1.00 94.31 350 PRO A C 1
ATOM 2639 O O . PRO A 1 350 ? 26.874 -2.308 -4.386 1.00 94.31 350 PRO A O 1
ATOM 2642 N N . ALA A 1 351 ? 28.291 -0.736 -5.156 1.00 92.31 351 ALA A N 1
ATOM 2643 C CA . ALA A 1 351 ? 28.315 0.049 -3.927 1.00 92.31 351 ALA A CA 1
ATOM 2644 C C . ALA A 1 351 ? 26.909 0.561 -3.588 1.00 92.31 351 ALA A C 1
ATOM 2646 O O . ALA A 1 351 ? 26.260 1.152 -4.450 1.00 92.31 351 ALA A O 1
ATOM 2647 N N . GLY A 1 352 ? 26.464 0.361 -2.345 1.00 90.06 352 GLY A N 1
ATOM 2648 C CA . GLY A 1 352 ? 25.124 0.761 -1.904 1.00 90.06 352 GLY A CA 1
ATOM 2649 C C . GLY A 1 352 ? 24.008 -0.201 -2.321 1.00 90.06 352 GLY A C 1
ATOM 2650 O O . GLY A 1 352 ? 22.845 0.194 -2.333 1.00 90.06 352 GLY A O 1
ATOM 2651 N N . ALA A 1 353 ? 24.336 -1.443 -2.690 1.00 93.88 353 ALA A N 1
ATOM 2652 C CA . ALA A 1 353 ? 23.336 -2.469 -2.970 1.00 93.88 353 ALA A CA 1
ATOM 2653 C C . ALA A 1 353 ? 22.535 -2.826 -1.706 1.00 93.88 353 ALA A C 1
ATOM 2655 O O . ALA A 1 353 ? 23.125 -3.247 -0.713 1.00 93.88 353 ALA A O 1
ATOM 2656 N N . ASN A 1 354 ? 21.206 -2.726 -1.780 1.00 92.12 354 ASN A N 1
ATOM 2657 C CA . ASN A 1 354 ? 20.270 -3.012 -0.681 1.00 92.12 354 ASN A CA 1
ATOM 2658 C C . ASN A 1 354 ? 19.262 -4.130 -0.993 1.00 92.12 354 ASN A C 1
ATOM 2660 O O . ASN A 1 354 ? 18.456 -4.505 -0.149 1.00 92.12 354 ASN A O 1
ATOM 2664 N N . GLY A 1 355 ? 19.338 -4.714 -2.183 1.00 95.50 355 GLY A N 1
ATOM 2665 C CA . GLY A 1 355 ? 18.510 -5.838 -2.597 1.00 95.50 355 GLY A CA 1
ATOM 2666 C C . GLY A 1 355 ? 19.049 -6.464 -3.870 1.00 95.50 355 GLY A C 1
ATOM 2667 O O . GLY A 1 355 ? 19.870 -5.878 -4.587 1.00 95.50 355 GLY A O 1
ATOM 2668 N N . VAL A 1 356 ? 18.612 -7.687 -4.161 1.00 96.62 356 VAL A N 1
ATOM 2669 C CA . VAL A 1 356 ? 18.993 -8.376 -5.396 1.00 96.62 356 VAL A CA 1
ATOM 2670 C C . VAL A 1 356 ? 17.867 -9.265 -5.891 1.00 96.62 356 VAL A C 1
ATOM 2672 O O . VAL A 1 356 ? 17.265 -10.000 -5.125 1.00 96.62 356 VAL A O 1
ATOM 2675 N N . ALA A 1 357 ? 17.629 -9.241 -7.196 1.00 96.00 357 ALA A N 1
ATOM 2676 C CA . ALA A 1 357 ? 16.756 -10.171 -7.892 1.00 96.00 357 ALA A CA 1
ATOM 2677 C C . ALA A 1 357 ? 17.539 -10.921 -8.970 1.00 96.00 357 ALA A C 1
ATOM 2679 O O . ALA A 1 357 ? 18.442 -10.376 -9.614 1.00 96.00 357 ALA A O 1
ATOM 2680 N N . VAL A 1 358 ? 17.162 -12.175 -9.209 1.00 93.81 358 VAL A N 1
ATOM 2681 C CA . VAL A 1 358 ? 17.745 -12.999 -10.271 1.00 93.81 358 VAL A CA 1
ATOM 2682 C C . VAL A 1 358 ? 16.742 -13.132 -11.406 1.00 93.81 358 VAL A C 1
ATOM 2684 O O . VAL A 1 358 ? 15.692 -13.754 -11.278 1.00 93.81 358 VAL A O 1
ATOM 2687 N N . LEU A 1 359 ? 17.082 -12.536 -12.542 1.00 89.88 359 LEU A N 1
ATOM 2688 C CA . LEU A 1 359 ? 16.309 -12.607 -13.771 1.00 89.88 359 LEU A CA 1
ATOM 2689 C C . LEU A 1 359 ? 16.717 -13.830 -14.613 1.00 89.88 359 LEU A C 1
ATOM 2691 O O . LEU A 1 359 ? 17.850 -14.321 -14.504 1.00 89.88 359 LEU A O 1
ATOM 2695 N N . PRO A 1 360 ? 15.843 -14.290 -15.533 1.00 80.94 360 PRO A N 1
ATOM 2696 C CA . PRO A 1 360 ? 16.166 -15.366 -16.462 1.00 80.94 360 PRO A CA 1
ATOM 2697 C C . PRO A 1 360 ? 17.501 -15.155 -17.192 1.00 80.94 360 PRO A C 1
ATOM 2699 O O . PRO A 1 360 ? 17.811 -14.065 -17.673 1.00 80.94 360 PRO A O 1
ATOM 2702 N N . GLY A 1 361 ? 18.281 -16.232 -17.324 1.00 77.75 361 GLY A N 1
ATOM 2703 C CA . GLY A 1 361 ? 19.587 -16.193 -17.990 1.00 77.75 361 GLY A CA 1
ATOM 2704 C C . GLY A 1 361 ? 20.753 -15.755 -17.095 1.00 77.75 361 GLY A C 1
ATOM 2705 O O . GLY A 1 361 ? 21.761 -15.294 -17.628 1.00 77.75 361 GLY A O 1
ATOM 2706 N N . ASN A 1 362 ? 20.636 -15.924 -15.771 1.00 80.94 362 ASN A N 1
ATOM 2707 C CA . ASN A 1 362 ? 21.645 -15.566 -14.763 1.00 80.94 362 ASN A CA 1
ATOM 2708 C C . ASN A 1 362 ? 22.009 -14.073 -14.775 1.00 80.94 362 ASN A C 1
ATOM 2710 O O . ASN A 1 362 ? 23.179 -13.707 -14.622 1.00 80.94 362 ASN A O 1
ATOM 2714 N N . ARG A 1 363 ? 21.015 -13.211 -14.998 1.00 90.75 363 ARG A N 1
ATOM 2715 C CA . ARG A 1 363 ? 21.187 -11.765 -14.883 1.00 90.75 363 ARG A CA 1
ATOM 2716 C C . ARG A 1 363 ? 20.766 -11.344 -13.481 1.00 90.75 363 ARG A C 1
ATOM 2718 O O . ARG A 1 363 ? 19.651 -11.641 -13.074 1.00 90.75 363 ARG A O 1
ATOM 2725 N N . LEU A 1 364 ? 21.651 -10.679 -12.756 1.00 95.56 364 LEU A N 1
ATOM 2726 C CA . LEU A 1 364 ? 21.348 -10.133 -11.438 1.00 95.56 364 LEU A CA 1
ATOM 2727 C C . LEU A 1 364 ? 20.913 -8.683 -11.613 1.00 95.56 364 LEU A C 1
ATOM 2729 O O . LEU A 1 364 ? 21.490 -7.966 -12.427 1.00 95.56 364 LEU A O 1
ATOM 2733 N N . VAL A 1 365 ? 19.904 -8.255 -10.872 1.00 96.81 365 VAL A N 1
ATOM 2734 C CA . VAL A 1 365 ? 19.531 -6.846 -10.752 1.00 96.81 365 VAL A CA 1
ATOM 2735 C C . VAL A 1 365 ? 19.651 -6.468 -9.294 1.00 96.81 365 VAL A C 1
ATOM 2737 O O . VAL A 1 365 ? 19.079 -7.152 -8.455 1.00 96.81 365 VAL A O 1
ATOM 2740 N N . PHE A 1 366 ? 20.390 -5.405 -9.011 1.00 97.25 366 PHE A N 1
ATOM 2741 C CA . PHE A 1 366 ? 20.536 -4.848 -7.676 1.00 97.25 366 PHE A CA 1
ATOM 2742 C C . PHE A 1 366 ? 19.739 -3.561 -7.578 1.00 97.25 366 PHE A C 1
ATOM 2744 O O . PHE A 1 366 ? 19.793 -2.729 -8.482 1.00 97.25 366 PHE A O 1
ATOM 2751 N N . SER A 1 367 ? 19.027 -3.388 -6.479 1.00 96.31 367 SER A N 1
ATOM 2752 C CA . SER A 1 367 ? 18.571 -2.083 -6.011 1.00 96.31 367 SER A CA 1
ATOM 2753 C C . SER A 1 367 ? 19.746 -1.401 -5.326 1.00 96.31 367 SER A C 1
ATOM 2755 O O . SER A 1 367 ? 20.375 -1.959 -4.429 1.00 96.31 367 SER A O 1
ATOM 2757 N N . VAL A 1 368 ? 20.077 -0.210 -5.805 1.00 94.50 368 VAL A N 1
ATOM 2758 C CA . VAL A 1 368 ? 21.233 0.566 -5.376 1.00 94.50 368 VAL A CA 1
ATOM 2759 C C . VAL A 1 368 ? 20.753 1.885 -4.801 1.00 94.50 368 VAL A C 1
ATOM 2761 O O . VAL A 1 368 ? 20.047 2.660 -5.456 1.00 94.50 368 VAL A O 1
ATOM 2764 N N . ASN A 1 369 ? 21.149 2.121 -3.561 1.00 89.69 369 ASN A N 1
ATOM 2765 C CA . ASN A 1 369 ? 20.837 3.306 -2.799 1.00 89.69 369 ASN A CA 1
ATOM 2766 C C . ASN A 1 369 ? 21.972 4.335 -2.927 1.00 89.69 369 ASN A C 1
ATOM 2768 O O . ASN A 1 369 ? 23.129 4.048 -2.627 1.00 89.69 369 ASN A O 1
ATOM 2772 N N . HIS A 1 370 ? 21.633 5.550 -3.366 1.00 85.56 370 HIS A N 1
ATOM 2773 C CA . HIS A 1 370 ? 22.574 6.670 -3.501 1.00 85.56 370 HIS A CA 1
ATOM 2774 C C . HIS A 1 370 ? 22.485 7.683 -2.345 1.00 85.56 370 HIS A C 1
ATOM 2776 O O . HIS A 1 370 ? 23.225 8.664 -2.322 1.00 85.56 370 HIS A O 1
ATOM 2782 N N . GLY A 1 371 ? 21.596 7.451 -1.378 1.00 76.19 371 GLY A N 1
ATOM 2783 C CA . GLY A 1 371 ? 21.338 8.332 -0.243 1.00 76.19 371 GLY A CA 1
ATOM 2784 C C . GLY A 1 371 ? 19.901 8.857 -0.197 1.00 76.19 371 GLY A C 1
ATOM 2785 O O . GLY A 1 371 ? 19.135 8.751 -1.151 1.00 76.19 371 GLY A O 1
ATOM 2786 N N . ARG A 1 372 ? 19.532 9.454 0.945 1.00 74.19 372 ARG A N 1
ATOM 2787 C CA . ARG A 1 372 ? 18.138 9.808 1.283 1.00 74.19 372 ARG A CA 1
ATOM 2788 C C . ARG A 1 372 ? 17.485 10.816 0.330 1.00 74.19 372 ARG A C 1
ATOM 2790 O O . ARG A 1 372 ? 16.310 10.667 0.026 1.00 74.19 372 ARG A O 1
ATOM 2797 N N . GLY A 1 373 ? 18.227 11.802 -0.175 1.00 72.06 373 GLY A N 1
ATOM 2798 C CA . GLY A 1 373 ? 17.710 12.810 -1.117 1.00 72.06 373 GLY A CA 1
ATOM 2799 C C . GLY A 1 373 ? 18.257 12.650 -2.533 1.00 72.06 373 GLY A C 1
ATOM 2800 O O . GLY A 1 373 ? 18.533 13.646 -3.191 1.00 72.06 373 GLY A O 1
ATOM 2801 N N . GLU A 1 374 ? 18.592 11.427 -2.940 1.00 81.19 374 GLU A N 1
ATOM 2802 C CA . GLU A 1 374 ? 19.020 11.102 -4.297 1.00 81.19 374 GLU A CA 1
ATOM 2803 C C . GLU A 1 374 ? 18.225 9.892 -4.786 1.00 81.19 374 GLU A C 1
ATOM 2805 O O . GLU A 1 374 ? 18.066 8.902 -4.070 1.00 81.19 374 GLU A O 1
ATOM 2810 N N . SER A 1 375 ? 17.727 9.958 -6.022 1.00 86.50 375 SER A N 1
ATOM 2811 C CA . SER A 1 375 ? 17.043 8.819 -6.632 1.00 86.50 375 SER A CA 1
ATOM 2812 C C . SER A 1 375 ? 17.966 7.598 -6.661 1.00 86.50 375 SER A C 1
ATOM 2814 O O . SER A 1 375 ? 19.131 7.687 -7.071 1.00 86.50 375 SER A O 1
ATOM 2816 N N . GLY A 1 376 ? 17.432 6.448 -6.255 1.00 91.44 376 GLY A N 1
ATOM 2817 C CA . GLY A 1 376 ? 18.135 5.178 -6.353 1.00 91.44 376 GLY A CA 1
ATOM 2818 C C . GLY A 1 376 ? 18.196 4.657 -7.789 1.00 91.44 376 GLY A C 1
ATOM 2819 O O . GLY A 1 376 ? 17.722 5.292 -8.739 1.00 91.44 376 GLY A O 1
ATOM 2820 N N . ALA A 1 377 ? 18.758 3.465 -7.958 1.00 94.19 377 ALA A N 1
ATOM 2821 C CA . ALA A 1 377 ? 18.816 2.793 -9.250 1.00 94.19 377 ALA A CA 1
ATOM 2822 C C . ALA A 1 377 ? 18.576 1.286 -9.144 1.00 94.19 377 ALA A C 1
ATOM 2824 O O . ALA A 1 377 ? 18.887 0.655 -8.144 1.00 94.19 377 ALA A O 1
ATOM 2825 N N . LEU A 1 378 ? 18.057 0.702 -10.219 1.00 96.00 378 LEU A N 1
ATOM 2826 C CA . LEU A 1 378 ? 18.118 -0.726 -10.485 1.00 96.00 378 LEU A CA 1
ATOM 2827 C C . LEU A 1 378 ? 19.258 -0.972 -11.457 1.00 96.00 378 LEU A C 1
ATOM 2829 O O . LEU A 1 378 ? 19.158 -0.609 -12.631 1.00 96.00 378 LEU A O 1
ATOM 2833 N N . GLU A 1 379 ? 20.331 -1.586 -10.985 1.00 95.88 379 GLU A N 1
ATOM 2834 C CA . GLU A 1 379 ? 21.502 -1.894 -11.791 1.00 95.88 379 GLU A CA 1
ATOM 2835 C C . GLU A 1 379 ? 21.528 -3.371 -12.175 1.00 95.88 379 GLU A C 1
ATOM 2837 O O . GLU A 1 379 ? 21.551 -4.265 -11.332 1.00 95.88 379 GLU A O 1
ATOM 2842 N N . SER A 1 380 ? 21.538 -3.638 -13.476 1.00 95.00 380 SER A N 1
ATOM 2843 C CA . SER A 1 380 ? 21.552 -4.987 -14.035 1.00 95.00 380 SER A CA 1
ATOM 2844 C C . SER A 1 380 ? 22.968 -5.441 -14.383 1.00 95.00 380 SER A C 1
ATOM 2846 O O . SER A 1 380 ? 23.762 -4.678 -14.933 1.00 95.00 380 SER A O 1
ATOM 2848 N N . TYR A 1 381 ? 23.264 -6.709 -14.111 1.00 95.25 381 TYR A N 1
ATOM 2849 C CA . TYR A 1 381 ? 24.569 -7.337 -14.280 1.00 95.25 381 TYR A CA 1
ATOM 2850 C C . TYR A 1 381 ? 24.438 -8.736 -14.874 1.00 95.25 381 TYR A C 1
ATOM 2852 O O . TYR A 1 381 ? 23.516 -9.486 -14.555 1.00 95.25 381 TYR A O 1
ATOM 2860 N N . VAL A 1 382 ? 25.390 -9.127 -15.718 1.00 92.62 382 VAL A N 1
ATOM 2861 C CA . VAL A 1 382 ? 25.497 -10.491 -16.251 1.00 92.62 382 VAL A CA 1
ATOM 2862 C C . VAL A 1 382 ? 26.714 -11.169 -15.641 1.00 92.62 382 VAL A C 1
ATOM 2864 O O . VAL A 1 382 ? 27.806 -10.610 -15.671 1.00 92.62 382 VAL A O 1
ATOM 2867 N N . VAL A 1 383 ? 26.548 -12.396 -15.144 1.00 89.19 383 VAL A N 1
ATOM 2868 C CA . VAL A 1 383 ? 27.683 -13.179 -14.642 1.00 89.19 383 VAL A CA 1
ATOM 2869 C C . VAL A 1 383 ? 28.534 -13.670 -15.817 1.00 89.19 383 VAL A C 1
ATOM 2871 O O . VAL A 1 383 ? 28.069 -14.480 -16.626 1.00 89.19 383 VAL A O 1
ATOM 2874 N N . ARG A 1 384 ? 29.790 -13.219 -15.915 1.00 86.56 384 ARG A N 1
ATOM 2875 C CA . ARG A 1 384 ? 30.768 -13.691 -16.911 1.00 86.56 384 ARG A CA 1
ATOM 2876 C C . ARG A 1 384 ? 32.091 -14.014 -16.240 1.00 86.56 384 ARG A C 1
ATOM 2878 O O . ARG A 1 384 ? 32.590 -13.242 -15.440 1.00 86.56 384 ARG A O 1
ATOM 2885 N N . ASP A 1 385 ? 32.632 -15.194 -16.538 1.00 85.38 385 ASP A N 1
ATOM 2886 C CA . ASP A 1 385 ? 33.915 -15.669 -16.000 1.00 85.38 385 ASP A CA 1
ATOM 2887 C C . ASP A 1 385 ? 34.041 -15.604 -14.458 1.00 85.38 385 ASP A C 1
ATOM 2889 O O . ASP A 1 385 ? 35.141 -15.570 -13.915 1.00 85.38 385 ASP A O 1
ATOM 2893 N N . GLY A 1 386 ? 32.907 -15.669 -13.746 1.00 82.69 386 GLY A N 1
ATOM 2894 C CA . GLY A 1 386 ? 32.849 -15.595 -12.282 1.00 82.69 386 GLY A CA 1
ATOM 2895 C C . GLY A 1 386 ? 32.769 -14.175 -11.711 1.00 82.69 386 GLY A C 1
ATOM 2896 O O . GLY A 1 386 ? 32.793 -14.036 -10.493 1.00 82.69 386 GLY A O 1
ATOM 2897 N N . GLU A 1 387 ? 32.632 -13.155 -12.557 1.00 88.56 387 GLU A N 1
ATOM 2898 C CA . GLU A 1 387 ? 32.504 -11.741 -12.189 1.00 88.56 387 GLU A CA 1
ATOM 2899 C C . GLU A 1 387 ? 31.163 -11.160 -12.677 1.00 88.56 387 GLU A C 1
ATOM 2901 O O . GLU A 1 387 ? 30.473 -11.765 -13.506 1.00 88.56 387 GLU A O 1
ATOM 2906 N N . LEU A 1 388 ? 30.774 -10.002 -12.134 1.00 92.94 388 LEU A N 1
ATOM 2907 C CA . LEU A 1 388 ? 29.564 -9.276 -12.527 1.00 92.94 388 LEU A CA 1
ATOM 2908 C C . LEU A 1 388 ? 29.902 -8.180 -13.545 1.00 92.94 388 LEU A C 1
ATOM 2910 O O . LEU A 1 388 ? 30.559 -7.196 -13.218 1.00 92.94 388 LEU A O 1
ATOM 2914 N N . ASP A 1 389 ? 29.389 -8.318 -14.767 1.00 92.62 389 ASP A N 1
ATOM 2915 C CA . ASP A 1 389 ? 29.515 -7.308 -15.819 1.00 92.62 389 ASP A CA 1
ATOM 2916 C C . ASP A 1 389 ? 28.265 -6.422 -15.866 1.00 92.62 389 ASP A C 1
ATOM 2918 O O . ASP A 1 389 ? 27.179 -6.916 -16.185 1.00 92.62 389 ASP A O 1
ATOM 2922 N N . HIS A 1 390 ? 28.412 -5.116 -15.623 1.00 93.69 390 HIS A N 1
ATOM 2923 C CA . HIS A 1 390 ? 27.302 -4.159 -15.704 1.00 93.69 390 HIS A CA 1
ATOM 2924 C C . HIS A 1 390 ? 26.666 -4.135 -17.106 1.00 93.69 390 HIS A C 1
ATOM 2926 O O . HIS A 1 390 ? 27.359 -4.050 -18.127 1.00 93.69 390 HIS A O 1
ATOM 2932 N N . ALA A 1 391 ? 25.336 -4.190 -17.151 1.00 89.38 391 ALA A N 1
ATOM 2933 C CA . ALA A 1 391 ? 24.533 -4.306 -18.365 1.00 89.38 391 ALA A CA 1
ATOM 2934 C C . ALA A 1 391 ? 23.577 -3.122 -18.592 1.00 89.38 391 ALA A C 1
ATOM 2936 O O . ALA A 1 391 ? 23.247 -2.839 -19.744 1.00 89.38 391 ALA A O 1
ATOM 2937 N N . GLY A 1 392 ? 23.169 -2.398 -17.546 1.00 89.88 392 GLY A N 1
ATOM 2938 C CA . GLY A 1 392 ? 22.255 -1.260 -17.669 1.00 89.88 392 GLY A CA 1
ATOM 2939 C C . GLY A 1 392 ? 21.659 -0.824 -16.335 1.00 89.88 392 GLY A C 1
ATOM 2940 O O . GLY A 1 392 ? 21.668 -1.598 -15.383 1.00 89.88 392 GLY A O 1
ATOM 2941 N N . SER A 1 393 ? 21.111 0.392 -16.297 1.00 92.31 393 SER A N 1
ATOM 2942 C CA . SER A 1 393 ? 20.572 1.020 -15.088 1.00 92.31 393 SER A CA 1
ATOM 2943 C C . SER A 1 393 ? 19.221 1.691 -15.360 1.00 92.31 393 SER A C 1
ATOM 2945 O O . SER A 1 393 ? 19.022 2.277 -16.430 1.00 92.31 393 SER A O 1
ATOM 2947 N N . ILE A 1 394 ? 18.298 1.594 -14.402 1.00 91.25 394 ILE A N 1
ATOM 2948 C CA . ILE A 1 394 ? 16.991 2.266 -14.402 1.00 91.25 394 ILE A CA 1
ATOM 2949 C C . ILE A 1 394 ? 16.870 3.068 -13.097 1.00 91.25 394 ILE A C 1
ATOM 2951 O O . ILE A 1 394 ? 16.961 2.460 -12.036 1.00 91.25 394 ILE A O 1
ATOM 2955 N N . PRO A 1 395 ? 16.644 4.394 -13.124 1.00 91.75 395 PRO A N 1
ATOM 2956 C CA . PRO A 1 395 ? 16.426 5.168 -11.905 1.00 91.75 395 PRO A CA 1
ATOM 2957 C C . PRO A 1 395 ? 15.126 4.740 -11.217 1.00 91.75 395 PRO A C 1
ATOM 2959 O O . PRO A 1 395 ? 14.142 4.427 -11.889 1.00 91.75 395 PRO A O 1
ATOM 2962 N N . VAL A 1 396 ? 15.107 4.759 -9.890 1.00 91.75 396 VAL A N 1
ATOM 2963 C CA . VAL A 1 396 ? 13.930 4.474 -9.056 1.00 91.75 396 VAL A CA 1
ATOM 2964 C C . VAL A 1 396 ? 13.853 5.463 -7.895 1.00 91.75 396 VAL A C 1
ATOM 2966 O O . VAL A 1 396 ? 14.731 6.311 -7.734 1.00 91.75 396 VAL A O 1
ATOM 2969 N N . ALA A 1 397 ? 12.779 5.366 -7.113 1.00 89.75 397 ALA A N 1
ATOM 2970 C CA . ALA A 1 397 ? 12.594 6.159 -5.906 1.00 89.75 397 ALA A CA 1
ATOM 2971 C C . ALA A 1 397 ? 13.776 6.030 -4.936 1.00 89.75 397 ALA A C 1
ATOM 2973 O O . ALA A 1 397 ? 14.585 5.098 -5.024 1.00 89.75 397 ALA A O 1
ATOM 2974 N N . ASN A 1 398 ? 13.880 7.002 -4.034 1.00 89.62 398 ASN A N 1
ATOM 2975 C CA . ASN A 1 398 ? 14.944 7.078 -3.042 1.00 89.62 398 ASN A CA 1
ATOM 2976 C C . ASN A 1 398 ? 14.912 5.829 -2.144 1.00 89.62 398 ASN A C 1
ATOM 2978 O O . ASN A 1 398 ? 13.862 5.204 -1.971 1.00 89.62 398 ASN A O 1
ATOM 2982 N N . LEU A 1 399 ? 16.066 5.463 -1.582 1.00 88.94 399 LEU A N 1
ATOM 2983 C CA . LEU A 1 399 ? 16.200 4.324 -0.661 1.00 88.94 399 LEU A CA 1
ATOM 2984 C C . LEU A 1 399 ? 15.520 3.030 -1.176 1.00 88.94 399 LEU A C 1
ATOM 2986 O O . LEU A 1 399 ? 14.593 2.531 -0.532 1.00 88.94 399 LEU A O 1
ATOM 2990 N N . PRO A 1 400 ? 15.857 2.532 -2.385 1.00 92.94 400 PRO A N 1
ATOM 2991 C CA . PRO A 1 400 ? 15.335 1.253 -2.845 1.00 92.94 400 PRO A CA 1
ATOM 2992 C C . PRO A 1 400 ? 15.958 0.121 -2.027 1.00 92.94 400 PRO A C 1
ATOM 2994 O O . PRO A 1 400 ? 17.180 0.033 -1.933 1.00 92.94 400 PRO A O 1
ATOM 2997 N N . GLU A 1 401 ? 15.112 -0.755 -1.495 1.00 92.81 401 GLU A N 1
ATOM 2998 C CA . GLU A 1 401 ? 15.522 -1.873 -0.645 1.00 92.81 401 GLU A CA 1
ATOM 2999 C C . GLU A 1 401 ? 15.370 -3.190 -1.404 1.00 92.81 401 GLU A C 1
ATOM 3001 O O . GLU A 1 401 ? 16.070 -3.403 -2.383 1.00 92.81 401 GLU A O 1
ATOM 3006 N N . GLU A 1 402 ? 14.455 -4.080 -1.033 1.00 94.31 402 GLU A N 1
ATOM 3007 C CA . GLU A 1 402 ? 14.387 -5.411 -1.640 1.00 94.31 402 GLU A CA 1
ATOM 3008 C C . GLU A 1 402 ? 13.707 -5.499 -3.012 1.00 94.31 402 GLU A C 1
ATOM 3010 O O . GLU A 1 402 ? 12.858 -4.680 -3.387 1.00 94.31 402 GLU A O 1
ATOM 3015 N N . LEU A 1 403 ? 14.060 -6.567 -3.740 1.00 95.56 403 LEU A N 1
ATOM 3016 C CA . LEU A 1 403 ? 13.525 -6.917 -5.056 1.00 95.56 403 LEU A CA 1
ATOM 3017 C C . LEU A 1 403 ? 13.017 -8.362 -5.090 1.00 95.56 403 LEU A C 1
ATOM 3019 O O . LEU A 1 403 ? 13.698 -9.280 -4.648 1.00 95.56 403 LEU A O 1
ATOM 3023 N N . ILE A 1 404 ? 11.876 -8.589 -5.739 1.00 94.50 404 ILE A N 1
ATOM 3024 C CA . ILE A 1 404 ? 11.335 -9.928 -6.008 1.00 94.50 404 ILE A CA 1
ATOM 3025 C C . ILE A 1 404 ? 11.014 -10.106 -7.489 1.00 94.50 404 ILE A C 1
ATOM 3027 O O . ILE A 1 404 ? 10.698 -9.147 -8.197 1.00 94.50 404 ILE A O 1
ATOM 3031 N N . VAL A 1 405 ? 11.039 -11.356 -7.952 1.00 93.00 405 VAL A N 1
ATOM 3032 C CA . VAL A 1 405 ? 10.524 -11.738 -9.271 1.00 93.00 405 VAL A CA 1
ATOM 3033 C C . VAL A 1 405 ? 9.303 -12.625 -9.082 1.00 93.00 405 VAL A C 1
ATOM 3035 O O . VAL A 1 405 ? 9.385 -13.673 -8.446 1.00 93.00 405 VAL A O 1
ATOM 3038 N N . THR A 1 406 ? 8.171 -12.214 -9.638 1.00 90.44 406 THR A N 1
ATOM 3039 C CA . THR A 1 406 ? 6.915 -12.967 -9.580 1.00 90.44 406 THR A CA 1
ATOM 3040 C C . THR A 1 406 ? 6.830 -14.017 -10.692 1.00 90.44 406 THR A C 1
ATOM 3042 O O . THR A 1 406 ? 7.492 -13.917 -11.730 1.00 90.44 406 THR A O 1
ATOM 3045 N N . ASP A 1 407 ? 5.947 -15.006 -10.521 1.00 86.88 407 ASP A N 1
ATOM 3046 C CA . ASP A 1 407 ? 5.739 -16.093 -11.492 1.00 86.88 407 ASP A CA 1
ATOM 3047 C C . ASP A 1 407 ? 5.289 -15.612 -12.886 1.00 86.88 407 ASP A C 1
ATOM 3049 O O . ASP A 1 407 ? 5.519 -16.288 -13.892 1.00 86.88 407 ASP A O 1
ATOM 3053 N N . ASP A 1 408 ? 4.645 -14.445 -12.972 1.00 82.94 408 ASP A N 1
ATOM 3054 C CA . ASP A 1 408 ? 4.241 -13.820 -14.235 1.00 82.94 408 ASP A CA 1
ATOM 3055 C C . ASP A 1 408 ? 5.352 -12.970 -14.881 1.00 82.94 408 ASP A C 1
ATOM 3057 O O . ASP A 1 408 ? 5.128 -12.339 -15.916 1.00 82.94 408 ASP A O 1
ATOM 3061 N N . GLY A 1 409 ? 6.571 -13.017 -14.332 1.00 83.75 409 GLY A N 1
ATOM 3062 C CA . GLY A 1 409 ? 7.757 -12.389 -14.907 1.00 83.75 409 GLY A CA 1
ATOM 3063 C C . GLY A 1 409 ? 7.796 -10.881 -14.693 1.00 83.75 409 GLY A C 1
ATOM 3064 O O . GLY A 1 409 ? 8.202 -10.140 -15.599 1.00 83.75 409 GLY A O 1
ATOM 3065 N N . ARG A 1 410 ? 7.361 -10.429 -13.515 1.00 87.88 410 ARG A N 1
ATOM 3066 C CA . ARG A 1 410 ? 7.447 -9.034 -13.087 1.00 87.88 410 ARG A CA 1
ATOM 3067 C C . ARG A 1 410 ? 8.513 -8.890 -12.010 1.00 87.88 410 ARG A C 1
ATOM 3069 O O . ARG A 1 410 ? 8.673 -9.766 -11.168 1.00 87.88 410 ARG A O 1
ATOM 3076 N N . LEU A 1 411 ? 9.269 -7.805 -12.085 1.00 92.62 411 LEU A N 1
ATOM 3077 C CA . LEU A 1 411 ? 10.223 -7.382 -11.072 1.00 92.62 411 LEU A CA 1
ATOM 3078 C C . LEU A 1 411 ? 9.520 -6.359 -10.186 1.00 92.62 411 LEU A C 1
ATOM 3080 O O . LEU A 1 411 ? 9.161 -5.285 -10.667 1.00 92.62 411 LEU A O 1
ATOM 3084 N N . VAL A 1 412 ? 9.337 -6.685 -8.915 1.00 94.56 412 VAL A N 1
ATOM 3085 C CA . VAL A 1 412 ? 8.696 -5.805 -7.936 1.00 94.56 412 VAL A CA 1
ATOM 3086 C C . VAL A 1 412 ? 9.731 -5.389 -6.906 1.00 94.56 412 VAL A C 1
ATOM 3088 O O . VAL A 1 412 ? 10.577 -6.201 -6.539 1.00 94.56 412 VAL A O 1
ATOM 3091 N N . GLY A 1 413 ? 9.671 -4.151 -6.430 1.00 93.94 413 GLY A N 1
ATOM 3092 C CA . GLY A 1 413 ? 10.530 -3.717 -5.337 1.00 93.94 413 GLY A CA 1
ATOM 3093 C C . GLY A 1 413 ? 9.878 -2.728 -4.389 1.00 93.94 413 GLY A C 1
ATOM 3094 O O . GLY A 1 413 ? 8.797 -2.186 -4.653 1.00 93.94 413 GLY A O 1
ATOM 3095 N N . ILE A 1 414 ? 10.552 -2.543 -3.260 1.00 94.19 414 ILE A N 1
ATOM 3096 C CA . ILE A 1 414 ? 10.129 -1.706 -2.140 1.00 94.19 414 ILE A CA 1
ATOM 3097 C C . ILE A 1 414 ? 11.138 -0.576 -1.903 1.00 94.19 414 ILE A C 1
ATOM 3099 O O . ILE A 1 414 ? 12.296 -0.655 -2.316 1.00 94.19 414 ILE A O 1
ATOM 3103 N N . ASN A 1 415 ? 10.676 0.491 -1.257 1.00 90.75 415 ASN A N 1
ATOM 3104 C CA . ASN A 1 415 ? 11.484 1.646 -0.897 1.00 90.75 415 ASN A CA 1
ATOM 3105 C C . ASN A 1 415 ? 11.217 2.032 0.556 1.00 90.75 415 ASN A C 1
ATOM 3107 O O . ASN A 1 415 ? 10.058 2.110 0.971 1.00 90.75 415 ASN A O 1
ATOM 3111 N N . GLU A 1 416 ? 12.276 2.379 1.276 1.00 87.62 416 GLU A N 1
ATOM 3112 C CA . GLU A 1 416 ? 12.193 2.931 2.629 1.00 87.62 416 GLU A CA 1
ATOM 3113 C C . GLU A 1 416 ? 11.756 4.396 2.633 1.00 87.62 416 GLU A C 1
ATOM 3115 O O . GLU A 1 416 ? 11.194 4.868 3.617 1.00 87.62 416 GLU A O 1
ATOM 3120 N N . SER A 1 417 ? 11.920 5.108 1.511 1.00 81.75 417 SER A N 1
ATOM 3121 C CA . SER A 1 417 ? 11.651 6.550 1.398 1.00 81.75 417 SER A CA 1
ATOM 3122 C C . SER A 1 417 ? 10.267 6.981 1.878 1.00 81.75 417 SER A C 1
ATOM 3124 O O . SER A 1 417 ? 10.063 8.154 2.116 1.00 81.75 417 SER A O 1
ATOM 3126 N N . GLY A 1 418 ? 9.294 6.073 1.976 1.00 81.94 418 GLY A N 1
ATOM 3127 C CA . GLY A 1 418 ? 7.958 6.391 2.473 1.00 81.94 418 GLY A CA 1
ATOM 3128 C C . GLY A 1 418 ? 7.803 6.397 4.000 1.00 81.94 418 GLY A C 1
ATOM 3129 O O . GLY A 1 418 ? 6.707 6.718 4.454 1.00 81.94 418 GLY A O 1
ATOM 3130 N N . ALA A 1 419 ? 8.812 6.002 4.781 1.00 84.00 419 ALA A N 1
ATOM 3131 C CA . ALA A 1 419 ? 8.753 5.918 6.246 1.00 84.00 419 ALA A CA 1
ATOM 3132 C C . ALA A 1 419 ? 8.974 7.275 6.931 1.00 84.00 419 ALA A C 1
ATOM 3134 O O . ALA A 1 419 ? 9.582 8.174 6.349 1.00 84.00 419 ALA A O 1
ATOM 3135 N N . THR A 1 420 ? 8.505 7.420 8.177 1.00 77.56 420 THR A N 1
ATOM 3136 C CA . THR A 1 420 ? 8.657 8.678 8.933 1.00 77.56 420 THR A CA 1
ATOM 3137 C C . THR A 1 420 ? 10.126 9.047 9.129 1.00 77.56 420 THR A C 1
ATOM 3139 O O . THR A 1 420 ? 10.470 10.205 8.920 1.00 77.56 420 THR A O 1
ATOM 3142 N N . ASP A 1 421 ? 10.983 8.066 9.436 1.00 73.44 421 ASP A N 1
ATOM 3143 C CA . ASP A 1 421 ? 12.429 8.261 9.662 1.00 73.44 421 ASP A CA 1
ATOM 3144 C C . ASP A 1 421 ? 13.179 8.800 8.421 1.00 73.44 421 ASP A C 1
ATOM 3146 O O . ASP A 1 421 ? 14.329 9.236 8.494 1.00 73.44 421 ASP A O 1
ATOM 3150 N N . TYR A 1 422 ? 12.541 8.753 7.248 1.00 76.25 422 TYR A N 1
ATOM 3151 C CA . TYR A 1 422 ? 13.108 9.215 5.979 1.00 76.25 422 TYR A CA 1
ATOM 3152 C C . TYR A 1 422 ? 12.279 10.322 5.331 1.00 76.25 422 TYR A C 1
ATOM 3154 O O . TYR A 1 422 ? 12.508 10.671 4.169 1.00 76.25 422 TYR A O 1
ATOM 3162 N N . ALA A 1 423 ? 11.325 10.881 6.077 1.00 74.25 423 ALA A N 1
ATOM 3163 C CA . ALA A 1 423 ? 10.500 11.969 5.600 1.00 74.25 423 ALA A CA 1
ATOM 3164 C C . ALA A 1 423 ? 11.304 13.283 5.509 1.00 74.25 423 ALA A C 1
ATOM 3166 O O . ALA A 1 423 ? 12.187 13.533 6.334 1.00 74.25 423 ALA A O 1
ATOM 3167 N N . PRO A 1 424 ? 10.965 14.180 4.565 1.00 69.06 424 PRO A N 1
ATOM 3168 C CA . PRO A 1 424 ? 11.668 15.454 4.377 1.00 69.06 424 PRO A CA 1
ATOM 3169 C C . PRO A 1 424 ? 11.686 16.359 5.623 1.00 69.06 424 PRO A C 1
ATOM 3171 O O . PRO A 1 424 ? 12.600 17.155 5.828 1.00 69.06 424 PRO A O 1
ATOM 3174 N N . TRP A 1 425 ? 10.668 16.249 6.478 1.00 68.50 425 TRP A N 1
ATOM 3175 C CA . TRP A 1 425 ? 10.528 17.048 7.698 1.00 68.50 425 TRP A CA 1
ATOM 3176 C C . TRP A 1 425 ? 11.114 16.384 8.948 1.00 68.50 425 TRP A C 1
ATOM 3178 O O . TRP A 1 425 ? 11.054 16.988 10.020 1.00 68.50 425 TRP A O 1
ATOM 3188 N N . ASP A 1 426 ? 11.660 15.167 8.857 1.00 62.78 426 ASP A N 1
ATOM 3189 C CA . ASP A 1 426 ? 12.312 14.539 10.005 1.00 62.78 426 ASP A CA 1
ATOM 3190 C C . ASP A 1 426 ? 13.655 15.225 10.299 1.00 62.78 426 ASP A C 1
ATOM 3192 O O . ASP A 1 426 ? 14.693 14.937 9.701 1.00 62.78 426 ASP A O 1
ATOM 3196 N N . THR A 1 427 ? 13.624 16.193 11.212 1.00 49.78 427 THR A N 1
ATOM 3197 C CA . THR A 1 427 ? 14.811 16.899 11.707 1.00 49.78 427 THR A CA 1
ATOM 3198 C C . THR A 1 427 ? 15.496 16.175 12.869 1.00 49.78 427 THR A C 1
ATOM 3200 O O . THR A 1 427 ? 16.586 16.587 13.269 1.00 49.78 427 THR A O 1
ATOM 3203 N N . ASP A 1 428 ? 14.883 15.118 13.418 1.00 44.47 428 ASP A N 1
ATOM 3204 C CA . ASP A 1 428 ? 15.269 14.504 14.697 1.00 44.47 428 ASP A CA 1
ATOM 3205 C C . ASP A 1 428 ? 16.400 13.472 14.575 1.00 44.47 428 ASP A C 1
ATOM 3207 O O . ASP A 1 428 ? 16.922 13.027 15.601 1.00 44.47 428 ASP A O 1
ATOM 3211 N N . GLY A 1 429 ? 16.888 13.179 13.363 1.00 41.75 429 GLY A N 1
ATOM 3212 C CA . GLY A 1 429 ? 18.168 12.472 13.184 1.00 41.75 429 GLY A CA 1
ATOM 3213 C C . GLY A 1 429 ? 19.328 13.146 13.944 1.00 41.75 429 GLY A C 1
ATOM 3214 O O . GLY A 1 429 ? 20.263 12.494 14.389 1.00 41.75 429 GLY A O 1
ATOM 3215 N N . GLY A 1 430 ? 19.239 14.458 14.202 1.00 36.59 430 GLY A N 1
ATOM 3216 C CA . GLY A 1 430 ? 20.219 15.177 15.023 1.00 36.59 430 GLY A CA 1
ATOM 3217 C C . GLY A 1 430 ? 20.070 15.025 16.549 1.00 36.59 430 GLY A C 1
ATOM 3218 O O . GLY A 1 430 ? 21.021 15.334 17.264 1.00 36.59 430 GLY A O 1
ATOM 3219 N N . GLU A 1 431 ? 18.909 14.600 17.071 1.00 36.75 431 GLU A N 1
ATOM 3220 C CA . GLU A 1 431 ? 18.651 14.458 18.523 1.00 36.75 431 GLU A CA 1
ATOM 3221 C C . GLU A 1 431 ? 18.576 12.993 19.002 1.00 36.75 431 GLU A C 1
ATOM 3223 O O . GLU A 1 431 ? 18.721 12.754 20.204 1.00 36.75 431 GLU A O 1
ATOM 3228 N N . ARG A 1 432 ? 18.410 12.011 18.097 1.00 43.22 432 ARG A N 1
ATOM 3229 C CA . ARG A 1 432 ? 18.585 10.572 18.406 1.00 43.22 432 ARG A CA 1
ATOM 3230 C C . ARG A 1 432 ? 20.049 10.189 18.659 1.00 43.22 432 ARG A C 1
ATOM 3232 O O . ARG A 1 432 ? 20.295 9.169 19.298 1.00 43.22 432 ARG A O 1
ATOM 3239 N N . ASP A 1 433 ? 21.000 11.035 18.256 1.00 39.69 433 ASP A N 1
ATOM 3240 C CA . ASP A 1 433 ? 22.395 10.963 18.699 1.00 39.69 433 ASP A CA 1
ATOM 3241 C C . ASP A 1 433 ? 22.458 11.371 20.176 1.00 39.69 433 ASP A C 1
ATOM 3243 O O . ASP A 1 433 ? 22.617 12.539 20.562 1.00 39.69 433 ASP A O 1
ATOM 3247 N N . GLY A 1 434 ? 22.280 10.373 21.042 1.00 36.25 434 GLY A N 1
ATOM 3248 C CA . GLY A 1 434 ? 22.697 10.481 22.422 1.00 36.25 434 GLY A CA 1
ATOM 3249 C C . GLY A 1 434 ? 24.096 11.090 22.458 1.00 36.25 434 GLY A C 1
ATOM 3250 O O . GLY A 1 434 ? 24.971 10.788 21.661 1.00 36.25 434 GLY A O 1
ATOM 3251 N N . THR A 1 435 ? 24.371 11.934 23.444 1.00 37.72 435 THR A N 1
ATOM 3252 C CA . THR A 1 435 ? 25.711 12.515 23.662 1.00 37.72 435 THR A CA 1
ATOM 3253 C C . THR A 1 435 ? 26.765 11.461 24.082 1.00 37.72 435 THR A C 1
ATOM 3255 O O . THR A 1 435 ? 27.787 11.793 24.690 1.00 37.72 435 THR A O 1
ATOM 3258 N N . TYR A 1 436 ? 26.514 10.188 23.776 1.00 37.34 436 TYR A N 1
ATOM 3259 C CA . TYR A 1 436 ? 27.260 8.990 24.103 1.00 37.34 436 TYR A CA 1
ATOM 3260 C C . TYR A 1 436 ? 27.598 8.268 22.803 1.00 37.34 436 TYR A C 1
ATOM 3262 O O . TYR A 1 436 ? 26.769 7.588 22.220 1.00 37.34 436 TYR A O 1
ATOM 3270 N N . GLY A 1 437 ? 28.831 8.476 22.351 1.00 39.69 437 GLY A N 1
ATOM 3271 C CA . GLY A 1 437 ? 29.294 7.969 21.073 1.00 39.69 437 GLY A CA 1
ATOM 3272 C C . GLY A 1 437 ? 29.382 6.448 20.954 1.00 39.69 437 GLY A C 1
ATOM 3273 O O . GLY A 1 437 ? 29.356 5.709 21.936 1.00 39.69 437 GLY A O 1
ATOM 3274 N N . ASP A 1 438 ? 29.634 6.082 19.699 1.00 34.81 438 ASP A N 1
ATOM 3275 C CA . ASP A 1 438 ? 30.146 4.819 19.159 1.00 34.81 438 ASP A CA 1
ATOM 3276 C C . ASP A 1 438 ? 29.128 3.763 18.679 1.00 34.81 438 ASP A C 1
ATOM 3278 O O . ASP A 1 438 ? 29.565 2.760 18.116 1.00 34.81 438 ASP A O 1
ATOM 3282 N N . GLU A 1 439 ? 27.815 4.009 18.744 1.00 39.66 439 GLU A N 1
ATOM 3283 C CA . GLU A 1 439 ? 26.787 3.160 18.097 1.00 39.66 439 GLU A CA 1
ATOM 3284 C C . GLU A 1 439 ? 25.857 4.012 17.206 1.00 39.66 439 GLU A C 1
ATOM 3286 O O . GLU A 1 439 ? 24.674 4.182 17.456 1.00 39.66 439 GLU A O 1
ATOM 3291 N N . ASP A 1 440 ? 26.469 4.606 16.177 1.00 42.53 440 ASP A N 1
ATOM 3292 C CA . ASP A 1 440 ? 25.836 5.265 15.023 1.00 42.53 440 ASP A CA 1
ATOM 3293 C C . ASP A 1 440 ? 25.192 4.177 14.137 1.00 42.53 440 ASP A C 1
ATOM 3295 O O . ASP A 1 440 ? 25.897 3.250 13.720 1.00 42.53 440 ASP A O 1
ATOM 3299 N N . ASP A 1 441 ? 23.886 4.277 13.839 1.00 43.22 441 ASP A N 1
ATOM 3300 C CA . ASP A 1 441 ? 23.157 3.355 12.940 1.00 43.22 441 ASP A CA 1
ATOM 3301 C C . ASP A 1 441 ? 23.703 3.364 11.501 1.00 43.22 441 ASP A C 1
ATOM 3303 O O . ASP A 1 441 ? 23.346 2.547 10.649 1.00 43.22 441 ASP A O 1
ATOM 3307 N N . GLY A 1 442 ? 24.666 4.242 11.243 1.00 41.41 442 GLY A N 1
ATOM 3308 C CA . GLY A 1 442 ? 25.545 4.137 10.110 1.00 41.41 442 GLY A CA 1
ATOM 3309 C C . GLY A 1 442 ? 25.113 5.027 8.961 1.00 41.41 442 GLY A C 1
ATOM 3310 O O . GLY A 1 442 ? 25.827 5.065 7.959 1.00 41.41 442 GLY A O 1
ATOM 3311 N N . VAL A 1 443 ? 24.060 5.827 9.092 1.00 40.62 443 VAL A N 1
ATOM 3312 C CA . VAL A 1 443 ? 23.807 6.930 8.167 1.00 40.62 443 VAL A CA 1
ATOM 3313 C C . VAL A 1 443 ? 24.294 8.196 8.851 1.00 40.62 443 VAL A C 1
ATOM 3315 O O . VAL A 1 443 ? 23.876 8.506 9.950 1.00 40.62 443 VAL A O 1
ATOM 3318 N N . GLY A 1 444 ? 25.216 8.943 8.233 1.00 35.12 444 GLY A N 1
ATOM 3319 C CA . GLY A 1 444 ? 25.518 10.279 8.744 1.00 35.12 444 GLY A CA 1
ATOM 3320 C C . GLY A 1 444 ? 24.229 11.096 8.717 1.00 35.12 444 GLY A C 1
ATOM 3321 O O . GLY A 1 444 ? 23.824 11.520 7.636 1.00 35.12 444 GLY A O 1
ATOM 3322 N N . ASP A 1 445 ? 23.585 11.248 9.873 1.00 43.97 445 ASP A N 1
ATOM 3323 C CA . ASP A 1 445 ? 22.290 11.898 10.032 1.00 43.97 445 ASP A CA 1
ATOM 3324 C C . ASP A 1 445 ? 22.436 13.403 9.791 1.00 43.97 445 ASP A C 1
ATOM 3326 O O . ASP A 1 445 ? 22.555 14.236 10.687 1.00 43.97 445 ASP A O 1
ATOM 3330 N N . THR A 1 446 ? 22.420 13.780 8.518 1.00 35.25 446 THR A N 1
ATOM 3331 C CA . THR A 1 446 ? 21.712 14.990 8.133 1.00 35.25 446 THR A CA 1
ATOM 3332 C C . THR A 1 446 ? 20.237 14.619 8.188 1.00 35.25 446 THR A C 1
ATOM 3334 O O . THR A 1 446 ? 19.782 13.857 7.329 1.00 35.25 446 THR A O 1
ATOM 3337 N N . GLY A 1 447 ? 19.502 15.114 9.189 1.00 36.66 447 GLY A N 1
ATOM 3338 C CA . GLY A 1 447 ? 18.037 15.057 9.190 1.00 36.66 447 GLY A CA 1
ATOM 3339 C C . GLY A 1 447 ? 17.483 15.446 7.813 1.00 36.66 447 GLY A C 1
ATOM 3340 O O . GLY A 1 447 ? 18.144 16.177 7.066 1.00 36.66 447 GLY A O 1
ATOM 3341 N N . GLY A 1 448 ? 16.302 14.934 7.470 1.00 40.09 448 GLY A N 1
ATOM 3342 C CA . GLY A 1 448 ? 15.662 14.899 6.149 1.00 40.09 448 GLY A CA 1
ATOM 3343 C C . GLY A 1 448 ? 15.530 16.211 5.361 1.00 40.09 448 GLY A C 1
ATOM 3344 O O . GLY A 1 448 ? 14.915 16.216 4.307 1.00 40.09 448 GLY A O 1
ATOM 3345 N N . SER A 1 449 ? 16.141 17.317 5.772 1.00 42.78 449 SER A N 1
ATOM 3346 C CA . SER A 1 449 ? 16.139 18.590 5.044 1.00 42.78 449 SER A CA 1
ATOM 3347 C C . SER A 1 449 ? 17.432 19.405 5.139 1.00 42.78 449 SER A C 1
ATOM 3349 O O . SER A 1 449 ? 17.477 20.511 4.592 1.00 42.78 449 SER A O 1
ATOM 3351 N N . GLU A 1 450 ? 18.512 18.935 5.785 1.00 41.72 450 GLU A N 1
ATOM 3352 C CA . GLU A 1 450 ? 19.737 19.750 5.870 1.00 41.72 450 GLU A CA 1
ATOM 3353 C C . GLU A 1 450 ? 20.469 19.836 4.514 1.00 41.72 450 GLU A C 1
ATOM 3355 O O . GLU A 1 450 ? 21.414 19.107 4.217 1.00 41.72 450 GLU A O 1
ATOM 3360 N N . GLY A 1 451 ? 20.034 20.789 3.683 1.00 48.78 451 GLY A N 1
ATOM 3361 C CA . GLY A 1 451 ? 20.668 21.170 2.422 1.00 48.78 451 GLY A CA 1
ATOM 3362 C C . GLY A 1 451 ? 20.128 20.495 1.157 1.00 48.78 451 GLY A C 1
ATOM 3363 O O . GLY A 1 451 ? 20.815 20.577 0.138 1.00 48.78 451 GLY A O 1
ATOM 3364 N N . ARG A 1 452 ? 18.948 19.859 1.198 1.00 62.50 452 ARG A N 1
ATOM 3365 C CA . ARG A 1 452 ? 18.268 19.270 0.024 1.00 62.50 452 ARG A CA 1
ATOM 3366 C C . ARG A 1 452 ? 16.844 19.813 -0.110 1.00 62.50 452 ARG A C 1
ATOM 3368 O O . ARG A 1 452 ? 16.211 20.089 0.908 1.00 62.50 452 ARG A O 1
ATOM 3375 N N . ASP A 1 453 ? 16.375 20.002 -1.341 1.00 67.75 453 ASP A N 1
ATOM 3376 C CA . ASP A 1 453 ? 15.047 20.560 -1.611 1.00 67.75 453 ASP A CA 1
ATOM 3377 C C . ASP A 1 453 ? 13.990 19.436 -1.587 1.00 67.75 453 ASP A C 1
ATOM 3379 O O . ASP A 1 453 ? 14.295 18.283 -1.884 1.00 67.75 453 ASP A O 1
ATOM 3383 N N . LEU A 1 454 ? 12.735 19.745 -1.228 1.00 68.06 454 LEU A N 1
ATOM 3384 C CA . LEU A 1 454 ? 11.641 18.754 -1.148 1.00 68.06 454 LEU A CA 1
ATOM 3385 C C . LEU A 1 454 ? 11.465 17.961 -2.459 1.00 68.06 454 LEU A C 1
ATOM 3387 O O . LEU A 1 454 ? 11.165 16.770 -2.431 1.00 68.06 454 LEU A O 1
ATOM 3391 N N . GLU A 1 455 ? 11.729 18.616 -3.592 1.00 73.44 455 GLU A N 1
ATOM 3392 C CA . GLU A 1 455 ? 11.676 18.034 -4.938 1.00 73.44 455 GLU A CA 1
ATOM 3393 C C . GLU A 1 455 ? 12.699 16.904 -5.174 1.00 73.44 455 GLU A C 1
ATOM 3395 O O . GLU A 1 455 ? 12.554 16.143 -6.129 1.00 73.44 455 GLU A O 1
ATOM 3400 N N . ASP A 1 456 ? 13.708 16.757 -4.306 1.00 73.25 456 ASP A N 1
ATOM 3401 C CA . ASP A 1 456 ? 14.713 15.689 -4.377 1.00 73.25 456 ASP A CA 1
ATOM 3402 C C . ASP A 1 456 ? 14.251 14.379 -3.694 1.00 73.25 456 ASP A C 1
ATOM 3404 O O . ASP A 1 456 ? 14.921 13.340 -3.791 1.00 73.25 456 ASP A O 1
ATOM 3408 N N . PHE A 1 457 ? 13.114 14.402 -2.989 1.00 77.06 457 PHE A N 1
ATOM 3409 C CA . PHE A 1 457 ? 12.574 13.257 -2.253 1.00 77.06 457 PHE A CA 1
ATOM 3410 C C . PHE A 1 457 ? 11.464 12.564 -3.042 1.00 77.06 457 PHE A C 1
ATOM 3412 O O . PHE A 1 457 ? 10.275 12.808 -2.839 1.00 77.06 457 PHE A O 1
ATOM 3419 N N . TRP A 1 458 ? 11.836 11.616 -3.899 1.00 85.56 458 TRP A N 1
ATOM 3420 C CA . TRP A 1 458 ? 10.864 10.779 -4.595 1.00 85.56 458 TRP A CA 1
ATOM 3421 C C . TRP A 1 458 ? 10.358 9.668 -3.672 1.00 85.56 458 TRP A C 1
ATOM 3423 O O . TRP A 1 458 ? 10.923 8.574 -3.637 1.00 85.56 458 TRP A O 1
ATOM 3433 N N . ALA A 1 459 ? 9.261 9.923 -2.952 1.00 79.50 459 ALA A N 1
ATOM 3434 C CA . ALA A 1 459 ? 8.565 8.869 -2.220 1.00 79.50 459 ALA A CA 1
ATOM 3435 C C . ALA A 1 459 ? 7.505 8.166 -3.054 1.00 79.50 459 ALA A C 1
ATOM 3437 O O . ALA A 1 459 ? 6.697 8.778 -3.757 1.00 79.50 459 ALA A O 1
ATOM 3438 N N . ARG A 1 460 ? 7.461 6.845 -2.889 1.00 84.50 460 ARG A N 1
ATOM 3439 C CA . ARG A 1 460 ? 6.427 5.986 -3.455 1.00 84.50 460 ARG A CA 1
ATOM 3440 C C . ARG A 1 460 ? 5.502 5.469 -2.371 1.00 84.50 460 ARG A C 1
ATOM 3442 O O . ARG A 1 460 ? 5.921 4.958 -1.341 1.00 84.50 460 ARG A O 1
ATOM 3449 N N . THR A 1 461 ? 4.208 5.554 -2.653 1.00 86.50 461 THR A N 1
ATOM 3450 C CA . THR A 1 461 ? 3.149 4.991 -1.799 1.00 86.50 461 THR A CA 1
ATOM 3451 C C . THR A 1 461 ? 2.919 3.499 -2.043 1.00 86.50 461 THR A C 1
ATOM 3453 O O . THR A 1 461 ? 2.299 2.825 -1.218 1.00 86.50 461 THR A O 1
ATOM 3456 N N . HIS A 1 462 ? 3.391 2.984 -3.178 1.00 91.19 462 HIS A N 1
ATOM 3457 C CA . HIS A 1 462 ? 3.175 1.619 -3.646 1.00 91.19 462 HIS A CA 1
ATOM 3458 C C . HIS A 1 462 ? 4.506 0.947 -3.952 1.00 91.19 462 HIS A C 1
ATOM 3460 O O . HIS A 1 462 ? 5.478 1.624 -4.289 1.00 91.19 462 HIS A O 1
ATOM 3466 N N . LEU A 1 463 ? 4.517 -0.384 -3.889 1.00 89.62 463 LEU A N 1
ATOM 3467 C CA . LEU A 1 463 ? 5.597 -1.161 -4.483 1.00 89.62 463 LEU A CA 1
ATOM 3468 C C . LEU A 1 463 ? 5.718 -0.784 -5.961 1.00 89.62 463 LEU A C 1
ATOM 3470 O O . LEU A 1 463 ? 4.705 -0.598 -6.645 1.00 89.62 463 LEU A O 1
ATOM 3474 N N . PHE A 1 464 ? 6.940 -0.655 -6.463 1.00 87.50 464 PHE A N 1
ATOM 3475 C CA . PHE A 1 464 ? 7.134 -0.454 -7.892 1.00 87.50 464 PHE A CA 1
ATOM 3476 C C . PHE A 1 464 ? 7.143 -1.790 -8.604 1.00 87.50 464 PHE A C 1
ATOM 3478 O O . PHE A 1 464 ? 7.570 -2.795 -8.046 1.00 87.50 464 PHE A O 1
ATOM 3485 N N . ASP A 1 465 ? 6.693 -1.789 -9.850 1.00 86.31 465 ASP A N 1
ATOM 3486 C CA . ASP A 1 465 ? 6.557 -3.013 -10.613 1.00 86.31 465 ASP A CA 1
ATOM 3487 C C . ASP A 1 465 ? 7.002 -2.792 -12.068 1.00 86.31 465 ASP A C 1
ATOM 3489 O O . ASP A 1 465 ? 6.496 -1.902 -12.753 1.00 86.31 465 ASP A O 1
ATOM 3493 N N . LEU A 1 466 ? 7.952 -3.599 -12.546 1.00 84.69 466 LEU A N 1
ATOM 3494 C CA . LEU A 1 466 ? 8.522 -3.560 -13.889 1.00 84.69 466 LEU A CA 1
ATOM 3495 C C . LEU A 1 466 ? 8.356 -4.892 -14.627 1.00 84.69 466 LEU A C 1
ATOM 3497 O O . LEU A 1 466 ? 8.615 -5.956 -14.065 1.00 84.69 466 LEU A O 1
ATOM 3501 N N . PRO A 1 467 ? 8.065 -4.879 -15.939 1.00 78.94 467 PRO A N 1
ATOM 3502 C CA . PRO A 1 467 ? 8.257 -6.075 -16.746 1.00 78.94 467 PRO A CA 1
ATOM 3503 C C . PRO A 1 467 ? 9.753 -6.423 -16.805 1.00 78.94 467 PRO A C 1
ATOM 3505 O O . PRO A 1 467 ? 10.584 -5.553 -17.056 1.00 78.94 467 PRO A O 1
ATOM 3508 N N . VAL A 1 468 ? 10.113 -7.703 -16.668 1.00 77.25 468 VAL A N 1
ATOM 3509 C CA . VAL A 1 468 ? 11.524 -8.156 -16.705 1.00 77.25 468 VAL A CA 1
ATOM 3510 C C . VAL A 1 468 ? 12.261 -7.729 -17.988 1.00 77.25 468 VAL A C 1
ATOM 3512 O O . VAL A 1 468 ? 13.462 -7.467 -17.968 1.00 77.25 468 VAL A O 1
ATOM 3515 N N . GLY A 1 469 ? 11.533 -7.576 -19.099 1.00 68.69 469 GLY A N 1
ATOM 3516 C CA . GLY A 1 469 ? 12.067 -7.075 -20.370 1.00 68.69 469 GLY A CA 1
ATOM 3517 C C . GLY A 1 469 ? 12.398 -5.575 -20.408 1.00 68.69 469 GLY A C 1
ATOM 3518 O O . GLY A 1 469 ? 12.923 -5.119 -21.422 1.00 68.69 469 GLY A O 1
ATOM 3519 N N . ALA A 1 470 ? 12.129 -4.802 -19.347 1.00 72.44 470 ALA A N 1
ATOM 3520 C CA . ALA A 1 470 ? 12.435 -3.367 -19.289 1.00 72.44 470 ALA A CA 1
ATOM 3521 C C . ALA A 1 470 ? 13.935 -3.067 -19.482 1.00 72.44 470 ALA A C 1
ATOM 3523 O O . ALA A 1 470 ? 14.293 -2.019 -20.015 1.00 72.44 470 ALA A O 1
ATOM 3524 N N . PHE A 1 471 ? 14.812 -4.010 -19.120 1.00 70.94 471 PHE A N 1
ATOM 3525 C CA . PHE A 1 471 ? 16.263 -3.903 -19.324 1.00 70.94 471 PHE A CA 1
ATOM 3526 C C . PHE A 1 471 ? 16.723 -4.284 -20.742 1.00 70.94 471 PHE A C 1
ATOM 3528 O O . PHE A 1 471 ? 17.864 -4.011 -21.106 1.00 70.94 471 PHE A O 1
ATOM 3535 N N . ASP A 1 472 ? 15.870 -4.939 -21.535 1.00 67.44 472 ASP A N 1
ATOM 3536 C CA . ASP A 1 472 ? 16.221 -5.482 -22.856 1.00 67.44 472 ASP A CA 1
ATOM 3537 C C . ASP A 1 472 ? 15.717 -4.623 -24.022 1.00 67.44 472 ASP A C 1
ATOM 3539 O O . ASP A 1 472 ? 16.112 -4.840 -25.172 1.00 67.44 472 ASP A O 1
ATOM 3543 N N . SER A 1 473 ? 14.829 -3.660 -23.770 1.00 54.06 473 SER A N 1
ATOM 3544 C CA . SER A 1 473 ? 14.269 -2.857 -24.850 1.00 54.06 473 SER A CA 1
ATOM 3545 C C . SER A 1 473 ? 15.265 -1.795 -25.326 1.00 54.06 473 SER A C 1
ATOM 3547 O O . SER A 1 473 ? 15.442 -0.760 -24.683 1.00 54.06 473 SER A O 1
ATOM 3549 N N . GLU A 1 474 ? 15.809 -1.963 -26.537 1.00 45.91 474 GLU A N 1
ATOM 3550 C CA . GLU A 1 474 ? 15.853 -0.807 -27.434 1.00 45.91 474 GLU A CA 1
ATOM 3551 C C . GLU A 1 474 ? 14.400 -0.361 -27.556 1.00 45.91 474 GLU A C 1
ATOM 3553 O O . GLU A 1 474 ? 13.565 -1.184 -27.936 1.00 45.91 474 GLU A O 1
ATOM 3558 N N . GLY A 1 475 ? 14.096 0.856 -27.092 1.00 43.66 475 GLY A N 1
ATOM 3559 C CA . GLY A 1 475 ? 12.733 1.326 -26.844 1.00 43.66 475 GLY A CA 1
ATOM 3560 C C . GLY A 1 475 ? 11.739 0.936 -27.935 1.00 43.66 475 GLY A C 1
ATOM 3561 O O . GLY A 1 475 ? 12.119 0.674 -29.069 1.00 43.66 475 GLY A O 1
ATOM 3562 N N . TYR A 1 476 ? 10.456 0.904 -27.576 1.00 39.41 476 TYR A N 1
ATOM 3563 C CA . TYR A 1 476 ? 9.336 0.440 -28.402 1.00 39.41 476 TYR A CA 1
ATOM 3564 C C . TYR A 1 476 ? 9.486 0.816 -29.922 1.00 39.41 476 TYR A C 1
ATOM 3566 O O . TYR A 1 476 ? 10.149 1.794 -30.275 1.00 39.41 476 TYR A O 1
ATOM 3574 N N . TYR A 1 477 ? 8.860 0.105 -30.873 1.00 40.12 477 TYR A N 1
ATOM 3575 C CA . TYR A 1 477 ? 8.878 0.429 -32.332 1.00 40.12 477 TYR A CA 1
ATOM 3576 C C . TYR A 1 477 ? 7.423 0.651 -32.886 1.00 40.12 477 TYR A C 1
ATOM 3578 O O . TYR A 1 477 ? 6.503 0.036 -32.361 1.00 40.12 477 TYR A O 1
ATOM 3586 N N . VAL A 1 478 ? 7.176 1.626 -33.814 1.00 48.78 478 VAL A N 1
ATOM 3587 C CA . VAL A 1 478 ? 5.897 2.421 -34.002 1.00 48.78 478 VAL A CA 1
ATOM 3588 C C . VAL A 1 478 ? 4.907 1.967 -35.087 1.00 48.78 478 VAL A C 1
ATOM 3590 O O . VAL A 1 478 ? 5.364 1.773 -36.206 1.00 48.78 478 VAL A O 1
ATOM 3593 N N . GLU A 1 479 ? 3.577 2.061 -34.830 1.00 52.56 479 GLU A N 1
ATOM 3594 C CA . GLU A 1 479 ? 2.485 2.183 -35.839 1.00 52.56 479 GLU A CA 1
ATOM 3595 C C . GLU A 1 479 ? 1.228 2.953 -35.314 1.00 52.56 479 GLU A C 1
ATOM 3597 O O . GLU A 1 479 ? 1.004 2.968 -34.105 1.00 52.56 479 GLU A O 1
ATOM 3602 N N . PRO A 1 480 ? 0.358 3.544 -36.176 1.00 57.75 480 PRO A N 1
ATOM 3603 C CA . PRO A 1 480 ? -0.878 4.264 -35.787 1.00 57.75 480 PRO A CA 1
ATOM 3604 C C . PRO A 1 480 ? -1.859 3.487 -34.895 1.00 57.75 480 PRO A C 1
ATOM 3606 O O . PRO A 1 480 ? -2.605 4.082 -34.123 1.00 57.75 480 PRO A O 1
ATOM 3609 N N . ILE A 1 481 ? -1.820 2.154 -34.954 1.00 64.94 481 ILE A N 1
ATOM 3610 C CA . ILE A 1 481 ? -2.628 1.256 -34.117 1.00 64.94 481 ILE A CA 1
ATOM 3611 C C . ILE A 1 481 ? -2.399 1.526 -32.617 1.00 64.94 481 ILE A C 1
ATOM 3613 O O . ILE A 1 481 ? -3.311 1.331 -31.814 1.00 64.94 481 ILE A O 1
ATOM 3617 N N . THR A 1 482 ? -1.225 2.032 -32.221 1.00 74.19 482 THR A N 1
ATOM 3618 C CA . THR A 1 482 ? -0.929 2.304 -30.807 1.00 74.19 482 THR A CA 1
ATOM 3619 C C . THR A 1 482 ? -1.621 3.556 -30.265 1.00 74.19 482 THR A C 1
ATOM 3621 O O . THR A 1 482 ? -1.910 3.607 -29.073 1.00 74.19 482 THR A O 1
ATOM 3624 N N . LEU A 1 483 ? -1.964 4.534 -31.118 1.00 75.44 483 LEU A N 1
ATOM 3625 C CA . LEU A 1 483 ? -2.775 5.695 -30.722 1.00 75.44 483 LEU A CA 1
ATOM 3626 C C . LEU A 1 483 ? -4.217 5.279 -30.409 1.00 75.44 483 LEU A C 1
ATOM 3628 O O . LEU A 1 483 ? -4.796 5.751 -29.434 1.00 75.44 483 LEU A O 1
ATOM 3632 N N . ASP A 1 484 ? -4.786 4.370 -31.205 1.00 81.88 484 ASP A N 1
ATOM 3633 C CA . ASP A 1 484 ? -6.121 3.827 -30.940 1.00 81.88 484 ASP A CA 1
ATOM 3634 C C . ASP A 1 484 ? -6.144 2.935 -29.696 1.00 81.88 484 ASP A C 1
ATOM 3636 O O . ASP A 1 484 ? -7.111 2.988 -28.938 1.00 81.88 484 ASP A O 1
ATOM 3640 N N . GLN A 1 485 ? -5.084 2.159 -29.448 1.00 84.31 485 GLN A N 1
ATOM 3641 C CA . GLN A 1 485 ? -4.967 1.374 -28.219 1.00 84.31 485 GLN A CA 1
ATOM 3642 C C . GLN A 1 485 ? -4.861 2.280 -26.984 1.00 84.31 485 GLN A C 1
ATOM 3644 O O . GLN A 1 485 ? -5.660 2.135 -26.064 1.00 84.31 485 GLN A O 1
ATOM 3649 N N . GLY A 1 486 ? -3.980 3.285 -27.006 1.00 84.44 486 GLY A N 1
ATOM 3650 C CA . GLY A 1 486 ? -3.892 4.265 -25.920 1.00 84.44 486 GLY A CA 1
ATOM 3651 C C . GLY A 1 486 ? -5.202 5.029 -25.699 1.00 84.44 486 GLY A C 1
ATOM 3652 O O . GLY A 1 486 ? -5.556 5.334 -24.563 1.00 84.44 486 GLY A O 1
ATOM 3653 N N . ALA A 1 487 ? -5.971 5.292 -26.764 1.00 87.31 487 ALA A N 1
ATOM 3654 C CA . ALA A 1 487 ? -7.307 5.865 -26.638 1.00 87.31 487 ALA A CA 1
ATOM 3655 C C . ALA A 1 487 ? -8.278 4.927 -25.906 1.00 87.31 487 ALA A C 1
ATOM 3657 O O . ALA A 1 487 ? -9.020 5.382 -25.039 1.00 87.31 487 ALA A O 1
ATOM 3658 N N . LEU A 1 488 ? -8.278 3.630 -26.239 1.00 91.50 488 LEU A N 1
ATOM 3659 C CA . LEU A 1 488 ? -9.101 2.626 -25.557 1.00 91.50 488 LEU A CA 1
ATOM 3660 C C . LEU A 1 488 ? -8.753 2.516 -24.073 1.00 91.50 488 LEU A C 1
ATOM 3662 O O . LEU A 1 488 ? -9.666 2.460 -23.253 1.00 91.50 488 LEU A O 1
ATOM 3666 N N . ASP A 1 489 ? -7.467 2.544 -23.733 1.00 91.88 489 ASP A N 1
ATOM 3667 C CA . ASP A 1 489 ? -7.012 2.495 -22.344 1.00 91.88 489 ASP A CA 1
ATOM 3668 C C . ASP A 1 489 ? -7.401 3.764 -21.570 1.00 91.88 489 ASP A C 1
ATOM 3670 O O . ASP A 1 489 ? -7.878 3.676 -20.439 1.00 91.88 489 ASP A O 1
ATOM 3674 N N . ALA A 1 490 ? -7.335 4.941 -22.201 1.00 90.38 490 ALA A N 1
ATOM 3675 C CA . ALA A 1 490 ? -7.830 6.183 -21.608 1.00 90.38 490 ALA A CA 1
ATOM 3676 C C . ALA A 1 490 ? -9.360 6.187 -21.399 1.00 90.38 490 ALA A C 1
ATOM 3678 O O . ALA A 1 490 ? -9.840 6.692 -20.382 1.00 90.38 490 ALA A O 1
ATOM 3679 N N . PHE A 1 491 ? -10.137 5.606 -22.322 1.00 94.75 491 PHE A N 1
ATOM 3680 C CA . PHE A 1 491 ? -11.586 5.438 -22.144 1.00 94.75 491 PHE A CA 1
ATOM 3681 C C . PHE A 1 491 ? -11.913 4.447 -21.022 1.00 94.75 491 PHE A C 1
ATOM 3683 O O . PHE A 1 491 ? -12.777 4.725 -20.195 1.00 94.75 491 PHE A O 1
ATOM 3690 N N . ALA A 1 492 ? -11.203 3.320 -20.954 1.00 95.38 492 ALA A N 1
ATOM 3691 C CA . ALA A 1 492 ? -11.378 2.341 -19.886 1.00 95.38 492 ALA A CA 1
ATOM 3692 C C . ALA A 1 492 ? -11.042 2.936 -18.509 1.00 95.38 492 ALA A C 1
ATOM 3694 O O . ALA A 1 492 ? -11.792 2.737 -17.553 1.00 95.38 492 ALA A O 1
ATOM 3695 N N . ALA A 1 493 ? -9.980 3.743 -18.426 1.00 95.12 493 ALA A N 1
ATOM 3696 C CA . ALA A 1 493 ? -9.648 4.502 -17.226 1.00 95.12 493 ALA A CA 1
ATOM 3697 C C . ALA A 1 493 ? -10.776 5.470 -16.831 1.00 95.12 493 ALA A C 1
ATOM 3699 O O . ALA A 1 493 ? -11.164 5.529 -15.665 1.00 95.12 493 ALA A O 1
ATOM 3700 N N . ALA A 1 494 ? -11.350 6.198 -17.796 1.00 96.19 494 ALA A N 1
ATOM 3701 C CA . ALA A 1 494 ? -12.481 7.093 -17.549 1.00 96.19 494 ALA A CA 1
ATOM 3702 C C . ALA A 1 494 ? -13.704 6.346 -16.986 1.00 96.19 494 ALA A C 1
ATOM 3704 O O . ALA A 1 494 ? -14.283 6.787 -15.989 1.00 96.19 494 ALA A O 1
ATOM 3705 N N . ASP A 1 495 ? -14.057 5.202 -17.578 1.00 97.69 495 ASP A N 1
ATOM 3706 C CA . ASP A 1 495 ? -15.151 4.343 -17.113 1.00 97.69 495 ASP A CA 1
ATOM 3707 C C . ASP A 1 495 ? -14.879 3.796 -15.701 1.00 97.69 495 ASP A C 1
ATOM 3709 O O . ASP A 1 495 ? -15.776 3.783 -14.853 1.00 97.69 495 ASP A O 1
ATOM 3713 N N . GLY A 1 496 ? -13.637 3.387 -15.420 1.00 97.12 496 GLY A N 1
ATOM 3714 C CA . GLY A 1 496 ? -13.200 2.929 -14.100 1.00 97.12 496 GLY A CA 1
ATOM 3715 C C . GLY A 1 496 ? -13.362 4.006 -13.026 1.00 97.12 496 GLY A C 1
ATOM 3716 O O . GLY A 1 496 ? -14.009 3.769 -12.000 1.00 97.12 496 GLY A O 1
ATOM 3717 N N . LEU A 1 497 ? -12.859 5.216 -13.293 1.00 97.62 497 LEU A N 1
ATOM 3718 C CA . LEU A 1 497 ? -12.968 6.369 -12.394 1.00 97.62 497 LEU A CA 1
ATOM 3719 C C . LEU A 1 497 ? -14.434 6.782 -12.156 1.00 97.62 497 LEU A C 1
ATOM 3721 O O . LEU A 1 497 ? -14.820 7.074 -11.019 1.00 97.62 497 LEU A O 1
ATOM 3725 N N . ASP A 1 498 ? -15.283 6.770 -13.191 1.00 97.81 498 ASP A N 1
ATOM 3726 C CA . ASP A 1 498 ? -16.713 7.077 -13.038 1.00 97.81 498 ASP A CA 1
ATOM 3727 C C . ASP A 1 498 ? -17.461 5.989 -12.250 1.00 97.81 498 ASP A C 1
ATOM 3729 O O . ASP A 1 498 ? -18.325 6.290 -11.419 1.00 97.81 498 ASP A O 1
ATOM 3733 N N . ALA A 1 499 ? -17.092 4.721 -12.444 1.00 97.69 499 ALA A N 1
ATOM 3734 C CA . ALA A 1 499 ? -17.661 3.610 -11.694 1.00 97.69 499 ALA A CA 1
ATOM 3735 C C . ALA A 1 499 ? -17.329 3.703 -10.195 1.00 97.69 499 ALA A C 1
ATOM 3737 O O . ALA A 1 499 ? -18.209 3.446 -9.366 1.00 97.69 499 ALA A O 1
ATOM 3738 N N . VAL A 1 500 ? -16.103 4.109 -9.837 1.00 97.50 500 VAL A N 1
ATOM 3739 C CA . VAL A 1 500 ? -15.727 4.395 -8.440 1.00 97.50 500 VAL A CA 1
ATOM 3740 C C . VAL A 1 500 ? -16.576 5.537 -7.887 1.00 97.50 500 VAL A C 1
ATOM 3742 O O . VAL A 1 500 ? -17.236 5.377 -6.859 1.00 97.50 500 VAL A O 1
ATOM 3745 N N . ARG A 1 501 ? -16.665 6.666 -8.604 1.00 97.31 501 ARG A N 1
ATOM 3746 C CA . ARG A 1 501 ? -17.494 7.820 -8.206 1.00 97.31 501 ARG A CA 1
ATOM 3747 C C . ARG A 1 501 ? -18.941 7.421 -7.899 1.00 97.31 501 ARG A C 1
ATOM 3749 O O . ARG A 1 501 ? -19.529 7.883 -6.914 1.00 97.31 501 ARG A O 1
ATOM 3756 N N . ALA A 1 502 ? -19.528 6.572 -8.743 1.00 96.50 502 ALA A N 1
ATOM 3757 C CA . ALA A 1 502 ? -20.887 6.079 -8.564 1.00 96.50 502 ALA A CA 1
ATOM 3758 C C . ALA A 1 502 ? -21.026 5.202 -7.308 1.00 96.50 502 ALA A C 1
ATOM 3760 O O . ALA A 1 502 ? -21.994 5.367 -6.564 1.00 96.50 502 ALA A O 1
ATOM 3761 N N . ARG A 1 503 ? -20.057 4.321 -7.026 1.00 96.31 503 ARG A N 1
ATOM 3762 C CA . ARG A 1 503 ? -20.050 3.491 -5.808 1.00 96.31 503 ARG A CA 1
ATOM 3763 C C . ARG A 1 503 ? -19.884 4.327 -4.542 1.00 96.31 503 ARG A C 1
ATOM 3765 O O . ARG A 1 503 ? -20.657 4.142 -3.603 1.00 96.31 503 ARG A O 1
ATOM 3772 N N . LEU A 1 504 ? -19.001 5.329 -4.554 1.00 96.38 504 LEU A N 1
ATOM 3773 C CA . LEU A 1 504 ? -18.824 6.260 -3.432 1.00 96.38 504 LEU A CA 1
ATOM 3774 C C . LEU A 1 504 ? -20.104 7.032 -3.078 1.00 96.38 504 LEU A C 1
ATOM 3776 O O . LEU A 1 504 ? -20.250 7.490 -1.950 1.00 96.38 504 LEU A O 1
ATOM 3780 N N . SER A 1 505 ? -21.055 7.194 -4.005 1.00 92.44 505 SER A N 1
ATOM 3781 C CA . SER A 1 505 ? -22.351 7.837 -3.714 1.00 92.44 50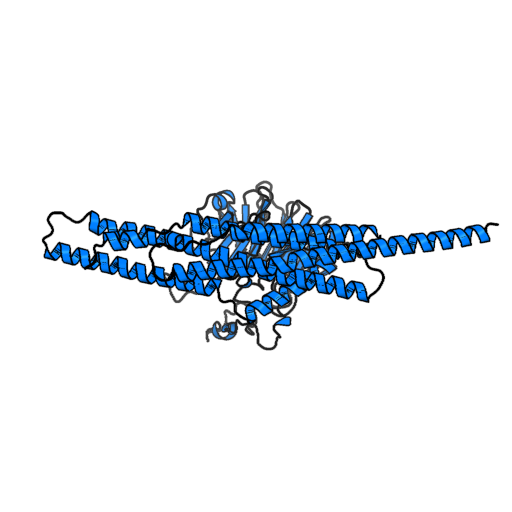5 SER A CA 1
ATOM 3782 C C . SER A 1 505 ? -23.251 6.993 -2.800 1.00 92.44 505 SER A C 1
ATOM 3784 O O . SER A 1 505 ? -24.194 7.523 -2.217 1.00 92.44 505 SER A O 1
ATOM 3786 N N . GLY A 1 506 ? -22.977 5.690 -2.683 1.00 90.06 506 GLY A N 1
ATOM 3787 C CA . GLY A 1 506 ? -23.668 4.781 -1.769 1.00 90.06 506 GLY A CA 1
ATOM 3788 C C . GLY A 1 506 ? -23.042 4.695 -0.375 1.00 90.06 506 GLY A C 1
ATOM 3789 O O . GLY A 1 506 ? -23.659 4.110 0.513 1.00 90.06 506 GLY A O 1
ATOM 3790 N N . LEU A 1 507 ? -21.848 5.262 -0.180 1.00 95.00 507 LEU A N 1
ATOM 3791 C CA . LEU A 1 507 ? -21.111 5.190 1.078 1.00 95.00 507 LEU A CA 1
ATOM 3792 C C . LEU A 1 507 ? -21.375 6.424 1.948 1.00 95.00 507 LEU A C 1
ATOM 3794 O O . LEU A 1 507 ? -21.448 7.553 1.461 1.00 95.00 507 LEU A O 1
ATOM 3798 N N . HIS A 1 508 ? -21.530 6.178 3.245 1.00 94.88 508 HIS A N 1
ATOM 3799 C CA . HIS A 1 508 ? -21.771 7.171 4.287 1.00 94.88 508 HIS A CA 1
ATOM 3800 C C . HIS A 1 508 ? -21.408 6.549 5.638 1.00 94.88 508 HIS A C 1
ATOM 3802 O O . HIS A 1 508 ? -21.613 5.346 5.832 1.00 94.88 508 HIS A O 1
ATOM 3808 N N . LEU A 1 509 ? -20.933 7.362 6.582 1.00 95.81 509 LEU A N 1
ATOM 3809 C CA . LEU A 1 509 ? -20.744 6.956 7.974 1.00 95.81 509 LEU A CA 1
ATOM 3810 C C . LEU A 1 509 ? -21.853 7.547 8.856 1.00 95.81 509 LEU A C 1
ATOM 3812 O O . LEU A 1 509 ? -21.708 8.674 9.323 1.00 95.81 509 LEU A O 1
ATOM 3816 N N . PRO A 1 510 ? -22.941 6.815 9.165 1.00 95.19 510 PRO A N 1
ATOM 3817 C CA . PRO A 1 510 ? -23.916 7.281 10.142 1.00 95.19 510 PRO A CA 1
ATOM 3818 C C . PRO A 1 510 ? -23.287 7.408 11.532 1.00 95.19 510 PRO A C 1
ATOM 3820 O O . PRO A 1 510 ? -22.740 6.430 12.048 1.00 95.19 510 PRO A O 1
ATOM 3823 N N . ALA A 1 511 ? -23.471 8.551 12.199 1.00 94.75 511 ALA A N 1
ATOM 3824 C CA . ALA A 1 511 ? -22.996 8.770 13.572 1.00 94.75 511 ALA A CA 1
ATOM 3825 C C . ALA A 1 511 ? -23.455 7.676 14.557 1.00 94.75 511 ALA A C 1
ATOM 3827 O O . ALA A 1 511 ? -22.734 7.316 15.483 1.00 94.75 511 ALA A O 1
ATOM 3828 N N . SER A 1 512 ? -24.614 7.049 14.313 1.00 91.06 512 SER A N 1
ATOM 3829 C CA . SER A 1 512 ? -25.108 5.922 15.115 1.00 91.06 512 SER A CA 1
ATOM 3830 C C . SER A 1 512 ? -24.191 4.690 15.121 1.00 91.06 512 SER A C 1
ATOM 3832 O O . SER A 1 512 ? -24.333 3.844 16.000 1.00 91.06 512 SER A O 1
ATOM 3834 N N . LEU A 1 513 ? -23.280 4.546 14.150 1.00 93.00 513 LEU A N 1
ATOM 3835 C CA . LEU A 1 513 ? -22.291 3.460 14.131 1.00 93.00 513 LEU A CA 1
ATOM 3836 C C . LEU A 1 513 ? -21.130 3.702 15.109 1.00 93.00 513 LEU A C 1
ATOM 3838 O O . LEU A 1 513 ? -20.437 2.751 15.462 1.00 93.00 513 LEU A O 1
ATOM 3842 N N . LEU A 1 514 ? -20.956 4.938 15.585 1.00 92.88 514 LEU A N 1
ATOM 3843 C CA . LEU A 1 514 ? -19.900 5.367 16.511 1.00 92.88 514 LEU A CA 1
ATOM 3844 C C . LEU A 1 514 ? -20.377 5.401 17.977 1.00 92.88 514 LEU A C 1
ATOM 3846 O O . LEU A 1 514 ? -19.665 5.861 18.863 1.00 92.88 514 LEU A O 1
ATOM 3850 N N . GLY A 1 515 ? -21.601 4.938 18.245 1.00 86.31 515 GLY A N 1
ATOM 3851 C CA . GLY A 1 515 ? -22.209 4.978 19.574 1.00 86.31 515 GLY A CA 1
ATOM 3852 C C . GLY A 1 515 ? -22.735 6.362 19.974 1.00 86.31 515 GLY A C 1
ATOM 3853 O O . GLY A 1 515 ? -22.715 7.318 19.207 1.00 86.31 515 GLY A O 1
ATOM 3854 N N . GLU A 1 516 ? -23.257 6.475 21.197 1.00 90.44 516 GLU A N 1
ATOM 3855 C CA . GLU A 1 516 ? -23.832 7.732 21.710 1.00 90.44 516 GLU A CA 1
ATOM 3856 C C . GLU A 1 516 ? -22.787 8.548 22.491 1.00 90.44 516 GLU A C 1
ATOM 3858 O O . GLU A 1 516 ? -23.003 8.895 23.664 1.00 90.44 516 GLU A O 1
ATOM 3863 N N . VAL A 1 517 ? -21.646 8.818 21.852 1.00 90.69 517 VAL A N 1
ATOM 3864 C CA . VAL A 1 517 ? -20.468 9.484 22.435 1.00 90.69 517 VAL A CA 1
ATOM 3865 C C . VAL A 1 517 ? -20.232 10.853 21.782 1.00 90.69 517 VAL A C 1
ATOM 3867 O O . VAL A 1 517 ? -20.661 11.098 20.659 1.00 90.69 517 VAL A O 1
ATOM 3870 N N . GLY A 1 518 ? -19.616 11.792 22.509 1.00 93.81 518 GLY A N 1
ATOM 3871 C CA . GLY A 1 518 ? -19.286 13.107 21.940 1.00 93.81 518 GLY A CA 1
ATOM 3872 C C . GLY A 1 518 ? -18.230 12.970 20.842 1.00 93.81 518 GLY A C 1
ATOM 3873 O O . GLY A 1 518 ? -17.312 12.175 21.008 1.00 93.81 518 GLY A O 1
ATOM 3874 N N . GLY A 1 519 ? -18.356 13.722 19.745 1.00 94.00 519 GLY A N 1
ATOM 3875 C CA . GLY A 1 519 ? -17.467 13.606 18.582 1.00 94.00 519 GLY A CA 1
ATOM 3876 C C . GLY A 1 519 ? -18.013 12.724 17.451 1.00 94.00 519 GLY A C 1
ATOM 3877 O O . GLY A 1 519 ? -17.461 12.749 16.354 1.00 94.00 519 GLY A O 1
ATOM 3878 N N . ALA A 1 520 ? -19.081 11.950 17.688 1.00 95.56 520 ALA A N 1
ATOM 3879 C CA . ALA A 1 520 ? -19.637 11.030 16.693 1.00 95.56 520 ALA A CA 1
ATOM 3880 C C . ALA A 1 520 ? -20.222 11.754 15.468 1.00 95.56 520 ALA A C 1
ATOM 3882 O O . ALA A 1 520 ? -19.945 11.367 14.334 1.00 95.56 520 ALA A O 1
ATOM 3883 N N . ASP A 1 521 ? -20.997 12.820 15.686 1.00 97.00 521 ASP A N 1
ATOM 3884 C CA . ASP A 1 521 ? -21.575 13.619 14.598 1.00 97.00 521 ASP A CA 1
ATOM 3885 C C . ASP A 1 521 ? -20.476 14.355 13.819 1.00 97.00 521 ASP A C 1
ATOM 3887 O O . ASP A 1 521 ? -20.526 14.454 12.593 1.00 97.00 521 ASP A O 1
ATOM 3891 N N . GLU A 1 522 ? -19.449 14.842 14.517 1.00 97.56 522 GLU A N 1
ATOM 3892 C CA . GLU A 1 522 ? -18.331 15.551 13.908 1.00 97.56 522 GLU A CA 1
ATOM 3893 C C . GLU A 1 522 ? -17.444 14.632 13.058 1.00 97.56 522 GLU A C 1
ATOM 3895 O O . GLU A 1 522 ? -17.033 15.036 11.970 1.00 97.56 522 GLU A O 1
ATOM 3900 N N . LEU A 1 523 ? -17.163 13.406 13.517 1.00 97.81 523 LEU A N 1
ATOM 3901 C CA . LEU A 1 523 ? -16.441 12.408 12.721 1.00 97.81 523 LEU A CA 1
ATOM 3902 C C . LEU A 1 523 ? -17.281 11.932 11.527 1.00 97.81 523 LEU A C 1
ATOM 3904 O O . LEU A 1 523 ? -16.766 11.843 10.416 1.00 97.81 523 LEU A O 1
ATOM 3908 N N . SER A 1 524 ? -18.575 11.675 11.737 1.00 97.94 524 SER A N 1
ATOM 3909 C CA . SER A 1 524 ? -19.523 11.321 10.670 1.00 97.94 524 SER A CA 1
ATOM 3910 C C . SER A 1 524 ? -19.512 12.362 9.543 1.00 97.94 524 SER A C 1
ATOM 3912 O O . SER A 1 524 ? -19.275 12.020 8.385 1.00 97.94 524 SER A O 1
ATOM 3914 N N . ALA A 1 525 ? -19.651 13.645 9.888 1.00 97.75 525 ALA A N 1
ATOM 3915 C CA . ALA A 1 525 ? -19.611 14.737 8.919 1.00 97.75 525 ALA A CA 1
ATOM 3916 C C . ALA A 1 525 ? -18.244 14.885 8.226 1.00 97.75 525 ALA A C 1
ATOM 3918 O O . ALA A 1 525 ? -18.190 15.234 7.047 1.00 97.75 525 ALA A O 1
ATOM 3919 N N . ALA A 1 526 ? -17.142 14.630 8.938 1.00 97.69 526 ALA A N 1
ATOM 3920 C CA . ALA A 1 526 ? -15.795 14.673 8.374 1.00 97.69 526 ALA A CA 1
ATOM 3921 C C . ALA A 1 526 ? -15.570 13.589 7.312 1.00 97.69 526 ALA A C 1
ATOM 3923 O O . ALA A 1 526 ? -15.080 13.895 6.226 1.00 97.69 526 ALA A O 1
ATOM 3924 N N . VAL A 1 527 ? -15.978 12.349 7.596 1.00 97.62 527 VAL A N 1
ATOM 3925 C CA . VAL A 1 527 ? -15.894 11.244 6.630 1.00 97.62 527 VAL A CA 1
ATOM 3926 C C . VAL A 1 527 ? -16.761 11.538 5.410 1.00 97.62 527 VAL A C 1
ATOM 3928 O O . VAL A 1 527 ? -16.292 11.411 4.283 1.00 97.62 527 VAL A O 1
ATOM 3931 N N . ASP A 1 528 ? -17.986 12.028 5.598 1.00 96.44 528 ASP A N 1
ATOM 3932 C CA . ASP A 1 528 ? -18.855 12.393 4.475 1.00 96.44 528 ASP A CA 1
ATOM 3933 C C . ASP A 1 528 ? -18.279 13.501 3.594 1.00 96.44 528 ASP A C 1
ATOM 3935 O O . ASP A 1 528 ? -18.415 13.454 2.369 1.00 96.44 528 ASP A O 1
ATOM 3939 N N . ALA A 1 529 ? -17.631 14.494 4.204 1.00 96.38 529 ALA A N 1
ATOM 3940 C CA . ALA A 1 529 ? -16.950 15.553 3.475 1.00 96.38 529 ALA A CA 1
ATOM 3941 C C . ALA A 1 529 ? -15.759 15.008 2.671 1.00 96.38 529 ALA A C 1
ATOM 3943 O O . ALA A 1 529 ? -15.577 15.410 1.520 1.00 96.38 529 ALA A O 1
ATOM 3944 N N . ALA A 1 530 ? -14.992 14.065 3.230 1.00 95.12 530 ALA A N 1
ATOM 3945 C CA . ALA A 1 530 ? -13.906 13.393 2.517 1.00 95.12 530 ALA A CA 1
ATOM 3946 C C . ALA A 1 530 ? -14.431 12.593 1.309 1.00 95.12 530 ALA A C 1
ATOM 3948 O O . ALA A 1 530 ? -13.905 12.731 0.202 1.00 95.12 530 ALA A O 1
ATOM 3949 N N . LEU A 1 531 ? -15.526 11.841 1.484 1.00 96.88 531 LEU A N 1
ATOM 3950 C CA . LEU A 1 531 ? -16.184 11.111 0.395 1.00 96.88 531 LEU A CA 1
ATOM 3951 C C . LEU A 1 531 ? -16.714 12.053 -0.690 1.00 96.88 531 LEU A C 1
ATOM 3953 O O . LEU A 1 531 ? -16.559 11.774 -1.877 1.00 96.88 531 LEU A O 1
ATOM 3957 N N . GLU A 1 532 ? -17.322 13.179 -0.312 1.00 96.00 532 GLU A N 1
ATOM 3958 C CA . GLU A 1 532 ? -17.801 14.170 -1.278 1.00 96.00 532 GLU A CA 1
ATOM 3959 C C . GLU A 1 532 ? -16.656 14.836 -2.046 1.00 96.00 532 GLU A C 1
ATOM 3961 O O . GLU A 1 532 ? -16.769 15.030 -3.257 1.00 96.00 532 GLU A O 1
ATOM 3966 N N . SER A 1 533 ? -15.542 15.133 -1.375 1.00 95.38 533 SER A N 1
ATOM 3967 C CA . SER A 1 533 ? -14.339 15.659 -2.023 1.00 95.38 533 SER A CA 1
ATOM 3968 C C . SER A 1 533 ? -13.819 14.686 -3.086 1.00 95.38 533 SER A C 1
ATOM 3970 O O . SER A 1 533 ? -13.694 15.057 -4.254 1.00 95.38 533 SER A O 1
ATOM 3972 N N . ALA A 1 534 ? -13.658 13.405 -2.728 1.00 96.50 534 ALA A N 1
ATOM 3973 C CA . ALA A 1 534 ? -13.236 12.364 -3.665 1.00 96.50 534 ALA A CA 1
ATOM 3974 C C . ALA A 1 534 ? -14.211 12.212 -4.847 1.00 96.50 534 ALA A C 1
ATOM 3976 O O . ALA A 1 534 ? -13.793 12.144 -6.003 1.00 96.50 534 ALA A O 1
ATOM 3977 N N . ARG A 1 535 ? -15.530 12.234 -4.596 1.00 97.25 535 ARG A N 1
ATOM 3978 C CA . ARG A 1 535 ? -16.546 12.212 -5.665 1.00 97.25 535 ARG A CA 1
ATOM 3979 C C . ARG A 1 535 ? -16.431 13.413 -6.604 1.00 97.25 535 ARG A C 1
ATOM 3981 O O . ARG A 1 535 ? -16.570 13.248 -7.817 1.00 97.25 535 ARG A O 1
ATOM 3988 N N . SER A 1 536 ? -16.207 14.606 -6.056 1.00 96.81 536 SER A N 1
ATOM 3989 C CA . SER A 1 536 ? -16.052 15.853 -6.812 1.00 96.81 536 SER A CA 1
ATOM 3990 C C . SER A 1 536 ? -14.804 15.834 -7.692 1.00 96.81 536 SER A C 1
ATOM 3992 O O . SER A 1 536 ? -14.850 16.287 -8.839 1.00 96.81 536 SER A O 1
ATOM 3994 N N . ASP A 1 537 ? -13.707 15.271 -7.191 1.00 96.19 537 ASP A N 1
ATOM 3995 C CA . ASP A 1 537 ? -12.473 15.116 -7.955 1.00 96.19 537 ASP A CA 1
ATOM 3996 C C . ASP A 1 537 ? -12.655 14.091 -9.078 1.00 96.19 537 ASP A C 1
ATOM 3998 O O . ASP A 1 537 ? -12.446 14.425 -10.246 1.00 96.19 537 ASP A O 1
ATOM 4002 N N . LEU A 1 538 ? -13.204 12.908 -8.787 1.00 97.12 538 LEU A N 1
ATOM 4003 C CA . LEU A 1 538 ? -13.502 11.894 -9.808 1.00 97.12 538 LEU A CA 1
ATOM 4004 C C . LEU A 1 538 ? -14.468 12.400 -10.893 1.00 97.12 538 LEU A C 1
ATOM 4006 O O . LEU A 1 538 ? -14.298 12.079 -12.069 1.00 97.12 538 LEU A O 1
ATOM 4010 N N . ALA A 1 539 ? -15.436 13.253 -10.536 1.00 96.38 539 ALA A N 1
ATOM 4011 C CA . ALA A 1 539 ? -16.348 13.886 -11.495 1.00 96.38 539 ALA A CA 1
ATOM 4012 C C . ALA A 1 539 ? -15.633 14.795 -12.513 1.00 96.38 539 ALA A C 1
ATOM 4014 O O . ALA A 1 539 ? -16.178 15.065 -13.585 1.00 96.38 539 ALA A O 1
ATOM 4015 N N . LYS A 1 540 ? -14.429 15.282 -12.191 1.00 94.88 540 LYS A N 1
ATOM 4016 C CA . LYS A 1 540 ? -13.578 16.069 -13.096 1.00 94.88 540 LYS A CA 1
ATOM 4017 C C . LYS A 1 540 ? -12.573 15.181 -13.831 1.00 94.88 540 LYS A C 1
ATOM 4019 O O . LYS A 1 540 ? -12.318 15.423 -15.013 1.00 94.88 540 LYS A O 1
ATOM 4024 N N . LEU A 1 541 ? -12.025 14.178 -13.141 1.00 94.75 541 LEU A N 1
ATOM 4025 C CA . LEU A 1 541 ? -10.971 13.294 -13.641 1.00 94.75 541 LEU A CA 1
ATOM 4026 C C . LEU A 1 541 ? -11.474 12.343 -14.729 1.00 94.75 541 LEU A C 1
ATOM 4028 O O . LEU A 1 541 ? -10.860 12.285 -15.792 1.00 94.75 541 LEU A O 1
ATOM 4032 N N . ALA A 1 542 ? -12.623 11.687 -14.532 1.00 95.00 542 ALA A N 1
ATOM 4033 C CA . ALA A 1 542 ? -13.169 10.764 -15.530 1.00 95.00 542 ALA A CA 1
ATOM 4034 C C . ALA A 1 542 ? -13.405 11.451 -16.898 1.00 95.00 542 ALA A C 1
ATOM 4036 O O . ALA A 1 542 ? -12.855 10.992 -17.900 1.00 95.00 542 ALA A O 1
ATOM 4037 N N . PRO A 1 543 ? -14.074 12.623 -16.984 1.00 92.75 543 PRO A N 1
ATOM 4038 C CA . PRO A 1 543 ? -14.181 13.348 -18.252 1.00 92.75 543 PRO A CA 1
ATOM 4039 C C . PRO A 1 543 ? -12.847 13.850 -18.820 1.00 92.75 543 PRO A C 1
ATOM 4041 O O . PRO A 1 543 ? -12.768 14.145 -20.010 1.00 92.75 543 PRO A O 1
ATOM 4044 N N . ALA A 1 544 ? -11.816 14.049 -17.992 1.00 90.00 544 ALA A N 1
ATOM 4045 C CA . ALA A 1 544 ? -10.495 14.448 -18.475 1.00 90.00 544 ALA A CA 1
ATOM 4046 C C . ALA A 1 544 ? -9.771 13.281 -19.162 1.00 90.00 544 ALA A C 1
ATOM 4048 O O . ALA A 1 544 ? -9.213 13.485 -20.240 1.00 90.00 544 ALA A O 1
ATOM 4049 N N . ALA A 1 545 ? -9.851 12.075 -18.592 1.00 90.00 545 ALA A N 1
ATOM 4050 C CA . ALA A 1 545 ? -9.365 10.849 -19.222 1.00 90.00 545 ALA A CA 1
ATOM 4051 C C . ALA A 1 545 ? -10.114 10.545 -20.537 1.00 90.00 545 ALA A C 1
ATOM 4053 O O . ALA A 1 545 ? -9.482 10.288 -21.559 1.00 90.00 545 ALA A O 1
ATOM 4054 N N . ASP A 1 546 ? -11.441 10.706 -20.563 1.00 91.19 546 ASP A N 1
ATOM 4055 C CA . ASP A 1 546 ? -12.252 10.519 -21.778 1.00 91.19 546 ASP A CA 1
ATOM 4056 C C . ASP A 1 546 ? -11.885 11.508 -22.904 1.00 91.19 546 ASP A C 1
ATOM 4058 O O . ASP A 1 546 ? -11.723 11.131 -24.070 1.00 91.19 546 ASP A O 1
ATOM 4062 N N . ARG A 1 547 ? -11.675 12.790 -22.565 1.00 87.31 547 ARG A N 1
ATOM 4063 C CA . ARG A 1 547 ? -11.202 13.790 -23.540 1.00 87.31 547 ARG A CA 1
ATOM 4064 C C . ARG A 1 547 ? -9.842 13.422 -24.120 1.00 87.31 547 ARG A C 1
ATOM 4066 O O . ARG A 1 547 ? -9.653 13.554 -25.324 1.00 87.31 547 ARG A O 1
ATOM 4073 N N . MET A 1 548 ? -8.929 12.927 -23.291 1.00 86.75 548 MET A N 1
ATOM 4074 C CA . MET A 1 548 ? -7.618 12.461 -23.738 1.00 86.75 548 MET A CA 1
ATOM 4075 C C . MET A 1 548 ? -7.738 11.262 -24.689 1.00 86.75 548 MET A C 1
ATOM 4077 O O . MET A 1 548 ? -7.121 11.272 -25.752 1.00 86.75 548 MET A O 1
ATOM 4081 N N . GLY A 1 549 ? -8.602 10.287 -24.389 1.00 85.94 549 GLY A N 1
ATOM 4082 C CA . GLY A 1 549 ? -8.908 9.197 -25.322 1.00 85.94 549 GLY A CA 1
ATOM 4083 C C . GLY A 1 549 ? -9.469 9.702 -26.658 1.00 85.94 549 GLY A C 1
ATOM 4084 O O . GLY A 1 549 ? -9.063 9.255 -27.733 1.00 85.94 549 GLY A O 1
ATOM 4085 N N . SER A 1 550 ? -10.351 10.704 -26.616 1.00 86.00 550 SER A N 1
ATOM 4086 C CA . SER A 1 550 ? -10.895 11.345 -27.820 1.00 86.00 550 SER A CA 1
ATOM 4087 C C . SER A 1 550 ? -9.817 12.049 -28.652 1.00 86.00 550 SER A C 1
ATOM 4089 O O . SER A 1 550 ? -9.827 11.939 -29.879 1.00 86.00 550 SER A O 1
ATOM 4091 N N . GLU A 1 551 ? -8.875 12.741 -28.008 1.00 82.50 551 GLU A N 1
ATOM 4092 C CA . GLU A 1 551 ? -7.746 13.412 -28.666 1.00 82.50 551 GLU A CA 1
ATOM 4093 C C . GLU A 1 551 ? -6.772 12.411 -29.302 1.00 82.50 551 GLU A C 1
ATOM 4095 O O . GLU A 1 551 ? -6.356 12.605 -30.448 1.00 82.50 551 GLU A O 1
ATOM 4100 N N . LEU A 1 552 ? -6.465 11.306 -28.614 1.00 81.62 552 LEU A N 1
ATOM 4101 C CA . LEU A 1 552 ? -5.639 10.215 -29.142 1.00 81.62 552 LEU A CA 1
ATOM 4102 C C . LEU A 1 552 ? -6.271 9.582 -30.389 1.00 81.62 552 LEU A C 1
ATOM 4104 O O . LEU A 1 552 ? -5.616 9.449 -31.424 1.00 81.62 552 LEU A O 1
ATOM 4108 N N . ARG A 1 553 ? -7.572 9.276 -30.337 1.00 84.75 553 ARG A N 1
ATOM 4109 C CA . ARG A 1 553 ? -8.315 8.706 -31.472 1.00 84.75 553 ARG A CA 1
ATOM 4110 C C . ARG A 1 553 ? -8.442 9.679 -32.648 1.00 84.75 553 ARG A C 1
ATOM 4112 O O . ARG A 1 553 ? -8.318 9.271 -33.807 1.00 84.75 553 ARG A O 1
ATOM 4119 N N . ALA A 1 554 ? -8.690 10.961 -32.377 1.00 78.88 554 ALA A N 1
ATOM 4120 C CA . ALA A 1 554 ? -8.710 11.992 -33.415 1.00 78.88 554 ALA A CA 1
ATOM 4121 C C . ALA A 1 554 ? -7.340 12.089 -34.104 1.00 78.88 554 ALA A C 1
ATOM 4123 O O . ALA A 1 554 ? -7.261 12.069 -35.331 1.00 78.88 554 ALA A O 1
ATOM 4124 N N . THR A 1 555 ? -6.265 12.066 -33.313 1.00 74.94 555 THR A N 1
ATOM 4125 C CA . THR A 1 555 ? -4.886 12.076 -33.811 1.00 74.94 555 THR A CA 1
ATOM 4126 C C . THR A 1 555 ? -4.576 10.835 -34.659 1.00 74.94 555 THR A C 1
ATOM 4128 O O . THR A 1 555 ? -4.033 10.974 -35.755 1.00 74.94 555 THR A O 1
ATOM 4131 N N . SER A 1 556 ? -4.978 9.631 -34.225 1.00 75.94 556 SER A N 1
ATOM 4132 C CA . SER A 1 556 ? -4.863 8.391 -35.025 1.00 75.94 556 SER A CA 1
ATOM 4133 C C . SER A 1 556 ? -5.543 8.525 -36.395 1.00 75.94 556 SER A C 1
ATOM 4135 O O . SER A 1 556 ? -4.981 8.166 -37.439 1.00 75.94 556 SER A O 1
ATOM 4137 N N . SER A 1 557 ? -6.748 9.102 -36.404 1.00 76.00 557 SER A N 1
ATOM 4138 C CA . SER A 1 557 ? -7.544 9.302 -37.619 1.00 76.00 557 SER A CA 1
ATOM 4139 C C . SER A 1 557 ? -6.873 10.276 -38.591 1.00 76.00 557 SER A C 1
ATOM 4141 O O . SER A 1 557 ? -6.845 10.015 -39.797 1.00 76.00 557 SER A O 1
ATOM 4143 N N . ASP A 1 558 ? -6.290 11.362 -38.078 1.00 72.31 558 ASP A N 1
ATOM 4144 C CA . ASP A 1 558 ? -5.570 12.355 -38.879 1.00 72.31 558 ASP A CA 1
ATOM 4145 C C . ASP A 1 558 ? -4.307 11.763 -39.524 1.00 72.31 558 ASP A C 1
ATOM 4147 O O . ASP A 1 558 ? -4.072 11.979 -40.718 1.00 72.31 558 ASP A O 1
ATOM 4151 N N . TYR A 1 559 ? -3.531 10.955 -38.788 1.00 67.88 559 TYR A N 1
ATOM 4152 C CA . TYR A 1 559 ? -2.384 10.232 -39.358 1.00 67.88 559 TYR A CA 1
ATOM 4153 C C . TYR A 1 559 ? -2.817 9.234 -40.425 1.00 67.88 559 TYR A C 1
ATOM 4155 O O . TYR A 1 559 ? -2.266 9.238 -41.524 1.00 67.88 559 TYR A O 1
ATOM 4163 N N . SER A 1 560 ? -3.849 8.435 -40.150 1.00 67.88 560 SER A N 1
ATOM 4164 C CA . SER A 1 560 ? -4.381 7.473 -41.118 1.00 67.88 560 SER A CA 1
ATOM 4165 C C . SER A 1 560 ? -4.826 8.164 -42.414 1.00 67.88 560 SER A C 1
ATOM 4167 O O . SER A 1 560 ? -4.542 7.689 -43.516 1.00 67.88 560 SER A O 1
ATOM 4169 N N . ALA A 1 561 ? -5.478 9.327 -42.311 1.00 65.62 561 ALA A N 1
ATOM 4170 C CA . ALA A 1 561 ? -5.868 10.130 -43.467 1.00 65.62 561 ALA A CA 1
ATOM 4171 C C . ALA A 1 561 ? -4.655 10.702 -44.230 1.00 65.62 561 ALA A C 1
ATOM 4173 O O . ALA A 1 561 ? -4.638 10.675 -45.467 1.00 65.62 561 ALA A O 1
ATOM 4174 N N . ALA A 1 562 ? -3.635 11.190 -43.517 1.00 61.78 562 ALA A N 1
ATOM 4175 C CA . ALA A 1 562 ? -2.404 11.716 -44.106 1.00 61.78 562 ALA A CA 1
ATOM 4176 C C . ALA A 1 562 ? -1.565 10.629 -44.805 1.00 61.78 562 ALA A C 1
ATOM 4178 O O . ALA A 1 562 ? -1.042 10.867 -45.901 1.00 61.78 562 ALA A O 1
ATOM 4179 N N . ASP A 1 563 ? -1.488 9.428 -44.231 1.00 60.25 563 ASP A N 1
ATOM 4180 C CA . ASP A 1 563 ? -0.777 8.279 -44.799 1.00 60.25 563 ASP A CA 1
ATOM 4181 C C . ASP A 1 563 ? -1.476 7.752 -46.054 1.00 60.25 563 ASP A C 1
ATOM 4183 O O . ASP A 1 563 ? -0.821 7.503 -47.069 1.00 60.25 563 ASP A O 1
ATOM 4187 N N . ILE A 1 564 ? -2.813 7.675 -46.052 1.00 57.78 564 ILE A N 1
ATOM 4188 C CA . ILE A 1 564 ? -3.594 7.328 -47.250 1.00 57.78 564 ILE A CA 1
ATOM 4189 C C . ILE A 1 564 ? -3.352 8.355 -48.366 1.00 57.78 564 ILE A C 1
ATOM 4191 O O . ILE A 1 564 ? -3.122 7.975 -49.519 1.00 57.78 564 ILE A O 1
ATOM 4195 N N . ALA A 1 565 ? -3.370 9.652 -48.044 1.00 54.72 565 ALA A N 1
ATOM 4196 C CA . ALA A 1 565 ? -3.125 10.714 -49.017 1.00 54.72 565 ALA A CA 1
ATOM 4197 C C . ALA A 1 565 ? -1.696 10.658 -49.587 1.00 54.72 565 ALA A C 1
ATOM 4199 O O . ALA A 1 565 ? -1.510 10.765 -50.802 1.00 54.72 565 ALA A O 1
ATOM 4200 N N . SER A 1 566 ? -0.697 10.430 -48.732 1.00 53.44 566 SER A N 1
ATOM 4201 C CA . SER A 1 566 ? 0.714 10.314 -49.120 1.00 53.44 566 SER A CA 1
ATOM 4202 C C . SER A 1 566 ? 0.978 9.052 -49.940 1.00 53.44 566 SER A C 1
ATOM 4204 O O . SER A 1 566 ? 1.641 9.122 -50.974 1.00 53.44 566 SER A O 1
ATOM 4206 N N . GLY A 1 567 ? 0.397 7.914 -49.553 1.00 44.09 567 GLY A N 1
ATOM 4207 C CA . GLY A 1 567 ? 0.474 6.650 -50.284 1.00 44.09 567 GLY A CA 1
ATOM 4208 C C . GLY A 1 567 ? -0.191 6.717 -51.659 1.00 44.09 567 GLY A C 1
ATOM 4209 O O . GLY A 1 567 ? 0.361 6.206 -52.633 1.00 44.09 567 GLY A O 1
ATOM 4210 N N . LEU A 1 568 ? -1.328 7.412 -51.784 1.00 49.78 568 LEU A N 1
ATOM 4211 C CA . LEU A 1 568 ? -1.958 7.710 -53.077 1.00 49.78 568 LEU A CA 1
ATOM 4212 C C . LEU A 1 568 ? -1.057 8.580 -53.961 1.00 49.78 568 LEU A C 1
ATOM 4214 O O . LEU A 1 568 ? -0.924 8.310 -55.155 1.00 49.78 568 LEU A O 1
ATOM 4218 N N . LEU A 1 569 ? -0.410 9.595 -53.385 1.00 43.19 569 LEU A N 1
ATOM 4219 C CA . LEU A 1 569 ? 0.494 10.494 -54.104 1.00 43.19 569 LEU A CA 1
ATOM 4220 C C . LEU A 1 569 ? 1.771 9.772 -54.563 1.00 43.19 569 LEU A C 1
ATOM 4222 O O . LEU A 1 569 ? 2.207 9.949 -55.703 1.00 43.19 569 LEU A O 1
ATOM 4226 N N . LEU A 1 570 ? 2.328 8.907 -53.710 1.00 42.09 570 LEU A N 1
ATOM 4227 C CA . LEU A 1 570 ? 3.495 8.079 -54.012 1.00 42.09 570 LEU A CA 1
ATOM 4228 C C . LEU A 1 570 ? 3.170 7.027 -55.079 1.00 42.09 570 LEU A C 1
ATOM 4230 O O . LEU A 1 570 ? 3.939 6.866 -56.023 1.00 42.09 570 LEU A O 1
ATOM 4234 N N . ASN A 1 571 ? 2.005 6.374 -54.994 1.00 43.62 571 ASN A N 1
ATOM 4235 C CA . ASN A 1 571 ? 1.526 5.467 -56.040 1.00 43.62 571 ASN A CA 1
ATOM 4236 C C . ASN A 1 571 ? 1.313 6.202 -57.365 1.00 43.62 571 ASN A C 1
ATOM 4238 O O . ASN A 1 571 ? 1.716 5.696 -58.408 1.00 43.62 571 ASN A O 1
ATOM 4242 N N . LEU A 1 572 ? 0.739 7.407 -57.357 1.00 50.69 572 LEU A N 1
ATOM 4243 C CA . LEU A 1 572 ? 0.579 8.226 -58.564 1.00 50.69 572 LEU A CA 1
ATOM 4244 C C . LEU A 1 572 ? 1.929 8.624 -59.184 1.00 50.69 572 LEU A C 1
ATOM 4246 O O . LEU A 1 572 ? 2.060 8.632 -60.409 1.00 50.69 572 LEU A O 1
ATOM 4250 N N . LEU A 1 573 ? 2.938 8.919 -58.359 1.00 41.34 573 LEU A N 1
ATOM 4251 C CA . LEU A 1 573 ? 4.305 9.207 -58.803 1.00 41.34 573 LEU A CA 1
ATOM 4252 C C . LEU A 1 573 ? 5.003 7.959 -59.359 1.00 41.34 573 LEU A C 1
ATOM 4254 O O . LEU A 1 573 ? 5.553 8.016 -60.456 1.00 41.34 573 LEU A O 1
ATOM 4258 N N . LEU A 1 574 ? 4.925 6.821 -58.666 1.00 39.19 574 LEU A N 1
ATOM 4259 C CA . LEU A 1 574 ? 5.496 5.544 -59.109 1.00 39.19 574 LEU A CA 1
ATOM 4260 C C . LEU A 1 574 ? 4.844 5.047 -60.405 1.00 39.19 574 LEU A C 1
ATOM 4262 O O . LEU A 1 574 ? 5.541 4.617 -61.320 1.00 39.19 574 LEU A O 1
ATOM 4266 N N . THR A 1 575 ? 3.524 5.192 -60.536 1.00 49.09 575 THR A N 1
ATOM 4267 C CA . THR A 1 575 ? 2.790 4.824 -61.759 1.00 49.09 575 THR A CA 1
ATOM 4268 C C . THR A 1 575 ? 3.173 5.718 -62.946 1.00 49.09 575 THR A C 1
ATOM 4270 O O . THR A 1 575 ? 3.163 5.253 -64.079 1.00 49.09 575 THR A O 1
ATOM 4273 N N . ARG A 1 576 ? 3.560 6.982 -62.707 1.00 46.59 576 ARG A N 1
ATOM 4274 C CA . ARG A 1 576 ? 4.087 7.897 -63.741 1.00 46.59 576 ARG A CA 1
ATOM 4275 C C . ARG A 1 576 ? 5.551 7.663 -64.109 1.00 46.59 576 ARG A C 1
ATOM 4277 O O . ARG A 1 576 ? 5.958 8.099 -65.175 1.00 46.59 576 ARG A O 1
ATOM 4284 N N . ILE A 1 577 ? 6.341 7.056 -63.226 1.00 44.81 577 ILE A N 1
ATOM 4285 C CA . ILE A 1 577 ? 7.754 6.723 -63.475 1.00 44.81 577 ILE A CA 1
ATOM 4286 C C . ILE A 1 577 ? 7.878 5.379 -64.216 1.00 44.81 577 ILE A C 1
ATOM 4288 O O . ILE A 1 577 ? 8.852 5.156 -64.928 1.00 44.81 577 ILE A O 1
ATOM 4292 N N . LEU A 1 578 ? 6.895 4.487 -64.052 1.00 43.03 578 LEU A N 1
ATOM 4293 C CA . LEU A 1 578 ? 6.850 3.153 -64.665 1.00 43.03 578 LEU A CA 1
ATOM 4294 C C . LEU A 1 578 ? 6.058 3.090 -65.991 1.00 43.03 578 LEU A C 1
ATOM 4296 O O . LEU A 1 578 ? 5.911 2.004 -66.554 1.00 43.03 578 LEU A O 1
ATOM 4300 N N . GLN A 1 579 ? 5.561 4.229 -66.486 1.00 41.00 579 GLN A N 1
ATOM 4301 C CA . GLN A 1 579 ? 5.000 4.427 -67.834 1.00 41.00 579 GLN A CA 1
ATOM 4302 C C . GLN A 1 579 ? 5.955 5.281 -68.660 1.00 41.00 579 GLN A C 1
ATOM 4304 O O . GLN A 1 579 ? 6.089 4.990 -69.871 1.00 41.00 579 GLN A O 1
#

Foldseek 3Di:
DDFLVVLLQQLLLFALVVLLVLLLLLLQLLLLLQVLLLLLLLLLLLDDDDDPPLNCVLLVLSLVLQLLSLVLSLLSNQLSVLSNVLSVVSVVSNVVSVVLVVCLVVPDPPDDPVRNVVSRVVSVVVSVVSLVVLQVSLVVSLCLSFDDDPLLSVLSSLLSSVVSVQCSQQVWGFWAFDALFCSSRHNVQKFWAEWEADQVQRKIKIKIKHWQPADPVGNVDIAMWMKIWIANRSRSDGLAIETEAEPPPHRHGAHLFHYWYDQPQWIWTFHDQKIFTFGNVCRNVDHHHYYGYGPDIDHDAPAGQYWYDDPQKIWGWHADLVLPQTKIWIFGQDPVRHTPSPDTQIEHDGRQFQEWDAAPPRKIWTWHAPDLLAWIKTWIFHQDPSYTHTQDIRTHFHAWHYWYAHPVQKIKTDHSLRHPQSRLPFCCLVVVPDPDDDDDVSDPDPGNHPPHDSSSHNDDRGIMMGHNCSSVDPRDDDDLVSLLSSLVSLLSSLVSLVVSLVVLVVDFQDLSNSGNHNSSVSSRVSSVVSSVVSSVSSVVSSVSSNVSSVSSVVSSVVVVVVVVVVVVVVVVVVVVVVD

pLDDT: mean 84.4, std 16.03, range [34.81, 97.94]

Secondary structure (DSSP, 8-state):
---HHHHHHHHTT--HHHHHHHHHHHHHHHHHHHHHHHHHHHHHHH---SSHHHHHHHHHHHHHHHHHHHHHHHHHHHHHHHHHHHHHHHHHHHHHHHHHHHHHHT--TT--HHHHHHHHHHHHHHHHHHHHHHHHHHHHHHHHHH---HHHHHHHHHHHHHHHHHHHHH--EEEEEPTT-GGGT--TT-EEEEEEEETTTTEEEEEEEES----SS-TT----EEEEEEE-TTT--EEEEEEE--GGG-S---SS---EEEETTEEEEEETTEEEEEEHHHHHHSPTT-EE--SEEEES-S--SEEEEETTEEEEEE--TTSSS-EEEEEEBPTTS-B-TTSPEEEEPPTTEEEEEEETTTEEEEEE---TTS-EEEEEEEEETTEEEEEEEEEESSSEEEEEE-TTSEEEEEEGGGSGGGSTT--GGGTSS-SS-S---SS----TTTT--GGG----SEEEEEEGGGGT-S-----THHHHHHHHHHHHHHHHHHHHHHHHTT----GGGG-S-TTHHHHHHHHHHHHHHHHHHHHHHHHHHHHHHHHHHHHHHHHHHHHHHHHHHHHHHHHHH--

Radius of gyration: 27.8 Å; chains: 1; bounding box: 61×52×120 Å

InterPro domains:
  IPR011048 Cytochrome cd1-nitrite reductase-like, haem d1 domain superfamily [SSF51004] (191-435)
  IPR015943 WD40/YVTN repeat-like-containing domain superfamily [G3DSA:2.130.10.10] (177-442)